Protein 2YXE (pdb70)

Foldseek 3Di:
DVLVLQVVLLVVLVVVPLAPDPQLSVLSNPDQQLLLAPPVCSVVSNPFAFADGDPPFTAHGPSVLRNVVVLQPDAAQWEEEEEACQSPRSVSSVCSSNDPNYAYEYEHQDVVSLVNNVVSCVVVPVPRYHYYHDQCLQPDPVVAAGQEYEYQAEFQDNRPNNVVSHPQQHKYWYWHDAAFTWIWIWGHHPPDIDIDTDGTDGGHFREDDRGNDD/DVLVLLVVLLVVLCVVVLAPDPLLSVLSNPQQQLLLADPVCSVVSNVQAWADRDPRATDHGPSVLSNLLVVQPDAAQFEEEEEACQSNRSVSSNLSRNDDNYAYEYEHQDVVNQVNSVVSCVVVPSPRYHYDYDQCLLPDPVPFQGQEYEYQAEFQDNRPNVVVRHDQQHKYWYWHRPPWTWIWIWGHHDPDIDIDTDGTDDHHFRDDPRGND

Sequence (427 aa):
DLEEQKKAVIEKLIREGYIKSKRVIDALLKVPREEFLPEHLKEYAYVDTPLEIGYGQTISAIHMVGMMCELLDLKPGMKVLEIGTGCGYHAAVTAEIVGEDGLVVSIERIPELAEKAERTLRKLGYDNVIVIVGDGTLGYEPLAPYDRIYTTAAGPKIPEPLIRQLKDGGKLLMPVGRYLQRLVLAEKRGDEIIIKDCGPVAFVPLVGKEGFQGDLEEQKKAVIEKLIREGYIKSKRVIDALLKVPREEFLPEHLKEYAYVDTPLEIGYGQTISAIHMVGMMCELLDLKPGMKVLEIGTGCGYHAAVTAEIVGEDGLVVSIERIPELAEKAERTLRKLGYDNVIVIVGDGTLGYEPLAPYDRIYTTAAGPKIPEPLIRQLKDGGKLLMPVGRYLQRLVLAEKRGDEIIIKDCGPVAFVPLVGKEGFQ

Solvent-accessible surface area: 18192 Å² total; per-residue (Å²): 128,54,98,102,48,9,129,48,8,4,78,74,0,59,158,70,59,35,1,171,44,151,105,6,29,62,4,1,67,136,0,30,2,40,59,11,5,46,142,129,16,58,118,50,0,8,13,0,1,17,5,52,25,40,71,55,35,30,23,24,2,1,20,27,4,0,40,2,3,32,41,4,47,21,108,82,43,21,46,0,0,0,2,18,5,10,14,0,9,18,0,0,0,1,4,39,2,1,17,165,138,5,48,0,0,0,5,6,134,43,75,118,21,3,89,146,0,40,164,26,0,87,156,56,45,19,93,28,0,57,22,33,82,23,45,6,0,69,7,56,121,95,55,38,61,0,25,17,0,1,0,32,9,0,0,55,90,18,0,100,9,0,22,153,9,4,79,106,37,2,40,0,0,0,0,33,17,68,68,100,4,108,0,15,19,1,42,32,141,54,153,107,60,81,90,117,78,29,18,59,18,21,18,22,29,13,30,14,147,49,3,36,134,108,111,57,118,126,64,8,132,50,11,5,82,59,0,78,175,101,56,64,2,175,44,153,108,6,31,60,3,1,78,136,0,30,0,36,55,0,1,36,137,130,22,52,113,93,0,13,65,37,47,78,22,118,17,28,131,49,37,40,8,17,7,0,44,27,1,0,41,2,3,36,52,3,50,22,108,82,41,23,15,0,0,0,2,17,6,10,10,0,2,16,0,0,0,0,3,32,2,1,18,115,112,2,14,0,0,0,2,9,113,24,5,63,13,0,28,94,0,14,60,11,6,82,156,56,55,28,79,10,23,32,3,1,6,12,43,6,0,71,2,4,118,21,0,10,55,0,24,14,0,1,0,26,9,0,0,25,95,30,0,90,9,0,35,148,8,5,79,105,36,1,39,0,0,0,0,28,10,121,195,168,21,102,0,17,28,0,38,34,133,57,152,101,72,69,95,129,75,31,17,99,25,98,24,32,77,12,45,20,156,40,12,18,164

Secondary structure (DSSP, 8-state):
-HHHHHHHHHHHHHHHTS---HHHHHHHHHS-GGGGS-GGGGGGTTS-S-EEEETTEEEPPHHHHHHHHHHTT--TT-EEEEE--TTSHHHHHHHHHH-TTSEEEEEES-HHHHHHHHHHHHHHT-TTEEEEES-GGG--GGG--EEEEEESSBBSS--HHHHHTEEEEEEEEEEESSSSEEEEEEEEETTEEEEEEEEEE-PPB-BSTTSB--/-HHHHHHHHHHHHHHTTS---HHHHHHHHHS-GGGGS-GGGGGGTTSSS-EEEETTEEEPPHHHHHHHHHHTT--TT-EEEEE--TTSHHHHHHHHHH-TTSEEEEEES-HHHHHHHHHHHHHTT-TTEEEEES-GGG--GGG--EEEEEESSBBSS--HHHHHTEEEEEEEEEEE-SSSEEEEEEEEETTEEEEEEEEEE---B-BSTTSB-

Organism: Methanocaldococcus jannaschii (strain ATCC 43067 / DSM 2661 / JAL-1 / JCM 10045 / NBRC 100440) (NCBI:txid243232)

CATH classification: 3.40.50.150

B-factor: mean 49.24, std 8.14, range [31.36, 80.93]

Nearest PDB structures (foldseek):
  2yxe-assembly1_B  TM=9.953E-01  e=3.032E-43  Methanocaldococcus jannaschii DSM 2661
  1jg3-assembly1_A  TM=9.643E-01  e=1.153E-28  Pyrococcus furiosus
  3lbf-assembly3_C  TM=9.604E-01  e=1.547E-24  Escherichia coli K-12
  1dl5-assembly1_A  TM=9.269E-01  e=2.393E-21  Thermotoga maritima
  4l7v-assembly1_A  TM=9.543E-01  e=1.914E-19  Vibrio cholerae O395

Radius of gyration: 22.5 Å; Cα contacts (8 Å, |Δi|>4): 954; chains: 2; bounding box: 44×52×69 Å

Structure (mmCIF, N/CA/C/O backbone):
data_2YXE
#
_entry.id   2YXE
#
_cell.length_a   60.267
_cell.length_b   84.448
_cell.length_c   123.091
_cell.angle_alpha   90.00
_cell.angle_beta   90.00
_cell.angle_gamma   90.00
#
_symmetry.space_group_name_H-M   'P 21 21 21'
#
loop_
_entity.id
_entity.type
_entity.pdbx_description
1 polymer 'Protein-L-isoaspartate O-methyltransferase'
2 non-polymer 'ACETATE ION'
3 water water
#
loop_
_atom_site.group_PDB
_atom_site.id
_atom_site.type_symbol
_atom_site.label_atom_id
_atom_site.label_alt_id
_atom_site.label_comp_id
_atom_site.label_asym_id
_atom_site.label_entity_id
_atom_site.label_seq_id
_atom_site.pdbx_PDB_ins_code
_atom_site.Cartn_x
_atom_site.Cartn_y
_atom_site.Cartn_z
_atom_site.occupancy
_atom_site.B_iso_or_equiv
_atom_site.auth_seq_id
_atom_site.auth_comp_id
_atom_site.auth_asym_id
_atom_site.auth_atom_id
_atom_site.pdbx_PDB_model_num
ATOM 1 N N . ASP A 1 2 ? 55.511 58.046 0.442 1.00 64.04 2 ASP A N 1
ATOM 2 C CA . ASP A 1 2 ? 54.563 57.287 -0.433 1.00 65.15 2 ASP A CA 1
ATOM 3 C C . ASP A 1 2 ? 53.741 56.176 0.267 1.00 64.80 2 ASP A C 1
ATOM 4 O O . ASP A 1 2 ? 52.513 56.091 0.062 1.00 64.82 2 ASP A O 1
ATOM 9 N N . LEU A 1 3 ? 54.389 55.350 1.099 1.00 65.03 3 LEU A N 1
ATOM 10 C CA . LEU A 1 3 ? 53.641 54.431 2.004 1.00 64.60 3 LEU A CA 1
ATOM 11 C C . LEU A 1 3 ? 52.559 55.189 2.761 1.00 64.99 3 LEU A C 1
ATOM 12 O O . LEU A 1 3 ? 51.382 54.780 2.767 1.00 65.13 3 LEU A O 1
ATOM 17 N N . GLU A 1 4 ? 52.934 56.310 3.372 1.00 64.32 4 GLU A N 1
ATOM 18 C CA . GLU A 1 4 ? 51.920 57.137 4.018 1.00 64.60 4 GLU A CA 1
ATOM 19 C C . GLU A 1 4 ? 50.784 57.579 3.095 1.00 63.60 4 GLU A C 1
ATOM 20 O O . GLU A 1 4 ? 49.623 57.596 3.536 1.00 62.89 4 GLU A O 1
ATOM 26 N N . GLU A 1 5 ? 51.120 57.941 1.847 1.00 63.58 5 GLU A N 1
ATOM 27 C CA . GLU A 1 5 ? 50.132 58.315 0.812 1.00 62.82 5 GLU A CA 1
ATOM 28 C C . GLU A 1 5 ? 49.222 57.134 0.514 1.00 61.56 5 GLU A C 1
ATOM 29 O O . GLU A 1 5 ? 48.021 57.300 0.340 1.00 60.83 5 GLU A O 1
ATOM 35 N N . GLN A 1 6 ? 49.828 55.956 0.400 1.00 59.61 6 GLN A N 1
ATOM 36 C CA . GLN A 1 6 ? 49.080 54.751 0.089 1.00 58.49 6 GLN A CA 1
ATOM 37 C C . GLN A 1 6 ? 48.140 54.423 1.218 1.00 56.91 6 GLN A C 1
ATOM 38 O O . GLN A 1 6 ? 46.975 54.105 0.977 1.00 56.86 6 GLN A O 1
ATOM 44 N N . LYS A 1 7 ? 48.638 54.534 2.454 1.00 55.58 7 LYS A N 1
ATOM 45 C CA . LYS A 1 7 ? 47.811 54.310 3.641 1.00 55.12 7 LYS A CA 1
ATOM 46 C C . LYS A 1 7 ? 46.534 55.163 3.622 1.00 56.68 7 LYS A C 1
ATOM 47 O O . LYS A 1 7 ? 45.428 54.629 3.797 1.00 56.29 7 LYS A O 1
ATOM 53 N N . LYS A 1 8 ? 46.700 56.482 3.406 1.00 57.04 8 LYS A N 1
ATOM 54 C CA . LYS A 1 8 ? 45.587 57.435 3.407 1.00 58.32 8 LYS A CA 1
ATOM 55 C C . LYS A 1 8 ? 44.664 57.117 2.274 1.00 56.56 8 LYS A C 1
ATOM 56 O O . LYS A 1 8 ? 43.456 57.195 2.418 1.00 56.63 8 LYS A O 1
ATOM 62 N N . ALA A 1 9 ? 45.260 56.780 1.139 1.00 56.46 9 ALA A N 1
ATOM 63 C CA . ALA A 1 9 ? 44.519 56.470 -0.083 1.00 56.07 9 ALA A CA 1
ATOM 64 C C . ALA A 1 9 ? 43.682 55.209 0.117 1.00 55.57 9 ALA A C 1
ATOM 65 O O . ALA A 1 9 ? 42.495 55.222 -0.164 1.00 55.47 9 ALA A O 1
ATOM 67 N N . VAL A 1 10 ? 44.274 54.131 0.638 1.00 54.69 10 VAL A N 1
ATOM 68 C CA . VAL A 1 10 ? 43.455 52.903 0.842 1.00 53.48 10 VAL A CA 1
ATOM 69 C C . VAL A 1 10 ? 42.343 53.077 1.909 1.00 52.85 10 VAL A C 1
ATOM 70 O O . VAL A 1 10 ? 41.221 52.654 1.672 1.00 51.69 10 VAL A O 1
ATOM 74 N N . ILE A 1 11 ? 42.621 53.746 3.037 1.00 52.66 11 ILE A N 1
ATOM 75 C CA . ILE A 1 11 ? 41.571 54.007 4.023 1.00 53.13 11 ILE A CA 1
ATOM 76 C C . ILE A 1 11 ? 40.430 54.827 3.401 1.00 54.84 11 ILE A C 1
ATOM 77 O O . ILE A 1 11 ? 39.234 54.573 3.656 1.00 54.14 11 ILE A O 1
ATOM 82 N N . GLU A 1 12 ? 40.785 55.827 2.603 1.00 57.38 12 GLU A N 1
ATOM 83 C CA . GLU A 1 12 ? 39.752 56.610 1.904 1.00 58.75 12 GLU A CA 1
ATOM 84 C C . GLU A 1 12 ? 38.952 55.711 0.912 1.00 58.79 12 GLU A C 1
ATOM 85 O O . GLU A 1 12 ? 37.699 55.741 0.887 1.00 58.38 12 GLU A O 1
ATOM 91 N N . LYS A 1 13 ? 39.667 54.867 0.160 1.00 59.04 13 LYS A N 1
ATOM 92 C CA . LYS A 1 13 ? 39.011 53.834 -0.685 1.00 58.97 13 LYS A CA 1
ATOM 93 C C . LYS A 1 13 ? 38.020 53.020 0.142 1.00 58.43 13 LYS A C 1
ATOM 94 O O . LYS A 1 13 ? 36.879 52.849 -0.269 1.00 58.14 13 LYS A O 1
ATOM 100 N N . LEU A 1 14 ? 38.421 52.560 1.330 1.00 57.92 14 LEU A N 1
ATOM 101 C CA . LEU A 1 14 ? 37.525 51.692 2.132 1.00 57.43 14 LEU A CA 1
ATOM 102 C C . LEU A 1 14 ? 36.301 52.410 2.632 1.00 58.03 14 LEU A C 1
ATOM 103 O O . LEU A 1 14 ? 35.246 51.784 2.803 1.00 56.88 14 LEU A O 1
ATOM 108 N N . ILE A 1 15 ? 36.443 53.710 2.908 1.00 59.32 15 ILE A N 1
ATOM 109 C CA . ILE A 1 15 ? 35.291 54.500 3.374 1.00 61.00 15 ILE A CA 1
ATOM 110 C C . ILE A 1 15 ? 34.278 54.565 2.250 1.00 62.10 15 ILE A C 1
ATOM 111 O O . ILE A 1 15 ? 33.091 54.309 2.476 1.00 62.40 15 ILE A O 1
ATOM 116 N N . ARG A 1 16 ? 34.776 54.836 1.041 1.00 63.92 16 ARG A N 1
ATOM 117 C CA . ARG A 1 16 ? 33.938 54.994 -0.148 1.00 66.13 16 ARG A CA 1
ATOM 118 C C . ARG A 1 16 ? 33.357 53.678 -0.661 1.00 65.84 16 ARG A C 1
ATOM 119 O O . ARG A 1 16 ? 32.232 53.670 -1.159 1.00 66.40 16 ARG A O 1
ATOM 127 N N . GLU A 1 17 ? 34.115 52.577 -0.564 1.00 65.07 17 GLU A N 1
ATOM 128 C CA . GLU A 1 17 ? 33.562 51.265 -0.873 1.00 63.57 17 GLU A CA 1
ATOM 129 C C . GLU A 1 17 ? 32.519 50.828 0.201 1.00 61.98 17 GLU A C 1
ATOM 130 O O . GLU A 1 17 ? 31.762 49.879 -0.006 1.00 62.26 17 GLU A O 1
ATOM 136 N N . GLY A 1 18 ? 32.454 51.527 1.337 1.00 59.82 18 GLY A N 1
ATOM 137 C CA . GLY A 1 18 ? 31.552 51.130 2.434 1.00 57.06 18 GLY A CA 1
ATOM 138 C C . GLY A 1 18 ? 31.997 50.049 3.441 1.00 55.90 18 GLY A C 1
ATOM 139 O O . GLY A 1 18 ? 31.186 49.570 4.245 1.00 55.54 18 GLY A O 1
ATOM 140 N N . TYR A 1 19 ? 33.263 49.646 3.417 1.00 52.84 19 TYR A N 1
ATOM 141 C CA . TYR A 1 19 ? 33.757 48.653 4.378 1.00 52.46 19 TYR A CA 1
ATOM 142 C C . TYR A 1 19 ? 33.905 49.138 5.784 1.00 52.35 19 TYR A C 1
ATOM 143 O O . TYR A 1 19 ? 33.753 48.357 6.726 1.00 51.97 19 TYR A O 1
ATOM 152 N N . ILE A 1 20 ? 34.302 50.413 5.912 1.00 52.34 20 ILE A N 1
ATOM 153 C CA . ILE A 1 20 ? 34.501 51.074 7.195 1.00 52.03 20 ILE A CA 1
ATOM 154 C C . ILE A 1 20 ? 33.698 52.389 7.202 1.00 52.73 20 ILE A C 1
ATOM 155 O O . ILE A 1 20 ? 33.442 52.945 6.164 1.00 52.64 20 ILE A O 1
ATOM 160 N N . LYS A 1 21 ? 33.289 52.849 8.373 1.00 54.23 21 LYS A N 1
ATOM 161 C CA . LYS A 1 21 ? 32.529 54.108 8.509 1.00 55.59 21 LYS A CA 1
ATOM 162 C C . LYS A 1 21 ? 32.719 54.741 9.884 1.00 55.62 21 LYS A C 1
ATOM 163 O O . LYS A 1 21 ? 32.538 55.955 10.034 1.00 56.69 21 LYS A O 1
ATOM 169 N N . SER A 1 22 ? 33.055 53.930 10.887 1.00 54.63 22 SER A N 1
ATOM 170 C CA . SER A 1 22 ? 33.223 54.422 12.240 1.00 54.55 22 SER A CA 1
ATOM 171 C C . SER A 1 22 ? 34.508 55.188 12.456 1.00 54.40 22 SER A C 1
ATOM 172 O O . SER A 1 22 ? 35.588 54.776 12.033 1.00 54.26 22 SER A O 1
ATOM 175 N N . LYS A 1 23 ? 34.390 56.319 13.125 1.00 53.77 23 LYS A N 1
ATOM 176 C CA . LYS A 1 23 ? 35.545 57.162 13.382 1.00 53.04 23 LYS A CA 1
ATOM 177 C C . LYS A 1 23 ? 36.622 56.339 14.075 1.00 51.14 23 LYS A C 1
ATOM 178 O O . LYS A 1 23 ? 37.769 56.426 13.699 1.00 50.34 23 LYS A O 1
ATOM 184 N N . ARG A 1 24 ? 36.247 55.536 15.072 1.00 50.95 24 ARG A N 1
ATOM 185 C CA . ARG A 1 24 ? 37.265 54.775 15.822 1.00 51.57 24 ARG A CA 1
ATOM 186 C C . ARG A 1 24 ? 37.955 53.726 14.971 1.00 49.87 24 ARG A C 1
ATOM 187 O O . ARG A 1 24 ? 39.169 53.545 15.095 1.00 50.67 24 ARG A O 1
ATOM 195 N N . VAL A 1 25 ? 37.188 53.053 14.103 1.00 48.63 25 VAL A N 1
ATOM 196 C CA . VAL A 1 25 ? 37.777 52.119 13.130 1.00 47.01 25 VAL A CA 1
ATOM 197 C C . VAL A 1 25 ? 38.679 52.825 12.104 1.00 47.02 25 VAL A C 1
ATOM 198 O O . VAL A 1 25 ? 39.810 52.420 11.881 1.00 46.81 25 VAL A O 1
ATOM 202 N N . ILE A 1 26 ? 38.180 53.887 11.472 1.00 47.17 26 ILE A N 1
ATOM 203 C CA . ILE A 1 26 ? 38.999 54.666 10.575 1.00 47.43 26 ILE A CA 1
ATOM 204 C C . ILE A 1 26 ? 40.297 55.139 11.241 1.00 48.13 26 ILE A C 1
ATOM 205 O O . ILE A 1 26 ? 41.349 55.085 10.632 1.00 50.22 26 ILE A O 1
ATOM 210 N N . ASP A 1 27 ? 40.217 55.613 12.484 1.00 48.69 27 ASP A N 1
ATOM 211 C CA . ASP A 1 27 ? 41.407 56.160 13.172 1.00 49.00 27 ASP A CA 1
ATOM 212 C C . ASP A 1 27 ? 42.365 55.057 13.521 1.00 48.15 27 ASP A C 1
ATOM 213 O O . ASP A 1 27 ? 43.564 55.232 13.419 1.00 46.93 27 ASP A O 1
ATOM 218 N N . ALA A 1 28 ? 41.818 53.923 13.943 1.00 46.21 28 ALA A N 1
ATOM 219 C CA . ALA A 1 28 ? 42.678 52.767 14.212 1.00 47.05 28 ALA A CA 1
ATOM 220 C C . ALA A 1 28 ? 43.433 52.321 12.969 1.00 46.34 28 ALA A C 1
ATOM 221 O O . ALA A 1 28 ? 44.631 52.067 13.034 1.00 46.74 28 ALA A O 1
ATOM 223 N N . LEU A 1 29 ? 42.764 52.265 11.817 1.00 46.95 29 LEU A N 1
ATOM 224 C CA . LEU A 1 29 ? 43.463 51.864 10.579 1.00 46.15 29 LEU A CA 1
ATOM 225 C C . LEU A 1 29 ? 44.537 52.843 10.092 1.00 47.18 29 LEU A C 1
ATOM 226 O O . LEU A 1 29 ? 45.598 52.438 9.591 1.00 45.17 29 LEU A O 1
ATOM 231 N N . LEU A 1 30 ? 44.239 54.130 10.245 1.00 48.85 30 LEU A N 1
ATOM 232 C CA . LEU A 1 30 ? 45.242 55.187 10.032 1.00 51.01 30 LEU A CA 1
ATOM 233 C C . LEU A 1 30 ? 46.406 55.107 11.006 1.00 51.17 30 LEU A C 1
ATOM 234 O O . LEU A 1 30 ? 47.526 55.423 10.629 1.00 51.66 30 LEU A O 1
ATOM 239 N N . LYS A 1 31 ? 46.182 54.680 12.241 1.00 51.63 31 LYS A N 1
ATOM 240 C CA . LYS A 1 31 ? 47.296 54.676 13.198 1.00 52.28 31 LYS A CA 1
ATOM 241 C C . LYS A 1 31 ? 48.238 53.478 13.128 1.00 52.42 31 LYS A C 1
ATOM 242 O O . LYS A 1 31 ? 49.436 53.668 13.009 1.00 52.90 31 LYS A O 1
ATOM 248 N N . VAL A 1 32 ? 47.719 52.249 13.186 1.00 50.49 32 VAL A N 1
ATOM 249 C CA . VAL A 1 32 ? 48.596 51.064 13.286 1.00 49.37 32 VAL A CA 1
ATOM 250 C C . VAL A 1 32 ? 49.525 51.045 12.088 1.00 48.73 32 VAL A C 1
ATOM 251 O O . VAL A 1 32 ? 49.060 51.181 10.948 1.00 48.05 32 VAL A O 1
ATOM 255 N N . PRO A 1 33 ? 50.850 50.955 12.345 1.00 48.81 33 PRO A N 1
ATOM 256 C CA . PRO A 1 33 ? 51.822 50.828 11.289 1.00 48.66 33 PRO A CA 1
ATOM 257 C C . PRO A 1 33 ? 51.894 49.372 10.771 1.00 47.99 33 PRO A C 1
ATOM 258 O O . PRO A 1 33 ? 52.756 48.573 11.231 1.00 48.41 33 PRO A O 1
ATOM 262 N N . ARG A 1 34 ? 51.026 49.062 9.801 1.00 47.15 34 ARG A N 1
ATOM 263 C CA . ARG A 1 34 ? 50.854 47.696 9.278 1.00 45.96 34 ARG A CA 1
ATOM 264 C C . ARG A 1 34 ? 52.173 47.110 8.814 1.00 46.25 34 ARG A C 1
ATOM 265 O O . ARG A 1 34 ? 52.405 45.909 8.973 1.00 47.42 34 ARG A O 1
ATOM 273 N N . GLU A 1 35 ? 53.054 47.940 8.252 1.00 46.84 35 GLU A N 1
ATOM 274 C CA . GLU A 1 35 ? 54.372 47.464 7.722 1.00 47.58 35 GLU A CA 1
ATOM 275 C C . GLU A 1 35 ? 55.238 46.813 8.778 1.00 47.42 35 GLU A C 1
ATOM 276 O O . GLU A 1 35 ? 56.008 45.916 8.461 1.00 48.25 35 GLU A O 1
ATOM 282 N N . GLU A 1 36 ? 55.121 47.257 10.032 1.00 47.24 36 GLU A N 1
ATOM 283 C CA . GLU A 1 36 ? 55.885 46.677 11.140 1.00 48.22 36 GLU A CA 1
ATOM 284 C C . GLU A 1 36 ? 55.555 45.238 11.338 1.00 48.39 36 GLU A C 1
ATOM 285 O O . GLU A 1 36 ? 56.355 44.496 11.893 1.00 48.26 36 GLU A O 1
ATOM 291 N N . PHE A 1 37 ? 54.352 44.830 10.937 1.00 47.84 37 PHE A N 1
ATOM 292 C CA . PHE A 1 37 ? 53.924 43.475 11.219 1.00 48.02 37 PHE A CA 1
ATOM 293 C C . PHE A 1 37 ? 54.273 42.503 10.081 1.00 49.35 37 PHE A C 1
ATOM 294 O O . PHE A 1 37 ? 54.055 41.307 10.205 1.00 48.89 37 PHE A O 1
ATOM 302 N N . LEU A 1 38 ? 54.792 43.024 8.970 1.00 50.62 38 LEU A N 1
ATOM 303 C CA . LEU A 1 38 ? 55.012 42.250 7.736 1.00 51.98 38 LEU A CA 1
ATOM 304 C C . LEU A 1 38 ? 56.481 41.901 7.539 1.00 53.89 38 LEU A C 1
ATOM 305 O O . LEU A 1 38 ? 57.335 42.730 7.893 1.00 54.72 38 LEU A O 1
ATOM 310 N N . PRO A 1 39 ? 56.799 40.696 6.967 1.00 55.21 39 PRO A N 1
ATOM 311 C CA . PRO A 1 39 ? 58.217 40.377 6.632 1.00 55.30 39 PRO A CA 1
ATOM 312 C C . PRO A 1 39 ? 58.798 41.372 5.676 1.00 56.16 39 PRO A C 1
ATOM 313 O O . PRO A 1 39 ? 58.056 42.009 4.927 1.00 54.87 39 PRO A O 1
ATOM 317 N N . GLU A 1 40 ? 60.128 41.465 5.670 1.00 56.68 40 GLU A N 1
ATOM 318 C CA . GLU A 1 40 ? 60.817 42.563 4.999 1.00 58.56 40 GLU A CA 1
ATOM 319 C C . GLU A 1 40 ? 60.406 42.710 3.529 1.00 58.77 40 GLU A C 1
ATOM 320 O O . GLU A 1 40 ? 60.144 43.825 3.055 1.00 58.50 40 GLU A O 1
ATOM 326 N N . HIS A 1 41 ? 60.325 41.595 2.805 1.00 59.15 41 HIS A N 1
ATOM 327 C CA . HIS A 1 41 ? 60.075 41.710 1.383 1.00 60.28 41 HIS A CA 1
ATOM 328 C C . HIS A 1 41 ? 58.646 42.173 1.062 1.00 59.15 41 HIS A C 1
ATOM 329 O O . HIS A 1 41 ? 58.388 42.581 -0.074 1.00 59.58 41 HIS A O 1
ATOM 336 N N . LEU A 1 42 ? 57.740 42.123 2.051 1.00 57.24 42 LEU A N 1
ATOM 337 C CA . LEU A 1 42 ? 56.339 42.504 1.846 1.00 55.12 42 LEU A CA 1
ATOM 338 C C . LEU A 1 42 ? 56.012 43.889 2.373 1.00 54.57 42 LEU A C 1
ATOM 339 O O . LEU A 1 42 ? 54.915 44.415 2.115 1.00 53.02 42 LEU A O 1
ATOM 344 N N . LYS A 1 43 ? 56.960 44.487 3.119 1.00 53.62 43 LYS A N 1
ATOM 345 C CA . LYS A 1 43 ? 56.711 45.788 3.744 1.00 51.70 43 LYS A CA 1
ATOM 346 C C . LYS A 1 43 ? 56.272 46.795 2.752 1.00 52.13 43 LYS A C 1
ATOM 347 O O . LYS A 1 43 ? 55.369 47.590 3.067 1.00 51.94 43 LYS A O 1
ATOM 353 N N . GLU A 1 44 ? 56.845 46.763 1.538 1.00 51.75 44 GLU A N 1
ATOM 354 C CA . GLU A 1 44 ? 56.478 47.781 0.528 1.00 52.56 44 GLU A CA 1
ATOM 355 C C . GLU A 1 44 ? 55.011 47.662 0.092 1.00 50.59 44 GLU A C 1
ATOM 356 O O . GLU A 1 44 ? 54.424 48.592 -0.459 1.00 48.09 44 GLU A O 1
ATOM 362 N N . TYR A 1 45 ? 54.421 46.506 0.405 1.00 49.62 45 TYR A N 1
ATOM 363 C CA . TYR A 1 45 ? 53.050 46.199 -0.010 1.00 47.79 45 TYR A CA 1
ATOM 364 C C . TYR A 1 45 ? 52.028 46.360 1.097 1.00 46.90 45 TYR A C 1
ATOM 365 O O . TYR A 1 45 ? 50.895 45.846 1.005 1.00 44.94 45 TYR A O 1
ATOM 374 N N . ALA A 1 46 ? 52.408 47.117 2.119 1.00 45.58 46 ALA A N 1
ATOM 375 C CA . ALA A 1 46 ? 51.672 47.128 3.358 1.00 45.29 46 ALA A CA 1
ATOM 376 C C . ALA A 1 46 ? 50.300 47.702 3.201 1.00 44.09 46 ALA A C 1
ATOM 377 O O . ALA A 1 46 ? 49.466 47.479 4.062 1.00 44.50 46 ALA A O 1
ATOM 379 N N . TYR A 1 47 ? 50.074 48.459 2.139 1.00 44.32 47 TYR A N 1
ATOM 380 C CA . TYR A 1 47 ? 48.790 49.193 1.994 1.00 45.48 47 TYR A CA 1
ATOM 381 C C . TYR A 1 47 ? 48.102 48.844 0.692 1.00 45.13 47 TYR A C 1
ATOM 382 O O . TYR A 1 47 ? 47.176 49.514 0.253 1.00 46.63 47 TYR A O 1
ATOM 391 N N . VAL A 1 48 ? 48.547 47.738 0.115 1.00 44.76 48 VAL A N 1
ATOM 392 C CA . VAL A 1 48 ? 47.888 47.112 -1.012 1.00 43.64 48 VAL A CA 1
ATOM 393 C C . VAL A 1 48 ? 46.710 46.303 -0.384 1.00 44.46 48 VAL A C 1
ATOM 394 O O . VAL A 1 48 ? 46.895 45.558 0.601 1.00 44.07 48 VAL A O 1
ATOM 398 N N . ASP A 1 49 ? 45.504 46.492 -0.895 1.00 43.64 49 ASP A N 1
ATOM 399 C CA . ASP A 1 49 ? 44.357 45.860 -0.268 1.00 44.53 49 ASP A CA 1
ATOM 400 C C . ASP A 1 49 ? 44.085 44.472 -0.854 1.00 43.57 49 ASP A C 1
ATOM 401 O O . ASP A 1 49 ? 43.510 44.363 -1.931 1.00 45.34 49 ASP A O 1
ATOM 406 N N . THR A 1 50 ? 44.540 43.422 -0.164 1.00 42.42 50 THR A N 1
ATOM 407 C CA . THR A 1 50 ? 44.427 42.045 -0.698 1.00 41.66 50 THR A CA 1
ATOM 408 C C . THR A 1 50 ? 44.784 40.985 0.357 1.00 41.23 50 THR A C 1
ATOM 409 O O . THR A 1 50 ? 45.627 41.241 1.213 1.00 40.88 50 THR A O 1
ATOM 413 N N . PRO A 1 51 ? 44.169 39.782 0.292 1.00 41.29 51 PRO A N 1
ATOM 414 C CA . PRO A 1 51 ? 44.729 38.704 1.128 1.00 41.50 51 PRO A CA 1
ATOM 415 C C . PRO A 1 51 ? 46.172 38.492 0.724 1.00 42.43 51 PRO A C 1
ATOM 416 O O . PRO A 1 51 ? 46.492 38.665 -0.435 1.00 41.93 51 PRO A O 1
ATOM 420 N N . LEU A 1 52 ? 47.018 38.055 1.642 1.00 43.81 52 LEU A N 1
ATOM 421 C CA . LEU A 1 52 ? 48.441 37.931 1.346 1.00 44.68 52 LEU A CA 1
ATOM 422 C C . LEU A 1 52 ? 49.019 36.819 2.158 1.00 44.76 52 LEU A C 1
ATOM 423 O O . LEU A 1 52 ? 48.816 36.734 3.374 1.00 44.97 52 LEU A O 1
ATOM 428 N N . GLU A 1 53 ? 49.737 35.941 1.490 1.00 45.49 53 GLU A N 1
ATOM 429 C CA . GLU A 1 53 ? 50.434 34.872 2.160 1.00 48.69 53 GLU A CA 1
ATOM 430 C C . GLU A 1 53 ? 51.681 35.468 2.752 1.00 50.78 53 GLU A C 1
ATOM 431 O O . GLU A 1 53 ? 52.430 36.147 2.043 1.00 52.37 53 GLU A O 1
ATOM 437 N N . ILE A 1 54 ? 51.929 35.207 4.027 1.00 53.91 54 ILE A N 1
ATOM 438 C CA . ILE A 1 54 ? 53.068 35.847 4.701 1.00 56.60 54 ILE A CA 1
ATOM 439 C C . ILE A 1 54 ? 54.176 34.884 5.163 1.00 59.56 54 ILE A C 1
ATOM 440 O O . ILE A 1 54 ? 55.366 35.283 5.244 1.00 61.71 54 ILE A O 1
ATOM 445 N N . GLY A 1 55 ? 53.797 33.634 5.444 1.00 60.80 55 GLY A N 1
ATOM 446 C CA . GLY A 1 55 ? 54.722 32.621 5.923 1.00 62.23 55 GLY A CA 1
ATOM 447 C C . GLY A 1 55 ? 53.928 31.617 6.732 1.00 64.04 55 GLY A C 1
ATOM 448 O O . GLY A 1 55 ? 52.751 31.857 7.054 1.00 65.55 55 GLY A O 1
ATOM 449 N N . TYR A 1 56 ? 54.550 30.485 7.057 1.00 64.10 56 TYR A N 1
ATOM 450 C CA . TYR A 1 56 ? 54.037 29.583 8.088 1.00 63.87 56 TYR A CA 1
ATOM 451 C C . TYR A 1 56 ? 52.568 29.243 7.895 1.00 63.90 56 TYR A C 1
ATOM 452 O O . TYR A 1 56 ? 51.818 29.055 8.876 1.00 63.97 56 TYR A O 1
ATOM 454 N N . GLY A 1 57 ? 52.154 29.195 6.629 1.00 63.53 57 GLY A N 1
ATOM 455 C CA . GLY A 1 57 ? 50.807 28.766 6.280 1.00 63.16 57 GLY A CA 1
ATOM 456 C C . GLY A 1 57 ? 49.753 29.783 6.667 1.00 62.55 57 GLY A C 1
ATOM 457 O O . GLY A 1 57 ? 48.552 29.456 6.778 1.00 63.84 57 GLY A O 1
ATOM 458 N N . GLN A 1 58 ? 50.186 31.020 6.879 1.00 61.06 58 GLN A N 1
ATOM 459 C CA . GLN A 1 58 ? 49.247 32.075 7.236 1.00 59.51 58 GLN A CA 1
ATOM 460 C C . GLN A 1 58 ? 48.990 32.929 6.021 1.00 56.99 58 GLN A C 1
ATOM 461 O O . GLN A 1 58 ? 49.910 33.265 5.270 1.00 55.39 58 GLN A O 1
ATOM 467 N N . THR A 1 59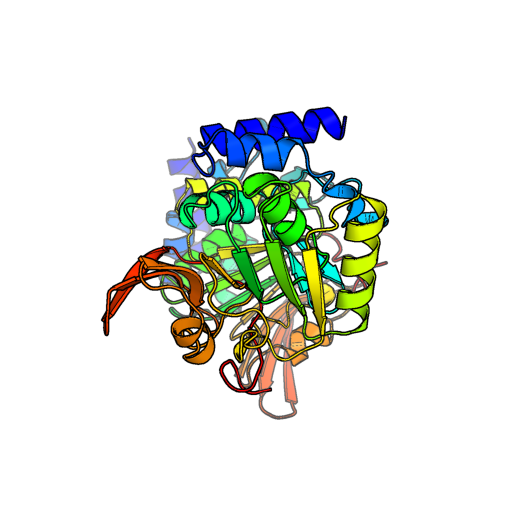 ? 47.708 33.243 5.854 1.00 54.61 59 THR A N 1
ATOM 468 C CA . THR A 1 59 ? 47.244 34.198 4.899 1.00 52.44 59 THR A CA 1
ATOM 469 C C . THR A 1 59 ? 46.582 35.316 5.693 1.00 52.43 59 THR A C 1
ATOM 470 O O . THR A 1 59 ? 45.548 35.112 6.348 1.00 53.15 59 THR A O 1
ATOM 474 N N . ILE A 1 60 ? 47.144 36.506 5.660 1.00 50.87 60 ILE A N 1
ATOM 475 C CA . ILE A 1 60 ? 46.414 37.572 6.326 1.00 49.73 60 ILE A CA 1
ATOM 476 C C . ILE A 1 60 ? 45.321 38.148 5.455 1.00 47.80 60 ILE A C 1
ATOM 477 O O . ILE A 1 60 ? 45.485 38.224 4.246 1.00 47.81 60 ILE A O 1
ATOM 482 N N . SER A 1 61 ? 44.211 38.525 6.084 1.00 45.27 61 SER A N 1
ATOM 483 C CA . SER A 1 61 ? 43.068 39.140 5.423 1.00 45.39 61 SER A CA 1
ATOM 484 C C . SER A 1 61 ? 43.435 40.465 4.778 1.00 44.19 61 SER A C 1
ATOM 485 O O . SER A 1 61 ? 44.343 41.126 5.252 1.00 43.24 61 SER A O 1
ATOM 488 N N . ALA A 1 62 ? 42.718 40.836 3.725 1.00 43.06 62 ALA A N 1
ATOM 489 C CA . ALA A 1 62 ? 42.816 42.169 3.140 1.00 42.86 62 ALA A CA 1
ATOM 490 C C . ALA A 1 62 ? 42.524 43.163 4.248 1.00 42.84 62 ALA A C 1
ATOM 491 O O . ALA A 1 62 ? 41.784 42.844 5.185 1.00 42.75 62 ALA A O 1
ATOM 493 N N . ILE A 1 63 ? 43.065 44.370 4.126 1.00 42.17 63 ILE A N 1
ATOM 494 C CA . ILE A 1 63 ? 42.763 45.466 5.071 1.00 42.87 63 ILE A CA 1
ATOM 495 C C . ILE A 1 63 ? 41.244 45.717 5.094 1.00 42.61 63 ILE A C 1
ATOM 496 O O . ILE A 1 63 ? 40.671 45.974 6.159 1.00 42.77 63 ILE A O 1
ATOM 501 N N . HIS A 1 64 ? 40.594 45.616 3.930 1.00 42.55 64 HIS A N 1
ATOM 502 C CA . HIS A 1 64 ? 39.156 45.830 3.902 1.00 41.95 64 HIS A CA 1
ATOM 503 C C . HIS A 1 64 ? 38.426 44.812 4.808 1.00 42.11 64 HIS A C 1
ATOM 504 O O . HIS A 1 64 ? 37.398 45.145 5.398 1.00 42.94 64 HIS A O 1
ATOM 511 N N . MET A 1 65 ? 38.959 43.593 4.950 1.00 41.18 65 MET A N 1
ATOM 512 C CA . MET A 1 65 ? 38.270 42.567 5.755 1.00 41.15 65 MET A CA 1
ATOM 513 C C . MET A 1 65 ? 38.496 42.868 7.245 1.00 40.13 65 MET A C 1
ATOM 514 O O . MET A 1 65 ? 37.611 42.718 8.070 1.00 40.54 65 MET A O 1
ATOM 519 N N . VAL A 1 66 ? 39.700 43.287 7.605 1.00 39.49 66 VAL A N 1
ATOM 520 C CA . VAL A 1 66 ? 39.946 43.689 8.977 1.00 40.08 66 VAL A CA 1
ATOM 521 C C . VAL A 1 66 ? 39.026 44.857 9.380 1.00 39.91 66 VAL A C 1
ATOM 522 O O . VAL A 1 66 ? 38.462 44.809 10.438 1.00 41.63 66 VAL A O 1
ATOM 526 N N . GLY A 1 67 ? 38.922 45.893 8.550 1.00 40.31 67 GLY A N 1
ATOM 527 C CA . GLY A 1 67 ? 38.030 47.022 8.801 1.00 41.25 67 GLY A CA 1
ATOM 528 C C . GLY A 1 67 ? 36.599 46.555 8.949 1.00 42.10 67 GLY A C 1
ATOM 529 O O . GLY A 1 67 ? 35.919 46.866 9.918 1.00 43.12 67 GLY A O 1
ATOM 530 N N . MET A 1 68 ? 36.116 45.806 7.977 1.00 41.99 68 MET A N 1
ATOM 531 C CA . MET A 1 68 ? 34.735 45.386 8.023 1.00 44.49 68 MET A CA 1
ATOM 532 C C . MET A 1 68 ? 34.484 44.550 9.288 1.00 42.39 68 MET A C 1
ATOM 533 O O . MET A 1 68 ? 33.476 44.759 9.942 1.00 42.99 68 MET A O 1
ATOM 538 N N . MET A 1 69 ? 35.383 43.621 9.639 1.00 40.58 69 MET A N 1
ATOM 539 C CA . MET A 1 69 ? 35.240 42.865 10.887 1.00 39.93 69 MET A CA 1
ATOM 540 C C . MET A 1 69 ? 35.216 43.803 12.123 1.00 42.13 69 MET A C 1
ATOM 541 O O . MET A 1 69 ? 34.384 43.631 13.028 1.00 42.49 69 MET A O 1
ATOM 546 N N . CYS A 1 70 ? 36.135 44.783 12.194 1.00 42.05 70 CYS A N 1
ATOM 547 C CA . CYS A 1 70 ? 36.108 45.734 13.310 1.00 42.88 70 CYS A CA 1
ATOM 548 C C . CYS A 1 70 ? 34.698 46.415 13.454 1.00 42.93 70 CYS A C 1
ATOM 549 O O . CYS A 1 70 ? 34.197 46.572 14.572 1.00 43.28 70 CYS A O 1
ATOM 552 N N . GLU A 1 71 ? 34.084 46.780 12.317 1.00 44.16 71 GLU A N 1
ATOM 553 C CA . GLU A 1 71 ? 32.758 47.438 12.255 1.00 43.77 71 GLU A CA 1
ATOM 554 C C . GLU A 1 71 ? 31.649 46.499 12.734 1.00 44.85 71 GLU A C 1
ATOM 555 O O . GLU A 1 71 ? 30.858 46.853 13.621 1.00 44.70 71 GLU A O 1
ATOM 561 N N . LEU A 1 72 ? 31.608 45.298 12.147 1.00 43.83 72 LEU A N 1
ATOM 562 C CA . LEU A 1 72 ? 30.615 44.293 12.503 1.00 43.04 72 LEU A CA 1
ATOM 563 C C . LEU A 1 72 ? 30.700 43.966 13.955 1.00 43.42 72 LEU A C 1
ATOM 564 O O . LEU A 1 72 ? 29.680 43.739 14.587 1.00 44.07 72 LEU A O 1
ATOM 569 N N . LEU A 1 73 ? 31.911 43.926 14.508 1.00 42.14 73 LEU A N 1
ATOM 570 C CA . LEU A 1 73 ? 32.048 43.549 15.915 1.00 43.03 73 LEU A CA 1
ATOM 571 C C . LEU A 1 73 ? 31.500 44.604 16.916 1.00 42.65 73 LEU A C 1
ATOM 572 O O . LEU A 1 73 ? 31.310 44.321 18.079 1.00 42.71 73 LEU A O 1
ATOM 577 N N . ASP A 1 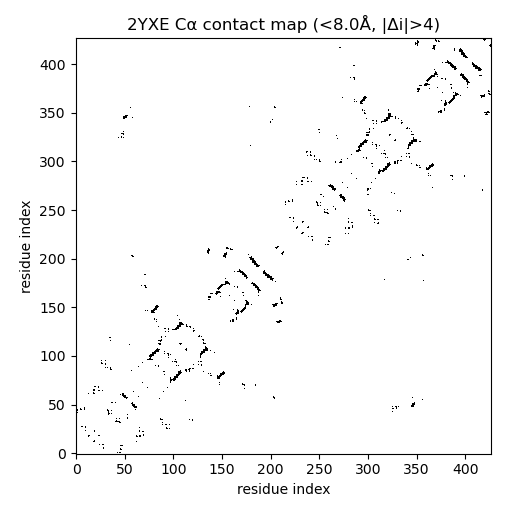74 ? 31.215 45.820 16.473 1.00 44.73 74 ASP A N 1
ATOM 578 C CA . ASP A 1 74 ? 30.555 46.752 17.399 1.00 44.90 74 ASP A CA 1
ATOM 579 C C . ASP A 1 74 ? 31.399 46.958 18.675 1.00 45.03 74 ASP A C 1
ATOM 580 O O . ASP A 1 74 ? 30.913 46.731 19.785 1.00 45.95 74 ASP A O 1
ATOM 585 N N . LEU A 1 75 ? 32.685 47.324 18.533 1.00 46.04 75 LEU A N 1
ATOM 586 C CA . LEU A 1 75 ? 33.539 47.492 19.703 1.00 45.71 75 LEU A CA 1
ATOM 587 C C . LEU A 1 75 ? 33.347 48.869 20.377 1.00 46.91 75 LEU A C 1
ATOM 588 O O . LEU A 1 75 ? 32.975 49.831 19.710 1.00 46.53 75 LEU A O 1
ATOM 593 N N . LYS A 1 76 ? 33.657 48.937 21.672 1.00 47.25 76 LYS A N 1
ATOM 594 C CA . LYS A 1 76 ? 33.663 50.181 22.441 1.00 48.06 76 LYS A CA 1
ATOM 595 C C . LYS A 1 76 ? 34.918 50.332 23.310 1.00 48.10 76 LYS A C 1
ATOM 596 O O . LYS A 1 76 ? 35.520 49.340 23.715 1.00 47.20 76 LYS A O 1
ATOM 602 N N . PRO A 1 77 ? 35.349 51.594 23.578 1.00 48.13 77 PRO A N 1
ATOM 603 C CA . PRO A 1 77 ? 36.440 51.793 24.512 1.00 47.61 77 PRO A CA 1
ATOM 604 C C . PRO A 1 77 ? 36.242 50.994 25.773 1.00 47.46 77 PRO A C 1
ATOM 605 O O . PRO A 1 77 ? 35.136 50.938 26.308 1.00 48.63 77 PRO A O 1
ATOM 609 N N . GLY A 1 78 ? 37.294 50.340 26.240 1.00 46.60 78 GLY A N 1
ATOM 610 C CA . GLY A 1 78 ? 37.240 49.708 27.535 1.00 45.75 78 GLY A CA 1
ATOM 611 C C . GLY A 1 78 ? 36.902 48.234 27.532 1.00 46.13 78 GLY A C 1
ATOM 612 O O . GLY A 1 78 ? 37.031 47.590 28.557 1.00 45.01 78 GLY A O 1
ATOM 613 N N . MET A 1 79 ? 36.482 47.700 26.376 1.00 46.41 79 MET A N 1
ATOM 614 C CA . MET A 1 79 ? 36.106 46.298 26.252 1.00 46.23 79 MET A CA 1
ATOM 615 C C . MET A 1 79 ? 37.248 45.314 26.416 1.00 45.96 79 MET A C 1
ATOM 616 O O . MET A 1 79 ? 38.375 45.601 26.049 1.00 45.22 79 MET A O 1
ATOM 621 N N . LYS A 1 80 ? 36.912 44.135 26.952 1.00 46.15 80 LYS A N 1
ATOM 622 C CA . LYS A 1 80 ? 37.801 42.986 26.938 1.00 46.48 80 LYS A CA 1
ATOM 623 C C . LYS A 1 80 ? 37.455 42.096 25.733 1.00 46.40 80 LYS A C 1
ATOM 624 O O . LYS A 1 80 ? 36.301 41.638 25.585 1.00 47.22 80 LYS A O 1
ATOM 630 N N . VAL A 1 81 ? 38.447 41.860 24.876 1.00 45.39 81 VAL A N 1
ATOM 631 C CA . VAL A 1 81 ? 38.202 41.186 23.617 1.00 43.72 81 VAL A CA 1
ATOM 632 C C . VAL A 1 81 ? 39.041 39.931 23.490 1.00 43.73 81 VAL A C 1
ATOM 633 O O . VAL A 1 81 ? 40.231 39.956 23.819 1.00 42.80 81 VAL A O 1
ATOM 637 N N . LEU A 1 82 ? 38.416 38.817 23.059 1.00 42.82 82 LEU A N 1
ATOM 638 C CA . LEU A 1 82 ? 39.215 37.583 22.746 1.00 41.69 82 LEU A CA 1
ATOM 639 C C . LEU A 1 82 ? 39.380 37.405 21.216 1.00 41.40 82 LEU A C 1
ATOM 640 O O . LEU A 1 82 ? 38.376 37.362 20.517 1.00 40.54 82 LEU A O 1
ATOM 645 N N . GLU A 1 83 ? 40.638 37.317 20.731 1.00 40.67 83 GLU A N 1
ATOM 646 C CA . GLU A 1 83 ? 40.996 37.082 19.319 1.00 40.37 83 GLU A CA 1
ATOM 647 C C . GLU A 1 83 ? 41.596 35.682 19.204 1.00 41.69 83 GLU A C 1
ATOM 648 O O . GLU A 1 83 ? 42.506 35.321 19.919 1.00 40.87 83 GLU A O 1
ATOM 654 N N . ILE A 1 84 ? 41.023 34.866 18.338 1.00 41.93 84 ILE A N 1
ATOM 655 C CA . ILE A 1 84 ? 41.587 33.555 18.131 1.00 42.47 84 ILE A CA 1
ATOM 656 C C . ILE A 1 84 ? 42.315 33.557 16.819 1.00 41.18 84 ILE A C 1
ATOM 657 O O . ILE A 1 84 ? 41.704 33.743 15.776 1.00 42.81 84 ILE A O 1
ATOM 662 N N . GLY A 1 85 ? 43.645 33.451 16.875 1.00 42.64 85 GLY A N 1
ATOM 663 C CA . GLY A 1 85 ? 44.463 33.418 15.683 1.00 41.36 85 GLY A CA 1
ATOM 664 C C . GLY A 1 85 ? 45.230 34.722 15.501 1.00 43.53 85 GLY A C 1
ATOM 665 O O . GLY A 1 85 ? 44.914 35.551 14.633 1.00 43.72 85 GLY A O 1
ATOM 666 N N . THR A 1 86 ? 46.257 34.882 16.316 1.00 43.90 86 THR A N 1
ATOM 667 C CA . THR A 1 86 ? 47.055 36.123 16.350 1.00 44.67 86 THR A CA 1
ATOM 668 C C . THR A 1 86 ? 47.654 36.418 15.022 1.00 44.78 86 THR A C 1
ATOM 669 O O . THR A 1 86 ? 47.681 37.581 14.602 1.00 44.62 86 THR A O 1
ATOM 673 N N . GLY A 1 87 ? 48.184 35.386 14.363 1.00 45.58 87 GLY A N 1
ATOM 674 C CA . GLY A 1 87 ? 48.886 35.615 13.093 1.00 46.69 87 GLY A CA 1
ATOM 675 C C . GLY A 1 87 ? 50.111 36.493 13.363 1.00 45.70 87 GLY A C 1
ATOM 676 O O . GLY A 1 87 ? 50.761 36.303 14.365 1.00 47.08 87 GLY A O 1
ATOM 677 N N . CYS A 1 88 ? 50.363 37.475 12.524 1.00 45.14 88 CYS A N 1
ATOM 678 C CA . CYS A 1 88 ? 51.459 38.380 12.751 1.00 46.46 88 CYS A CA 1
ATOM 679 C C . CYS A 1 88 ? 51.152 39.485 13.793 1.00 46.91 88 CYS A C 1
ATOM 680 O O . CYS A 1 88 ? 51.994 40.338 14.038 1.00 47.33 88 CYS A O 1
ATOM 683 N N . GLY A 1 89 ? 49.928 39.530 14.299 1.00 45.06 89 GLY A N 1
ATOM 684 C CA . GLY A 1 89 ? 49.579 40.475 15.362 1.00 45.62 89 GLY A CA 1
ATOM 685 C C . GLY A 1 89 ? 48.987 41.786 14.913 1.00 44.55 89 GLY A C 1
ATOM 686 O O . GLY A 1 89 ? 48.589 42.599 15.754 1.00 46.24 89 GLY A O 1
ATOM 687 N N . TYR A 1 90 ? 48.850 41.998 13.601 1.00 43.61 90 TYR A N 1
ATOM 688 C CA . TYR A 1 90 ? 48.271 43.234 13.097 1.00 42.72 90 TYR A CA 1
ATOM 689 C C . TYR A 1 90 ? 46.796 43.516 13.487 1.00 43.44 90 TYR A C 1
ATOM 690 O O . TYR A 1 90 ? 46.442 44.601 13.929 1.00 43.33 90 TYR A O 1
ATOM 699 N N . HIS A 1 91 ? 45.937 42.530 13.317 1.00 42.34 91 HIS A N 1
ATOM 700 C CA . HIS A 1 91 ? 44.517 42.672 13.662 1.00 42.60 91 HIS A CA 1
ATOM 701 C C . HIS A 1 91 ? 44.359 42.936 15.179 1.00 41.44 91 HIS A C 1
ATOM 702 O O . HIS A 1 91 ? 43.502 43.716 15.578 1.00 40.57 91 HIS A O 1
ATOM 709 N N . ALA A 1 92 ? 45.127 42.239 16.013 1.00 40.50 92 ALA A N 1
ATOM 710 C CA . ALA A 1 92 ? 45.149 42.494 17.461 1.00 41.25 92 ALA A CA 1
ATOM 711 C C . ALA A 1 92 ? 45.528 43.953 17.811 1.00 41.48 92 ALA A C 1
ATOM 712 O O . ALA A 1 92 ? 44.937 44.537 18.729 1.00 43.06 92 ALA A O 1
ATOM 714 N N . ALA A 1 93 ? 46.497 44.528 17.096 1.00 41.24 93 ALA A N 1
ATOM 715 C CA . ALA A 1 93 ? 46.849 45.934 17.270 1.00 41.67 93 ALA A CA 1
ATOM 716 C C . ALA A 1 93 ? 45.699 46.835 16.877 1.00 42.07 93 ALA A C 1
ATOM 717 O O . ALA A 1 93 ? 45.470 47.851 17.534 1.00 42.65 93 ALA A O 1
ATOM 719 N N . VAL A 1 94 ? 44.987 46.494 15.804 1.00 42.98 94 VAL A N 1
ATOM 720 C CA . VAL A 1 94 ? 43.863 47.322 15.347 1.00 42.93 94 VAL A CA 1
ATOM 721 C C . VAL A 1 94 ? 42.789 47.242 16.392 1.00 44.01 94 VAL A C 1
ATOM 722 O O . VAL A 1 94 ? 42.308 48.269 16.846 1.00 47.11 94 VAL A O 1
ATOM 726 N N . THR A 1 95 ? 42.395 46.039 16.795 1.00 43.16 95 THR A N 1
ATOM 727 C CA . THR A 1 95 ? 41.512 45.893 17.936 1.00 42.34 95 THR A CA 1
ATOM 728 C C . THR A 1 95 ? 41.970 46.712 19.152 1.00 43.78 95 THR A C 1
ATOM 729 O O . THR A 1 95 ? 41.185 47.507 19.654 1.00 44.76 95 THR A O 1
ATOM 733 N N . ALA A 1 96 ? 43.240 46.597 19.547 1.00 42.55 96 ALA A N 1
ATOM 734 C CA . ALA A 1 96 ? 43.765 47.349 20.696 1.00 43.61 96 ALA A CA 1
ATOM 735 C C . ALA A 1 96 ? 43.552 48.858 20.559 1.00 42.60 96 ALA A C 1
ATOM 736 O O . ALA A 1 96 ? 43.245 49.484 21.528 1.00 43.79 96 ALA A O 1
ATOM 738 N N . GLU A 1 97 ? 43.667 49.413 19.367 1.00 43.21 97 GLU A N 1
ATOM 739 C CA . GLU A 1 97 ? 43.487 50.856 19.154 1.00 44.87 97 GLU A CA 1
ATOM 740 C C . GLU A 1 97 ? 42.041 51.227 19.403 1.00 45.86 97 GLU A C 1
ATOM 741 O O . GLU A 1 97 ? 41.734 52.294 19.971 1.00 45.09 97 GLU A O 1
ATOM 747 N N . ILE A 1 98 ? 41.135 50.349 18.982 1.00 44.88 98 ILE A N 1
ATOM 748 C CA . ILE A 1 98 ? 39.699 50.682 19.027 1.00 43.85 98 ILE A C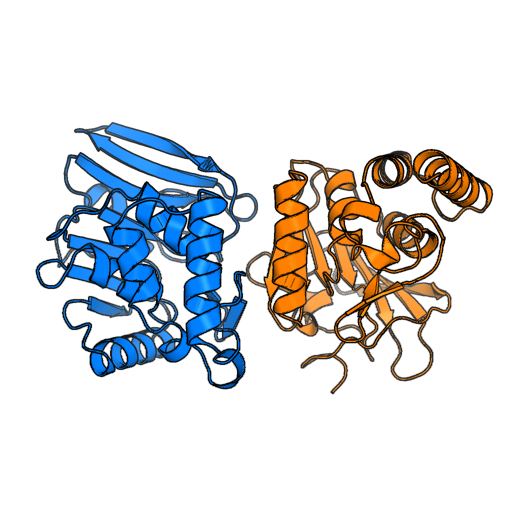A 1
ATOM 749 C C . ILE A 1 98 ? 39.179 50.637 20.471 1.00 45.56 98 ILE A C 1
ATOM 750 O O . ILE A 1 98 ? 38.373 51.511 20.902 1.00 46.59 98 ILE A O 1
ATOM 755 N N . VAL A 1 99 ? 39.603 49.613 21.216 1.00 44.19 99 VAL A N 1
ATOM 756 C CA . VAL A 1 99 ? 39.206 49.502 22.594 1.00 44.22 99 VAL A CA 1
ATOM 757 C C . VAL A 1 99 ? 40.024 50.456 23.487 1.00 46.15 99 VAL A C 1
ATOM 758 O O . VAL A 1 99 ? 39.613 50.782 24.594 1.00 47.43 99 VAL A O 1
ATOM 762 N N . GLY A 1 100 ? 41.168 50.904 22.992 1.00 47.50 100 GLY A N 1
ATOM 763 C CA . GLY A 1 100 ? 41.993 51.891 23.680 1.00 48.65 100 GLY A CA 1
ATOM 764 C C . GLY A 1 100 ? 42.727 51.351 24.896 1.00 49.52 100 GLY A C 1
ATOM 765 O O . GLY A 1 100 ? 42.577 50.170 25.283 1.00 48.67 100 GLY A O 1
ATOM 766 N N . GLU A 1 101 ? 43.514 52.235 25.522 1.00 49.29 101 GLU A N 1
ATOM 767 C CA . GLU A 1 101 ? 44.446 51.843 26.559 1.00 49.56 101 GLU A CA 1
ATOM 768 C C . GLU A 1 101 ? 43.807 51.200 27.766 1.00 49.25 101 GLU A C 1
ATOM 769 O O . GLU A 1 101 ? 44.488 50.492 28.499 1.00 49.06 101 GLU A O 1
ATOM 775 N N . ASP A 1 102 ? 42.516 51.415 27.986 1.00 49.07 102 ASP A N 1
ATOM 776 C CA . ASP A 1 102 ? 41.879 50.736 29.112 1.00 49.91 102 ASP A CA 1
ATOM 777 C C . ASP A 1 102 ? 41.097 49.484 28.717 1.00 48.93 102 ASP A C 1
ATOM 778 O O . ASP A 1 102 ? 40.434 48.887 29.558 1.00 49.01 102 ASP A O 1
ATOM 783 N N . GLY A 1 103 ? 41.155 49.109 27.439 1.00 48.15 103 GLY A N 1
ATOM 784 C CA . GLY A 1 103 ? 40.591 47.842 27.002 1.00 46.54 103 GLY A CA 1
ATOM 785 C C . GLY A 1 103 ? 41.646 46.740 27.135 1.00 46.90 103 GLY A C 1
ATOM 786 O O . GLY A 1 103 ? 42.817 47.000 27.450 1.00 46.13 103 GLY A O 1
ATOM 787 N N . LEU A 1 104 ? 41.251 45.497 26.876 1.00 45.91 104 LEU A N 1
ATOM 788 C CA . LEU A 1 104 ? 42.237 44.425 26.817 1.00 44.89 104 LEU A CA 1
ATOM 789 C C . LEU A 1 104 ? 41.978 43.571 25.619 1.00 44.82 104 LEU A C 1
ATOM 790 O O . LEU A 1 104 ? 40.799 43.296 25.303 1.00 44.45 104 LEU A O 1
ATOM 795 N N . VAL A 1 105 ? 43.069 43.085 25.003 1.00 43.52 105 VAL A N 1
ATOM 796 C CA . VAL A 1 105 ? 42.947 42.044 23.956 1.00 42.70 105 VAL A CA 1
ATOM 797 C C . VAL A 1 105 ? 43.741 40.850 24.384 1.00 43.19 105 VAL A C 1
ATOM 798 O O . VAL A 1 105 ? 44.941 40.951 24.605 1.00 44.57 105 VAL A O 1
ATOM 802 N N . VAL A 1 106 ? 43.067 39.726 24.524 1.00 43.31 106 VAL A N 1
ATOM 803 C CA . VAL A 1 106 ? 43.731 38.435 24.701 1.00 44.04 106 VAL A CA 1
ATOM 804 C C . VAL A 1 106 ? 43.718 37.699 23.344 1.00 44.35 106 VAL A C 1
ATOM 805 O O . VAL A 1 106 ? 42.657 37.522 22.717 1.00 43.16 106 VAL A O 1
ATOM 809 N N . SER A 1 107 ? 44.880 37.259 22.891 1.00 43.35 107 SER A N 1
ATOM 810 C CA . SER A 1 107 ? 44.984 36.719 21.560 1.00 44.31 107 SER A CA 1
ATOM 811 C C . SER A 1 107 ? 45.641 35.353 21.621 1.00 45.04 107 SER A C 1
ATOM 812 O O . SER A 1 107 ? 46.710 35.235 22.222 1.00 44.58 107 SER A O 1
ATOM 815 N N . ILE A 1 108 ? 45.027 34.343 20.981 1.00 43.91 108 ILE A N 1
ATOM 816 C CA . ILE A 1 108 ? 45.533 32.964 21.062 1.00 43.41 108 ILE A CA 1
ATOM 817 C C . ILE A 1 108 ? 46.130 32.572 19.734 1.00 44.98 108 ILE A C 1
ATOM 818 O O . ILE A 1 108 ? 45.500 32.775 18.681 1.00 44.61 108 ILE A O 1
ATOM 823 N N . GLU A 1 109 ? 47.342 32.010 19.764 1.00 44.87 109 GLU A N 1
ATOM 824 C CA . GLU A 1 109 ? 47.978 31.566 18.553 1.00 45.75 109 GLU A CA 1
ATOM 825 C C . GLU A 1 109 ? 48.442 30.106 18.773 1.00 47.05 109 GLU A C 1
ATOM 826 O O . GLU A 1 109 ? 48.947 29.759 19.842 1.00 47.35 109 GLU A O 1
ATOM 832 N N . ARG A 1 110 ? 48.211 29.254 17.780 1.00 47.92 110 ARG A N 1
ATOM 833 C CA . ARG A 1 110 ? 48.592 27.821 17.857 1.00 49.94 110 ARG A CA 1
ATOM 834 C C . ARG A 1 110 ? 50.092 27.641 17.647 1.00 49.93 110 ARG A C 1
ATOM 835 O O . ARG A 1 110 ? 50.683 26.749 18.203 1.00 51.07 110 ARG A O 1
ATOM 843 N N . ILE A 1 111 ? 50.678 28.466 16.791 1.00 50.82 111 ILE A N 1
ATOM 844 C CA . ILE A 1 111 ? 52.071 28.291 16.378 1.00 52.58 111 ILE A CA 1
ATOM 845 C C . ILE A 1 111 ? 53.010 29.152 17.247 1.00 54.08 111 ILE A C 1
ATOM 846 O O . ILE A 1 111 ? 52.908 30.356 17.210 1.00 53.67 111 ILE A O 1
ATOM 851 N N . PRO A 1 112 ? 53.917 28.511 18.037 1.00 55.93 112 PRO A N 1
ATOM 852 C CA . PRO A 1 112 ? 54.718 29.232 19.035 1.00 56.78 112 PRO A CA 1
ATOM 853 C C . PRO A 1 112 ? 55.636 30.249 18.440 1.00 57.36 112 PRO A C 1
ATOM 854 O O . PRO A 1 112 ? 55.757 31.323 18.999 1.00 58.82 112 PRO A O 1
ATOM 858 N N . GLU A 1 113 ? 56.254 29.964 17.312 1.00 57.28 113 GLU A N 1
ATOM 859 C CA . GLU A 1 113 ? 57.189 30.909 16.720 1.00 58.60 113 GLU A CA 1
ATOM 860 C C . GLU A 1 113 ? 56.464 32.184 16.274 1.00 58.08 113 GLU A C 1
ATOM 861 O O . GLU A 1 113 ? 56.969 33.308 16.420 1.00 58.37 113 GLU A O 1
ATOM 867 N N . LEU A 1 114 ? 55.267 31.998 15.751 1.00 57.03 114 LEU A N 1
ATOM 868 C CA . LEU A 1 114 ? 54.464 33.091 15.237 1.00 56.00 114 LEU A CA 1
ATOM 869 C C . LEU A 1 114 ? 53.951 33.944 16.382 1.00 54.16 114 LEU A C 1
ATOM 870 O O . LEU A 1 114 ? 54.009 35.140 16.299 1.00 53.27 114 LEU A O 1
ATOM 875 N N . ALA A 1 115 ? 53.465 33.287 17.437 1.00 53.18 115 ALA A N 1
ATOM 876 C CA . ALA A 1 115 ? 53.025 33.914 18.695 1.00 53.31 115 ALA A CA 1
ATOM 877 C C . ALA A 1 115 ? 54.115 34.812 19.322 1.00 54.15 115 ALA A C 1
ATOM 878 O O . ALA A 1 115 ? 53.862 35.985 19.701 1.00 52.58 115 ALA A O 1
ATOM 880 N N . GLU A 1 116 ? 55.326 34.259 19.409 1.00 54.40 116 GLU A N 1
ATOM 881 C CA . GLU A 1 116 ? 56.490 35.013 19.913 1.00 55.00 116 GLU A CA 1
ATOM 882 C C . GLU A 1 116 ? 56.823 36.226 19.056 1.00 54.44 116 GLU A C 1
ATOM 883 O O . GLU A 1 116 ? 57.030 37.308 19.616 1.00 55.10 116 GLU A O 1
ATOM 889 N N . LYS A 1 117 ? 56.856 36.109 17.725 1.00 53.06 117 LYS A N 1
ATOM 890 C CA . LYS A 1 117 ? 57.081 37.315 16.912 1.00 53.73 117 LYS A CA 1
ATOM 891 C C . LYS A 1 117 ? 55.986 38.355 17.044 1.00 52.07 117 LYS A C 1
ATOM 892 O O . LYS A 1 117 ? 56.276 39.557 17.019 1.00 52.81 117 LYS A O 1
ATOM 898 N N . ALA A 1 118 ? 54.727 37.903 17.112 1.00 49.69 118 ALA A N 1
ATOM 899 C CA . ALA A 1 118 ? 53.616 38.820 17.280 1.00 48.72 118 ALA A CA 1
ATOM 900 C C . ALA A 1 118 ? 53.793 39.572 18.622 1.00 47.95 118 ALA A C 1
ATOM 901 O O . ALA A 1 118 ? 53.660 40.775 18.663 1.00 47.06 118 ALA A O 1
ATOM 903 N N . GLU A 1 119 ? 54.094 38.844 19.692 1.00 48.64 119 GLU A N 1
ATOM 904 C CA . GLU A 1 119 ? 54.235 39.462 21.028 1.00 49.74 119 GLU A CA 1
ATOM 905 C C . GLU A 1 119 ? 55.302 40.561 21.005 1.00 49.92 119 GLU A C 1
ATOM 906 O O . GLU A 1 119 ? 55.096 41.654 21.560 1.00 49.71 119 GLU A O 1
ATOM 912 N N . ARG A 1 120 ? 56.415 40.284 20.331 1.00 49.39 120 ARG A N 1
ATOM 913 C CA . ARG A 1 120 ? 57.521 41.199 20.307 1.00 50.77 120 ARG A CA 1
ATOM 914 C C . ARG A 1 120 ? 57.281 42.418 19.471 1.00 50.00 120 ARG A C 1
ATOM 915 O O . ARG A 1 120 ? 57.695 43.520 19.863 1.00 51.27 120 ARG A O 1
ATOM 923 N N . THR A 1 121 ? 56.641 42.264 18.318 1.00 48.85 121 THR A N 1
ATOM 924 C CA . THR A 1 121 ? 56.212 43.430 17.566 1.00 48.70 121 THR A CA 1
ATOM 925 C C . THR A 1 121 ? 55.253 44.312 18.349 1.00 48.36 121 THR A C 1
ATOM 926 O O . THR A 1 121 ? 55.396 45.538 18.351 1.00 48.77 121 THR A O 1
ATOM 930 N N . LEU A 1 122 ? 54.225 43.715 18.946 1.00 48.14 122 LEU A N 1
ATOM 931 C CA . LEU A 1 122 ? 53.269 44.482 19.771 1.00 47.79 122 LEU A CA 1
ATOM 932 C C . LEU A 1 122 ? 53.976 45.220 20.920 1.00 48.89 122 LEU A C 1
ATOM 933 O O . LEU A 1 122 ? 53.728 46.405 21.146 1.00 48.85 122 LEU A O 1
ATOM 938 N N . ARG A 1 123 ? 54.836 44.503 21.644 1.00 50.14 123 ARG A N 1
ATOM 939 C CA . ARG A 1 123 ? 55.562 45.098 22.759 1.00 51.83 123 ARG A CA 1
ATOM 940 C C . ARG A 1 123 ? 56.501 46.181 22.251 1.00 52.75 123 ARG A C 1
ATOM 941 O O . ARG A 1 123 ? 56.480 47.282 22.795 1.00 53.65 123 ARG A O 1
ATOM 949 N N . LYS A 1 124 ? 57.249 45.933 21.174 1.00 52.39 124 LYS A N 1
ATOM 950 C CA . LYS A 1 124 ? 58.106 46.989 20.604 1.00 53.95 124 LYS A CA 1
ATOM 951 C C . LYS A 1 124 ? 57.341 48.284 20.290 1.00 53.35 124 LYS A C 1
ATOM 952 O O . LYS A 1 124 ? 57.891 49.398 20.420 1.00 53.04 124 LYS A O 1
ATOM 958 N N . LEU A 1 125 ? 56.080 48.138 19.890 1.00 50.80 125 LEU A N 1
ATOM 959 C CA . LEU A 1 125 ? 55.286 49.267 19.480 1.00 50.28 125 LEU A CA 1
ATOM 960 C C . LEU A 1 125 ? 54.461 49.890 20.630 1.00 49.81 125 LEU A C 1
ATOM 961 O O . LEU A 1 125 ? 53.823 50.933 20.418 1.00 49.95 125 LEU A O 1
ATOM 966 N N . GLY A 1 126 ? 54.426 49.245 21.804 1.00 48.18 126 GLY A N 1
ATOM 967 C CA . GLY A 1 126 ? 53.645 49.757 22.956 1.00 46.57 126 GLY A CA 1
ATOM 968 C C . GLY A 1 126 ? 52.231 49.189 23.091 1.00 47.41 126 GLY A C 1
ATOM 969 O O . GLY A 1 126 ? 51.393 49.712 23.866 1.00 46.13 126 GLY A O 1
ATOM 970 N N . TYR A 1 127 ? 51.926 48.143 22.336 1.00 45.07 127 TYR A N 1
ATOM 971 C CA . TYR A 1 127 ? 50.636 47.500 22.530 1.00 44.45 127 TYR A CA 1
ATOM 972 C C . TYR A 1 127 ? 50.783 46.568 23.716 1.00 45.19 127 TYR A C 1
ATOM 973 O O . TYR A 1 127 ? 50.983 45.351 23.582 1.00 45.42 127 TYR A O 1
ATOM 982 N N . ASP A 1 128 ? 50.685 47.156 24.906 1.00 45.36 128 ASP A N 1
ATOM 983 C CA . ASP A 1 128 ? 50.919 46.419 26.126 1.00 45.15 128 ASP A CA 1
ATOM 984 C C . ASP A 1 128 ? 49.636 45.949 26.820 1.00 44.42 128 ASP A C 1
ATOM 985 O O . ASP A 1 128 ? 49.697 45.336 27.868 1.00 45.13 128 ASP A O 1
ATOM 990 N N . ASN A 1 129 ? 48.483 46.208 26.221 1.00 44.62 129 ASN A N 1
ATOM 991 C CA . ASN A 1 129 ? 47.222 45.618 26.720 1.00 44.81 129 ASN A CA 1
ATOM 992 C C . ASN A 1 129 ? 46.777 44.532 25.728 1.00 44.88 129 ASN A C 1
ATOM 993 O O . ASN A 1 129 ? 45.558 44.239 25.621 1.00 43.98 129 ASN A O 1
ATOM 998 N N . VAL A 1 130 ? 47.756 43.982 24.992 1.00 43.61 130 VAL A N 1
ATOM 999 C CA . VAL A 1 130 ? 47.566 42.746 24.213 1.00 42.98 130 VAL A CA 1
ATOM 1000 C C . VAL A 1 130 ? 48.376 41.591 24.787 1.00 44.88 130 VAL A C 1
ATOM 1001 O O . VAL A 1 130 ? 49.616 41.676 24.855 1.00 44.77 130 VAL A O 1
ATOM 1005 N N . ILE A 1 131 ? 47.682 40.520 25.187 1.00 45.22 131 ILE A N 1
ATOM 1006 C CA . ILE A 1 131 ? 48.319 39.282 25.666 1.00 47.26 131 ILE A CA 1
ATOM 1007 C C . ILE A 1 131 ? 48.273 38.225 24.567 1.00 47.90 131 ILE A C 1
ATOM 1008 O O . ILE A 1 131 ? 47.182 37.856 24.112 1.00 47.92 131 ILE A O 1
ATOM 1013 N N . VAL A 1 132 ? 49.446 37.774 24.138 1.00 48.31 132 VAL A N 1
ATOM 1014 C CA . VAL A 1 132 ? 49.573 36.672 23.192 1.00 48.89 132 VAL A CA 1
ATOM 1015 C C . VAL A 1 132 ? 49.871 35.428 24.006 1.00 49.86 132 VAL A C 1
ATOM 1016 O O . VAL A 1 132 ? 50.791 35.414 24.820 1.00 48.86 132 VAL A O 1
ATOM 1020 N N . ILE A 1 133 ? 49.063 34.398 23.787 1.00 49.62 133 ILE A N 1
ATOM 1021 C CA . ILE A 1 133 ? 49.122 33.132 24.506 1.00 50.33 133 ILE A CA 1
ATOM 1022 C C . ILE A 1 133 ? 49.246 31.980 23.469 1.00 50.32 133 ILE A C 1
ATOM 1023 O O . ILE A 1 133 ? 48.506 31.961 22.475 1.00 50.47 133 ILE A O 1
ATOM 1028 N N . VAL A 1 134 ? 50.169 31.048 23.684 1.00 50.04 134 VAL A N 1
ATOM 1029 C CA . VAL A 1 134 ? 50.268 29.899 22.781 1.00 49.75 134 VAL A CA 1
ATOM 1030 C C . VAL A 1 134 ? 49.246 28.904 23.214 1.00 48.96 134 VAL A C 1
ATOM 1031 O O . VAL A 1 134 ? 49.207 28.557 24.392 1.00 48.76 134 VAL A O 1
ATOM 1035 N N . GLY A 1 135 ? 48.409 28.451 22.276 1.00 49.07 135 GLY A N 1
ATOM 1036 C CA . GLY A 1 135 ? 47.410 27.383 22.599 1.00 47.58 135 GLY A CA 1
ATOM 1037 C C . GLY A 1 135 ? 46.339 27.047 21.605 1.00 46.68 135 GLY A C 1
ATOM 1038 O O . GLY A 1 135 ? 46.328 27.549 20.502 1.00 45.84 135 GLY A O 1
ATOM 1039 N N . ASP A 1 136 ? 45.422 26.187 22.006 1.00 46.04 136 ASP A N 1
ATOM 1040 C CA . ASP A 1 136 ? 44.315 25.786 21.143 1.00 47.25 136 ASP A CA 1
ATOM 1041 C C . ASP A 1 136 ? 43.150 26.779 21.287 1.00 46.92 136 ASP A C 1
ATOM 1042 O O . ASP A 1 136 ? 42.358 26.717 22.252 1.00 45.95 136 ASP A O 1
ATOM 1047 N N . GLY A 1 137 ? 42.996 27.644 20.293 1.00 45.74 137 GLY A N 1
ATOM 1048 C CA . GLY A 1 137 ? 42.082 28.755 20.460 1.00 45.50 137 GLY A CA 1
ATOM 1049 C C . GLY A 1 137 ? 40.624 28.352 20.430 1.00 46.28 137 GLY A C 1
ATOM 1050 O O . GLY A 1 137 ? 39.787 29.145 20.839 1.00 46.27 137 GLY A O 1
ATOM 1051 N N . THR A 1 138 ? 40.319 27.128 19.976 1.00 45.28 138 THR A N 1
ATOM 1052 C CA . THR A 1 138 ? 38.913 26.668 19.918 1.00 45.68 138 THR A CA 1
ATOM 1053 C C . THR A 1 138 ? 38.362 26.440 21.314 1.00 46.59 138 THR A C 1
ATOM 1054 O O . THR A 1 138 ? 37.140 26.382 21.501 1.00 47.59 138 THR A O 1
ATOM 1058 N N . LEU A 1 139 ? 39.265 26.377 22.304 1.00 47.75 139 LEU A N 1
ATOM 1059 C CA . LEU A 1 139 ? 38.893 26.313 23.719 1.00 47.83 139 LEU A CA 1
ATOM 1060 C C . LEU A 1 139 ? 38.787 27.706 24.402 1.00 48.48 139 LEU A C 1
ATOM 1061 O O . LEU A 1 139 ? 38.523 27.782 25.587 1.00 48.91 139 LEU A O 1
ATOM 1066 N N . GLY A 1 140 ? 38.982 28.792 23.653 1.00 48.18 140 GLY A N 1
ATOM 1067 C CA . GLY A 1 140 ? 38.892 30.132 24.211 1.00 48.22 140 GLY A CA 1
ATOM 1068 C C . GLY A 1 140 ? 39.989 30.430 25.214 1.00 49.24 140 GLY A C 1
ATOM 1069 O O . GLY A 1 140 ? 41.128 29.932 25.073 1.00 46.90 140 GLY A O 1
ATOM 1070 N N . TYR A 1 141 ? 39.671 31.230 26.237 1.00 49.03 141 TYR A N 1
ATOM 1071 C CA . TYR A 1 141 ? 40.653 31.413 27.297 1.00 50.53 141 TYR A CA 1
ATOM 1072 C C . TYR A 1 141 ? 39.993 31.756 28.596 1.00 51.23 141 TYR A C 1
ATOM 1073 O O . TYR A 1 141 ? 39.832 32.952 28.959 1.00 49.23 141 TYR A O 1
ATOM 1082 N N . GLU A 1 142 ? 39.637 30.680 29.294 1.00 52.08 142 GLU A N 1
ATOM 1083 C CA . GLU A 1 142 ? 38.914 30.725 30.564 1.00 55.28 142 GLU A CA 1
ATOM 1084 C C . GLU A 1 142 ? 39.535 31.620 31.629 1.00 53.50 142 GLU A C 1
ATOM 1085 O O . GLU A 1 142 ? 38.809 32.394 32.265 1.00 54.30 142 GLU A O 1
ATOM 1091 N N . PRO A 1 143 ? 40.865 31.538 31.824 1.00 52.58 143 PRO A N 1
ATOM 1092 C CA . PRO A 1 143 ? 41.491 32.360 32.861 1.00 52.95 143 PRO A CA 1
ATOM 1093 C C . PRO A 1 143 ? 41.149 33.839 32.800 1.00 53.77 143 PRO A C 1
ATOM 1094 O O . PRO A 1 143 ? 41.050 34.473 33.839 1.00 54.30 143 PRO A O 1
ATOM 1098 N N . LEU A 1 144 ? 40.919 34.400 31.610 1.00 53.92 144 LEU A N 1
ATOM 1099 C CA . LEU A 1 144 ? 40.597 35.832 31.521 1.00 53.43 144 LEU A CA 1
ATOM 1100 C C . LEU A 1 144 ? 39.139 36.160 31.203 1.00 53.56 144 LEU A C 1
ATOM 1101 O O . LEU A 1 144 ? 38.786 37.297 30.907 1.00 53.92 144 LEU A O 1
ATOM 1106 N N . ALA A 1 145 ? 38.274 35.170 31.293 1.00 54.51 145 ALA A N 1
ATOM 1107 C CA . ALA A 1 145 ? 37.013 35.427 32.086 1.00 56.40 145 ALA A CA 1
ATOM 1108 C C . ALA A 1 145 ? 35.955 35.353 31.114 1.00 55.99 145 ALA A C 1
ATOM 1109 O O . ALA A 1 145 ? 36.053 34.424 30.267 1.00 56.39 145 ALA A O 1
ATOM 1111 N N . PRO A 1 146 ? 34.924 36.254 31.246 1.00 54.25 146 PRO A N 1
ATOM 1112 C CA . PRO A 1 146 ? 34.038 36.502 30.114 1.00 52.71 146 PRO A CA 1
ATOM 1113 C C . PRO A 1 146 ? 34.521 37.718 29.311 1.00 50.36 146 PRO A C 1
ATOM 1114 O O . PRO A 1 146 ? 35.124 38.660 29.872 1.00 50.33 146 PRO A O 1
ATOM 1118 N N . TYR A 1 147 ? 34.280 37.680 28.000 1.00 46.93 147 TYR A N 1
ATOM 1119 C CA . TYR A 1 147 ? 34.747 38.726 27.097 1.00 45.53 147 TYR A CA 1
ATOM 1120 C C . TYR A 1 147 ? 33.518 39.480 26.658 1.00 44.10 147 TYR A C 1
ATOM 1121 O O . TYR A 1 147 ? 32.443 38.903 26.606 1.00 45.04 147 TYR A O 1
ATOM 1130 N N . ASP A 1 148 ? 33.679 40.757 26.370 1.00 44.45 148 ASP A N 1
ATOM 1131 C CA . ASP A 1 148 ? 32.648 41.593 25.754 1.00 44.50 148 ASP A CA 1
ATOM 1132 C C . ASP A 1 148 ? 32.467 41.193 24.296 1.00 44.54 148 ASP A C 1
ATOM 1133 O O . ASP A 1 148 ? 31.328 41.138 23.799 1.00 44.56 148 ASP A O 1
ATOM 1138 N N . ARG A 1 149 ? 33.601 40.901 23.633 1.00 43.03 149 ARG A N 1
ATOM 1139 C CA . ARG A 1 149 ? 33.605 40.605 22.202 1.00 42.74 149 ARG A CA 1
ATOM 1140 C C . ARG A 1 149 ? 34.593 39.485 21.935 1.00 42.31 149 ARG A C 1
ATOM 1141 O O . ARG A 1 149 ? 35.640 39.413 22.593 1.00 41.68 149 ARG A O 1
ATOM 1149 N N . ILE A 1 150 ? 34.267 38.619 20.966 1.00 41.20 150 ILE A N 1
ATOM 1150 C CA . ILE A 1 150 ? 35.159 37.513 20.574 1.00 41.65 150 ILE A CA 1
ATOM 1151 C C . ILE A 1 150 ? 35.170 37.402 19.035 1.00 41.05 150 ILE A C 1
ATOM 1152 O O . ILE A 1 150 ? 34.168 37.680 18.418 1.00 42.42 150 ILE A O 1
ATOM 1157 N N . TYR A 1 151 ? 36.311 37.079 18.429 1.00 39.87 151 TYR A N 1
ATOM 1158 C CA . TYR A 1 151 ? 36.395 36.870 16.995 1.00 38.76 151 TYR A CA 1
ATOM 1159 C C . TYR A 1 151 ? 37.533 35.941 16.677 1.00 39.60 151 TYR A C 1
ATOM 1160 O O . TYR A 1 151 ? 38.447 35.751 17.486 1.00 39.00 151 TYR A O 1
ATOM 1169 N N . THR A 1 152 ? 37.462 35.315 15.496 1.00 40.88 152 THR A N 1
ATOM 1170 C CA . THR A 1 152 ? 38.553 34.455 15.042 1.00 39.46 152 THR A CA 1
ATOM 1171 C C . THR A 1 152 ? 38.996 34.960 13.706 1.00 38.74 152 THR A C 1
ATOM 1172 O O . THR A 1 152 ? 38.251 35.655 13.003 1.00 36.19 152 THR A O 1
ATOM 1176 N N . THR A 1 153 ? 40.238 34.606 13.350 1.00 39.35 153 THR A N 1
ATOM 1177 C CA . THR A 1 153 ? 40.760 34.971 12.068 1.00 39.11 153 THR A CA 1
ATOM 1178 C C . THR A 1 153 ? 40.955 33.659 11.268 1.00 38.75 153 THR A C 1
ATOM 1179 O O . THR A 1 153 ? 41.743 33.622 10.382 1.00 37.26 153 THR A O 1
ATOM 1183 N N . ALA A 1 154 ? 40.229 32.596 11.609 1.00 39.07 154 ALA A N 1
ATOM 1184 C CA . ALA A 1 154 ? 40.313 31.346 10.863 1.00 39.38 154 ALA A CA 1
ATOM 1185 C C . ALA A 1 154 ? 38.933 30.667 10.993 1.00 40.66 154 ALA A C 1
ATOM 1186 O O . ALA A 1 154 ? 38.261 30.855 12.006 1.00 40.59 154 ALA A O 1
ATOM 1188 N N . ALA A 1 155 ? 38.521 29.934 9.956 1.00 40.26 155 ALA A N 1
ATOM 1189 C CA . ALA A 1 155 ? 37.192 29.347 9.838 1.00 41.30 155 ALA A CA 1
ATOM 1190 C C . ALA A 1 155 ? 37.068 28.042 10.595 1.00 42.22 155 ALA A C 1
ATOM 1191 O O . ALA A 1 155 ? 37.931 27.151 10.497 1.00 42.98 155 ALA A O 1
ATOM 1193 N N . GLY A 1 156 ? 35.990 27.895 11.341 1.00 42.23 156 GLY A N 1
ATOM 1194 C CA . GLY A 1 156 ? 35.782 26.597 11.988 1.00 42.37 156 GLY A CA 1
ATOM 1195 C C . GLY A 1 156 ? 34.503 25.942 11.458 1.00 42.13 156 GLY A C 1
ATOM 1196 O O . GLY A 1 156 ? 33.725 26.586 10.758 1.00 41.58 156 GLY A O 1
ATOM 1197 N N . PRO A 1 157 ? 34.245 24.663 11.834 1.00 42.53 157 PRO A N 1
ATOM 1198 C CA . PRO A 1 157 ? 32.984 24.007 11.434 1.00 42.64 157 PRO A CA 1
ATOM 1199 C C . PRO A 1 157 ? 31.733 24.555 12.131 1.00 44.60 157 PRO A C 1
ATOM 1200 O O . PRO A 1 157 ? 30.606 24.368 11.617 1.00 45.20 157 PRO A O 1
ATOM 1204 N N . LYS A 1 158 ? 31.911 25.186 13.288 1.00 44.93 158 LYS A N 1
ATOM 1205 C CA . LYS A 1 158 ? 30.783 25.697 14.090 1.00 46.58 158 LYS A CA 1
ATOM 1206 C C . LYS A 1 158 ? 31.379 26.782 14.907 1.00 46.22 158 LYS A C 1
ATOM 1207 O O . LYS A 1 158 ? 32.607 26.868 14.971 1.00 45.82 158 LYS A O 1
ATOM 1213 N N . ILE A 1 159 ? 30.529 27.577 15.575 1.00 46.06 159 ILE A N 1
ATOM 1214 C CA . ILE A 1 159 ? 31.000 28.415 16.650 1.00 46.67 159 ILE A CA 1
ATOM 1215 C C . ILE A 1 159 ? 31.336 27.503 17.853 1.00 47.93 159 ILE A C 1
ATOM 1216 O O . ILE A 1 159 ? 30.437 26.841 18.396 1.00 47.88 159 ILE A O 1
ATOM 1221 N N . PRO A 1 160 ? 32.624 27.443 18.266 1.00 48.43 160 PRO A N 1
ATOM 1222 C CA . PRO A 1 160 ? 32.899 26.542 19.397 1.00 48.20 160 PRO A CA 1
ATOM 1223 C C . PRO A 1 160 ? 32.149 26.905 20.676 1.00 47.87 160 PRO A C 1
ATOM 1224 O O . PRO A 1 160 ? 32.062 28.080 21.075 1.00 47.18 160 PRO A O 1
ATOM 1228 N N . GLU A 1 161 ? 31.569 25.891 21.316 1.00 48.68 161 GLU A N 1
ATOM 1229 C CA . GLU A 1 161 ? 30.873 26.124 22.585 1.00 48.72 161 GLU A CA 1
ATOM 1230 C C . GLU A 1 161 ? 31.727 26.848 23.651 1.00 47.66 161 GLU A C 1
ATOM 1231 O O . GLU A 1 161 ? 31.182 27.697 24.379 1.00 47.97 161 GLU A O 1
ATOM 1237 N N . PRO A 1 162 ? 33.031 26.508 23.798 1.00 46.29 162 PRO A N 1
ATOM 1238 C CA . PRO A 1 162 ? 33.822 27.307 24.750 1.00 45.88 162 PRO A CA 1
ATOM 1239 C C . PRO A 1 162 ? 33.794 28.800 24.457 1.00 46.31 162 PRO A C 1
ATOM 1240 O O . PRO A 1 162 ? 33.832 29.572 25.428 1.00 46.46 162 PRO A O 1
ATOM 1244 N N . LEU A 1 163 ? 33.686 29.217 23.180 1.00 44.28 163 LEU A N 1
ATOM 1245 C CA . LEU A 1 163 ? 33.677 30.656 22.897 1.00 45.01 163 LEU A CA 1
ATOM 1246 C C . LEU A 1 163 ? 32.344 31.268 23.330 1.00 45.41 163 LEU A C 1
ATOM 1247 O O . LEU A 1 163 ? 32.322 32.339 23.950 1.00 44.47 163 LEU A O 1
ATOM 1252 N N . ILE A 1 164 ? 31.241 30.564 23.047 1.00 45.98 164 ILE A N 1
ATOM 1253 C CA . ILE A 1 164 ? 29.924 30.983 23.533 1.00 47.82 164 ILE A CA 1
ATOM 1254 C C . ILE A 1 164 ? 29.879 31.037 25.087 1.00 48.24 164 ILE A C 1
ATOM 1255 O O . ILE A 1 164 ? 29.434 32.038 25.668 1.00 49.62 164 ILE A O 1
ATOM 1260 N N . ARG A 1 165 ? 30.362 30.007 25.762 1.00 47.76 165 ARG A N 1
ATOM 1261 C CA . ARG A 1 165 ? 30.403 30.067 27.219 1.00 48.66 165 ARG A CA 1
ATOM 1262 C C . ARG A 1 165 ? 31.166 31.287 27.807 1.00 48.80 165 ARG A C 1
ATOM 1263 O O . ARG A 1 165 ? 30.743 31.879 28.835 1.00 48.04 165 ARG A O 1
ATOM 1271 N N . GLN A 1 166 ? 32.301 31.641 27.179 1.00 47.40 166 GLN A N 1
ATOM 1272 C CA . GLN A 1 166 ? 33.164 32.711 27.641 1.00 45.61 166 GLN A CA 1
ATOM 1273 C C . GLN A 1 166 ? 32.712 34.110 27.216 1.00 47.18 166 GLN A C 1
ATOM 1274 O O . GLN A 1 166 ? 33.389 35.089 27.499 1.00 46.76 166 GLN A O 1
ATOM 1280 N N . LEU A 1 167 ? 31.565 34.206 26.548 1.00 46.96 167 LEU A N 1
ATOM 1281 C CA . LEU A 1 167 ? 31.050 35.489 26.068 1.00 48.89 167 LEU A CA 1
ATOM 1282 C C . LEU A 1 167 ? 30.127 36.070 27.143 1.00 49.17 167 LEU A C 1
ATOM 1283 O O . LEU A 1 167 ? 29.335 35.332 27.712 1.00 49.78 167 LEU A O 1
ATOM 1288 N N . LYS A 1 168 ? 30.247 37.366 27.437 1.00 49.12 168 LYS A N 1
ATOM 1289 C CA . LYS A 1 168 ? 29.331 38.017 28.371 1.00 49.67 168 LYS A CA 1
ATOM 1290 C C . LYS A 1 168 ? 27.940 37.946 27.806 1.00 49.45 168 LYS A C 1
ATOM 1291 O O . LYS A 1 168 ? 27.772 37.948 26.577 1.00 47.98 168 LYS A O 1
ATOM 1297 N N . ASP A 1 169 ? 26.931 37.931 28.686 1.00 50.26 169 ASP A N 1
ATOM 1298 C CA . ASP A 1 169 ? 25.558 38.090 28.237 1.00 50.47 169 ASP A CA 1
ATOM 1299 C C . ASP A 1 169 ? 25.438 39.413 27.513 1.00 50.94 169 ASP A C 1
ATOM 1300 O O . ASP A 1 169 ? 25.968 40.438 27.952 1.00 50.18 169 ASP A O 1
ATOM 1305 N N . GLY A 1 170 ? 24.798 39.400 26.354 1.00 49.39 170 GLY A N 1
ATOM 1306 C CA . GLY A 1 170 ? 24.844 40.593 25.529 1.00 48.98 170 GLY A CA 1
ATOM 1307 C C . GLY A 1 170 ? 26.090 40.711 24.649 1.00 47.76 170 GLY A C 1
ATOM 1308 O O . GLY A 1 170 ? 26.143 41.590 23.761 1.00 47.61 170 GLY A O 1
ATOM 1309 N N . GLY A 1 171 ? 27.080 39.847 24.883 1.00 46.11 171 GLY A N 1
ATOM 1310 C CA . GLY A 1 171 ? 28.311 39.889 24.090 1.00 45.36 171 GLY A CA 1
ATOM 1311 C C . GLY A 1 171 ? 28.088 39.478 22.623 1.00 44.86 171 GLY A C 1
ATOM 1312 O O . GLY A 1 171 ? 27.101 38.784 22.306 1.00 43.45 171 GLY A O 1
ATOM 1313 N N . LYS A 1 172 ? 29.004 39.891 21.733 1.00 44.33 172 LYS A N 1
ATOM 1314 C CA . LYS A 1 172 ? 28.973 39.509 20.300 1.00 42.51 172 LYS A CA 1
ATOM 1315 C C . LYS A 1 172 ? 30.227 38.737 19.888 1.00 43.99 172 LYS A C 1
ATOM 1316 O O . LYS A 1 172 ? 31.338 39.081 20.303 1.00 43.01 172 LYS A O 1
ATOM 1322 N N . LEU A 1 173 ? 30.045 37.699 19.050 1.00 43.30 173 LEU A N 1
ATOM 1323 C CA . LEU A 1 173 ? 31.143 36.923 18.492 1.00 43.11 173 LEU A CA 1
ATOM 1324 C C . LEU A 1 173 ? 31.044 36.991 16.945 1.00 42.79 173 LEU A C 1
ATOM 1325 O O . LEU A 1 173 ? 29.943 36.919 16.394 1.00 43.66 173 LEU A O 1
ATOM 1330 N N . LEU A 1 174 ? 32.159 37.255 16.276 1.00 41.81 174 LEU A N 1
ATOM 1331 C CA . LEU A 1 174 ? 32.246 37.308 14.820 1.00 39.63 174 LEU A CA 1
ATOM 1332 C C . LEU A 1 174 ? 33.279 36.265 14.344 1.00 40.69 174 LEU A C 1
ATOM 1333 O O . LEU A 1 174 ? 34.434 36.362 14.739 1.00 39.43 174 LEU A O 1
ATOM 1338 N N . MET A 1 175 ? 32.912 35.307 13.480 1.00 38.76 175 MET A N 1
ATOM 1339 C CA . MET A 1 175 ? 33.920 34.349 12.976 1.00 38.25 175 MET A CA 1
ATOM 1340 C C . MET A 1 175 ? 33.480 33.664 11.674 1.00 38.31 175 MET A C 1
ATOM 1341 O O . MET A 1 175 ? 32.256 33.624 11.369 1.00 37.35 175 MET A O 1
ATOM 1346 N N . PRO A 1 176 ? 34.441 33.205 10.859 1.00 37.83 176 PRO A N 1
ATOM 1347 C CA . PRO A 1 176 ? 33.962 32.523 9.654 1.00 38.78 176 PRO A CA 1
ATOM 1348 C C . PRO A 1 176 ? 33.573 31.096 10.018 1.00 39.87 176 PRO A C 1
ATOM 1349 O O . PRO A 1 176 ? 34.271 30.469 10.810 1.00 40.15 176 PRO A O 1
ATOM 1353 N N . VAL A 1 177 ? 32.472 30.599 9.442 1.00 40.30 177 VAL A N 1
ATOM 1354 C CA . VAL A 1 177 ? 32.024 29.204 9.715 1.00 39.98 177 VAL A CA 1
ATOM 1355 C C . VAL A 1 177 ? 31.894 28.460 8.359 1.00 39.58 177 VAL A C 1
ATOM 1356 O O . VAL A 1 177 ? 31.324 28.985 7.427 1.00 39.62 177 VAL A O 1
ATOM 1360 N N . GLY A 1 178 ? 32.434 27.249 8.277 1.00 39.97 178 GLY A N 1
ATOM 1361 C CA . GLY A 1 178 ? 32.397 26.417 7.060 1.00 42.13 178 GLY A CA 1
ATOM 1362 C C . GLY A 1 178 ? 33.842 25.979 6.805 1.00 43.56 178 GLY A C 1
ATOM 1363 O O . GLY A 1 178 ? 34.761 26.606 7.304 1.00 44.79 178 GLY A O 1
ATOM 1364 N N . ARG A 1 179 ? 34.046 24.954 6.002 1.00 44.73 179 ARG A N 1
ATOM 1365 C CA . ARG A 1 179 ? 35.405 24.493 5.630 1.00 46.69 179 ARG A CA 1
ATOM 1366 C C . ARG A 1 179 ? 35.975 25.205 4.381 1.00 46.51 179 ARG A C 1
ATOM 1367 O O . ARG A 1 179 ? 37.042 25.817 4.447 1.00 47.36 179 ARG A O 1
ATOM 1375 N N . TYR A 1 180 ? 35.266 25.076 3.247 1.00 46.27 180 TYR A N 1
ATOM 1376 C CA . TYR A 1 180 ? 35.699 25.627 1.969 1.00 46.55 180 TYR A CA 1
ATOM 1377 C C . TYR A 1 180 ? 34.758 26.737 1.597 1.00 46.46 180 TYR A C 1
ATOM 1378 O O . TYR A 1 180 ? 35.225 27.822 1.284 1.00 45.10 180 TYR A O 1
ATOM 1387 N N . LEU A 1 181 ? 33.439 26.439 1.611 1.00 45.32 181 LEU A N 1
ATOM 1388 C CA . LEU A 1 181 ? 32.417 27.469 1.438 1.00 45.86 181 LEU A CA 1
ATOM 1389 C C . LEU A 1 181 ? 32.114 27.942 2.845 1.00 45.35 181 LEU A C 1
ATOM 1390 O O . LEU A 1 181 ? 31.563 27.171 3.657 1.00 45.00 181 LEU A O 1
ATOM 1395 N N . GLN A 1 182 ? 32.515 29.177 3.134 1.00 44.07 182 GLN A N 1
ATOM 1396 C CA . GLN A 1 182 ? 32.470 29.719 4.499 1.00 42.81 182 GLN A CA 1
ATOM 1397 C C . GLN A 1 182 ? 31.559 30.933 4.515 1.00 41.83 182 GLN A C 1
ATOM 1398 O O . GLN A 1 182 ? 31.493 31.651 3.534 1.00 39.79 182 GLN A O 1
ATOM 1404 N N . ARG A 1 183 ? 30.844 31.117 5.634 1.00 41.32 183 ARG A N 1
ATOM 1405 C CA . ARG A 1 183 ? 30.099 32.356 5.882 1.00 41.33 183 ARG A CA 1
ATOM 1406 C C . ARG A 1 183 ? 30.695 33.091 7.081 1.00 39.80 183 ARG A C 1
ATOM 1407 O O . ARG A 1 183 ? 31.074 32.467 8.053 1.00 40.50 183 ARG A O 1
ATOM 1415 N N . LEU A 1 184 ? 30.741 34.414 7.006 1.00 40.01 184 LEU A N 1
ATOM 1416 C CA . LEU A 1 184 ? 31.105 35.199 8.180 1.00 39.85 184 LEU A CA 1
ATOM 1417 C C . LEU A 1 184 ? 29.813 35.366 8.991 1.00 40.29 184 LEU A C 1
ATOM 1418 O O . LEU A 1 184 ? 28.823 35.909 8.483 1.00 40.73 184 LEU A O 1
ATOM 1423 N N . VAL A 1 185 ? 29.825 34.932 10.245 1.00 39.99 185 VAL A N 1
ATOM 1424 C CA . VAL A 1 185 ? 28.638 35.037 11.075 1.00 41.93 185 VAL A CA 1
ATOM 1425 C C . VAL A 1 185 ? 28.916 35.897 12.300 1.00 40.90 185 VAL A C 1
ATOM 1426 O O . VAL A 1 185 ? 29.981 35.838 12.909 1.00 40.51 185 VAL A O 1
ATOM 1430 N N . LEU A 1 186 ? 27.921 36.707 12.617 1.00 40.82 186 LEU A N 1
ATOM 1431 C CA . LEU A 1 186 ? 27.908 37.546 13.814 1.00 41.12 186 LEU A CA 1
ATOM 1432 C C . LEU A 1 186 ? 26.848 36.946 14.738 1.00 42.58 186 LEU A C 1
ATOM 1433 O O . LEU A 1 186 ? 25.661 36.908 14.345 1.00 43.52 186 LEU A O 1
ATOM 1438 N N . ALA A 1 187 ? 27.267 36.486 15.923 1.00 42.42 187 ALA A N 1
ATOM 1439 C CA . ALA A 1 187 ? 26.374 35.942 16.942 1.00 43.65 187 ALA A CA 1
ATOM 1440 C C . ALA A 1 187 ? 26.309 36.909 18.132 1.00 45.17 187 ALA A C 1
ATOM 1441 O O . ALA A 1 187 ? 27.350 37.390 18.588 1.00 45.35 187 ALA A O 1
ATOM 1443 N N . GLU A 1 188 ? 25.095 37.204 18.620 1.00 45.47 188 GLU A N 1
ATOM 1444 C CA . GLU A 1 188 ? 24.868 37.928 19.903 1.00 46.25 188 GLU A CA 1
ATOM 1445 C C . GLU A 1 188 ? 24.254 36.976 20.913 1.00 46.17 188 GLU A C 1
ATOM 1446 O O . GLU A 1 188 ? 23.283 36.286 20.616 1.00 44.66 188 GLU A O 1
ATOM 1452 N N . LYS A 1 189 ? 24.832 36.875 22.089 1.00 47.22 189 LYS A N 1
ATOM 1453 C CA . LYS A 1 189 ? 24.232 36.077 23.157 1.00 49.30 189 LYS A CA 1
ATOM 1454 C C . LYS A 1 189 ? 23.109 36.867 23.902 1.00 51.92 189 LYS A C 1
ATOM 1455 O O . LYS A 1 189 ? 23.280 38.056 24.212 1.00 52.47 189 LYS A O 1
ATOM 1461 N N . ARG A 1 190 ? 21.971 36.209 24.172 1.00 53.70 190 ARG A N 1
ATOM 1462 C CA . ARG A 1 190 ? 20.896 36.746 25.055 1.00 55.63 190 ARG A CA 1
ATOM 1463 C C . ARG A 1 190 ? 20.367 35.577 25.888 1.00 55.11 190 ARG A C 1
ATOM 1464 O O . ARG A 1 190 ? 19.591 34.762 25.383 1.00 54.65 190 ARG A O 1
ATOM 1472 N N . GLY A 1 191 ? 20.799 35.467 27.138 1.00 54.65 191 GLY A N 1
ATOM 1473 C CA . GLY A 1 191 ? 20.265 34.437 27.987 1.00 54.25 191 GLY A CA 1
ATOM 1474 C C . GLY A 1 191 ? 20.722 33.059 27.548 1.00 55.01 191 GLY A C 1
ATOM 1475 O O . GLY A 1 191 ? 21.948 32.798 27.448 1.00 55.18 191 GLY A O 1
ATOM 1476 N N . ASP A 1 192 ? 19.760 32.162 27.311 1.00 53.92 192 ASP A N 1
ATOM 1477 C CA . ASP A 1 192 ? 20.099 30.801 26.892 1.00 55.12 192 ASP A CA 1
ATOM 1478 C C . ASP A 1 192 ? 20.047 30.647 25.377 1.00 53.60 192 ASP A C 1
ATOM 1479 O O . ASP A 1 192 ? 20.046 29.526 24.865 1.00 53.01 192 ASP A O 1
ATOM 1484 N N . GLU A 1 193 ? 20.001 31.798 24.704 1.00 52.35 193 GLU A N 1
ATOM 1485 C CA . GLU A 1 193 ? 19.986 31.926 23.253 1.00 51.86 193 GLU A CA 1
ATOM 1486 C C . GLU A 1 193 ? 21.229 32.602 22.660 1.00 50.71 193 GLU A C 1
ATOM 1487 O O . GLU A 1 193 ? 21.927 33.392 23.339 1.00 50.02 193 GLU A O 1
ATOM 1493 N N . ILE A 1 194 ? 21.512 32.263 21.396 1.00 48.78 194 ILE A N 1
ATOM 1494 C CA . ILE A 1 194 ? 22.360 33.073 20.551 1.00 47.86 194 ILE A CA 1
ATOM 1495 C C . ILE A 1 194 ? 21.573 33.416 19.312 1.00 46.20 194 ILE A C 1
ATOM 1496 O O . ILE A 1 194 ? 20.830 32.556 18.786 1.00 43.29 194 ILE A O 1
ATOM 1501 N N . ILE A 1 195 ? 21.737 34.662 18.857 1.00 44.83 195 ILE A N 1
ATOM 1502 C CA . ILE A 1 195 ? 21.171 35.121 17.592 1.00 45.43 195 ILE A CA 1
ATOM 1503 C C . ILE A 1 195 ? 22.299 35.261 16.586 1.00 45.74 195 ILE A C 1
ATOM 1504 O O . ILE A 1 195 ? 23.248 36.013 16.826 1.00 46.03 195 ILE A O 1
ATOM 1509 N N . ILE A 1 196 ? 22.194 34.551 15.470 1.00 44.86 196 ILE A N 1
ATOM 1510 C CA . ILE A 1 196 ? 23.300 34.463 14.486 1.00 45.83 196 ILE A CA 1
ATOM 1511 C C . ILE A 1 196 ? 22.879 35.091 13.178 1.00 46.22 196 ILE A C 1
ATOM 1512 O O . ILE A 1 196 ? 21.794 34.766 12.641 1.00 45.60 196 ILE A O 1
ATOM 1517 N N . LYS A 1 197 ? 23.689 36.035 12.700 1.00 45.29 197 LYS A N 1
ATOM 1518 C CA . LYS A 1 197 ? 23.426 36.739 11.453 1.00 46.58 197 LYS A CA 1
ATOM 1519 C C . LYS A 1 197 ? 24.496 36.372 10.416 1.00 45.31 197 LYS A C 1
ATOM 1520 O O . LYS A 1 197 ? 25.670 36.404 10.712 1.00 44.78 197 LYS A O 1
ATOM 1526 N N . ASP A 1 198 ? 24.070 36.069 9.195 1.00 45.47 198 ASP A N 1
ATOM 1527 C CA . ASP A 1 198 ? 24.974 35.901 8.074 1.00 45.94 198 ASP A CA 1
ATOM 1528 C C . ASP A 1 198 ? 25.552 37.235 7.582 1.00 46.72 198 ASP A C 1
ATOM 1529 O O . ASP A 1 198 ? 24.799 38.176 7.254 1.00 46.60 198 ASP A O 1
ATOM 1534 N N . CYS A 1 199 ? 26.879 37.309 7.534 1.00 45.66 199 CYS A N 1
ATOM 1535 C CA . CYS A 1 199 ? 27.565 38.500 7.028 1.00 45.87 199 CYS A CA 1
ATOM 1536 C C . CYS A 1 199 ? 28.287 38.313 5.659 1.00 45.74 199 CYS A C 1
ATOM 1537 O O . CYS A 1 199 ? 29.140 39.127 5.309 1.00 45.32 199 CYS A O 1
ATOM 1540 N N . GLY A 1 200 ? 27.945 37.269 4.903 1.00 44.74 200 GLY A N 1
ATOM 1541 C CA . GLY A 1 200 ? 28.436 37.138 3.549 1.00 42.43 200 GLY A CA 1
ATOM 1542 C C . GLY A 1 200 ? 29.526 36.089 3.490 1.00 42.77 200 GLY A C 1
ATOM 1543 O O . GLY A 1 200 ? 29.969 35.604 4.540 1.00 40.11 200 GLY A O 1
ATOM 1544 N N . PRO A 1 201 ? 29.930 35.705 2.252 1.00 43.05 201 PRO A N 1
ATOM 1545 C CA . PRO A 1 201 ? 30.914 34.621 2.009 1.00 43.45 201 PRO A CA 1
ATOM 1546 C C . PRO A 1 201 ? 32.343 35.079 2.227 1.00 44.20 201 PRO A C 1
ATOM 1547 O O . PRO A 1 201 ? 32.629 36.244 2.009 1.00 44.85 201 PRO A O 1
ATOM 1551 N N . VAL A 1 202 ? 33.231 34.187 2.661 1.00 42.91 202 VAL A N 1
ATOM 1552 C CA . VAL A 1 202 ? 34.587 34.584 2.993 1.00 42.99 202 VAL A CA 1
ATOM 1553 C C . VAL A 1 202 ? 35.430 33.346 2.765 1.00 43.35 202 VAL A C 1
ATOM 1554 O O . VAL A 1 202 ? 34.898 32.248 2.567 1.00 44.18 202 VAL A O 1
ATOM 1558 N N . ALA A 1 203 ? 36.742 33.462 2.844 1.00 45.32 203 ALA A N 1
ATOM 1559 C CA . ALA A 1 203 ? 37.504 32.236 2.725 1.00 45.01 203 ALA A CA 1
ATOM 1560 C C . ALA A 1 203 ? 38.803 32.304 3.490 1.00 45.77 203 ALA A C 1
ATOM 1561 O O . ALA A 1 203 ? 39.878 32.541 2.882 1.00 46.64 203 ALA A O 1
ATOM 1563 N N . PHE A 1 204 ? 38.699 32.072 4.801 1.00 42.77 204 PHE A N 1
ATOM 1564 C CA . PHE A 1 204 ? 39.828 32.094 5.709 1.00 42.25 204 PHE A CA 1
ATOM 1565 C C . PHE A 1 204 ? 40.543 30.747 5.735 1.00 41.80 204 PHE A C 1
ATOM 1566 O O . PHE A 1 204 ? 39.982 29.714 5.312 1.00 41.93 204 PHE A O 1
ATOM 1574 N N . VAL A 1 205 ? 41.764 30.742 6.255 1.00 41.72 205 VAL A N 1
ATOM 1575 C CA . VAL A 1 205 ? 42.427 29.476 6.551 1.00 43.20 205 VAL A CA 1
ATOM 1576 C C . VAL A 1 205 ? 41.660 28.712 7.664 1.00 44.22 205 VAL A C 1
ATOM 1577 O O . VAL A 1 205 ? 40.967 29.340 8.471 1.00 43.96 205 VAL A O 1
ATOM 1581 N N . PRO A 1 206 ? 41.781 27.366 7.710 1.00 44.07 206 PRO A N 1
ATOM 1582 C CA . PRO A 1 206 ? 41.012 26.667 8.725 1.00 44.61 206 PRO A CA 1
ATOM 1583 C C . PRO A 1 206 ? 41.457 26.881 10.155 1.00 44.44 206 PRO A C 1
ATOM 1584 O O . PRO A 1 206 ? 42.674 26.958 10.422 1.00 44.18 206 PRO A O 1
ATOM 1588 N N . LEU A 1 207 ? 40.462 26.927 11.052 1.00 43.92 207 LEU A N 1
ATOM 1589 C CA . LEU A 1 207 ? 40.673 26.911 12.498 1.00 45.28 207 LEU A CA 1
ATOM 1590 C C . LEU A 1 207 ? 40.746 25.461 12.969 1.00 46.97 207 LEU A C 1
ATOM 1591 O O . LEU A 1 207 ? 39.721 24.734 12.969 1.00 47.01 207 LEU A O 1
ATOM 1596 N N . VAL A 1 208 ? 41.930 25.072 13.419 1.00 47.47 208 VAL A N 1
ATOM 1597 C CA . VAL A 1 208 ? 42.209 23.700 13.824 1.00 48.14 208 VAL A CA 1
ATOM 1598 C C . VAL A 1 208 ? 42.332 23.596 15.361 1.00 48.64 208 VAL A C 1
ATOM 1599 O O . VAL A 1 208 ? 43.002 24.406 15.993 1.00 48.26 208 VAL A O 1
ATOM 1603 N N . GLY A 1 209 ? 41.702 22.592 15.957 1.00 48.55 209 GLY A N 1
ATOM 1604 C CA . GLY A 1 209 ? 41.794 22.353 17.389 1.00 48.55 209 GLY A CA 1
ATOM 1605 C C . GLY A 1 209 ? 40.642 21.508 17.888 1.00 50.46 209 GLY A C 1
ATOM 1606 O O . GLY A 1 209 ? 39.728 21.122 17.119 1.00 49.75 209 GLY A O 1
ATOM 1607 N N . LYS A 1 210 ? 40.633 21.251 19.185 1.00 49.99 210 LYS A N 1
ATOM 1608 C CA . LYS A 1 210 ? 39.693 20.291 19.739 1.00 51.18 210 LYS A CA 1
ATOM 1609 C C . LYS A 1 210 ? 38.236 20.650 19.413 1.00 51.37 210 LYS A C 1
ATOM 1610 O O . LYS A 1 210 ? 37.445 19.760 19.092 1.00 51.50 210 LYS A O 1
ATOM 1616 N N . GLU A 1 211 ? 37.863 21.934 19.485 1.00 50.48 211 GLU A N 1
ATOM 1617 C CA . GLU A 1 211 ? 36.487 22.343 19.108 1.00 49.77 211 GLU A CA 1
ATOM 1618 C C . GLU A 1 211 ? 36.420 23.049 17.735 1.00 49.75 211 GLU A C 1
ATOM 1619 O O . GLU A 1 211 ? 35.565 23.927 17.478 1.00 48.66 211 GLU A O 1
ATOM 1625 N N . GLY A 1 212 ? 37.315 22.641 16.857 1.00 49.18 212 GLY A N 1
ATOM 1626 C CA . GLY A 1 212 ? 37.357 23.166 15.510 1.00 50.54 212 GLY A CA 1
ATOM 1627 C C . GLY A 1 212 ? 37.627 22.019 14.559 1.00 51.86 212 GLY A C 1
ATOM 1628 O O . GLY A 1 212 ? 37.240 20.876 14.856 1.00 50.72 212 GLY A O 1
ATOM 1629 N N . PHE A 1 213 ? 38.292 22.308 13.432 1.00 52.65 213 PHE A N 1
ATOM 1630 C CA . PHE A 1 213 ? 38.621 21.259 12.440 1.00 54.70 213 PHE A CA 1
ATOM 1631 C C . PHE A 1 213 ? 39.674 20.337 13.028 1.00 56.90 213 PHE A C 1
ATOM 1632 O O . PHE A 1 213 ? 40.629 20.791 13.634 1.00 55.83 213 PHE A O 1
ATOM 1640 N N . GLN A 1 214 ? 39.443 19.032 12.881 1.00 60.49 214 GLN A N 1
ATOM 1641 C CA . GLN A 1 214 ? 40.265 18.035 13.591 1.00 64.25 214 GLN A CA 1
ATOM 1642 C C . GLN A 1 214 ? 41.589 17.943 12.861 1.00 65.44 214 GLN A C 1
ATOM 1643 O O . GLN A 1 214 ? 41.607 17.877 11.643 1.00 65.32 214 GLN A O 1
ATOM 1649 N N . GLY A 1 215 ? 42.681 17.985 13.622 1.00 68.48 215 GLY A N 1
ATOM 1650 C CA . GLY A 1 215 ? 44.040 18.118 13.059 1.00 70.84 215 GLY A CA 1
ATOM 1651 C C . GLY A 1 215 ? 43.985 18.662 11.634 1.00 72.05 215 GLY A C 1
ATOM 1652 O O . GLY A 1 215 ? 44.986 18.607 10.903 1.00 73.71 215 GLY A O 1
ATOM 1654 N N . ASP B 1 2 ? 31.604 47.603 -33.206 1.00 63.11 2 ASP B N 1
ATOM 1655 C CA . ASP B 1 2 ? 31.331 47.693 -31.701 1.00 65.38 2 ASP B CA 1
ATOM 1656 C C . ASP B 1 2 ? 31.472 46.353 -30.910 1.00 64.32 2 ASP B C 1
ATOM 1657 O O . ASP B 1 2 ? 31.327 45.261 -31.478 1.00 64.08 2 ASP B O 1
ATOM 1662 N N . LEU B 1 3 ? 31.713 46.474 -29.597 1.00 63.71 3 LEU B N 1
ATOM 1663 C CA . LEU B 1 3 ? 32.034 45.352 -28.700 1.00 62.73 3 LEU B CA 1
ATOM 1664 C C . LEU B 1 3 ? 31.078 44.157 -28.772 1.00 61.89 3 LEU B C 1
ATOM 1665 O O . LEU B 1 3 ? 31.511 43.012 -28.983 1.00 60.44 3 LEU B O 1
ATOM 1670 N N . GLU B 1 4 ? 29.780 44.411 -28.628 1.00 61.68 4 GLU B N 1
ATOM 1671 C CA . GLU B 1 4 ? 28.820 43.305 -28.580 1.00 61.70 4 GLU B CA 1
ATOM 1672 C C . GLU B 1 4 ? 28.819 42.479 -29.881 1.00 60.93 4 GLU B C 1
ATOM 1673 O O . GLU B 1 4 ? 28.742 41.239 -29.843 1.00 61.12 4 GLU B O 1
ATOM 1679 N N . GLU B 1 5 ? 28.958 43.156 -31.031 1.00 60.02 5 GLU B N 1
ATOM 1680 C CA . GLU B 1 5 ? 29.072 42.469 -32.322 1.00 58.46 5 GLU B CA 1
ATOM 1681 C C . GLU B 1 5 ? 30.403 41.724 -32.455 1.00 55.65 5 GLU B C 1
ATOM 1682 O O . GLU B 1 5 ? 30.444 40.599 -32.933 1.00 53.91 5 GLU B O 1
ATOM 1688 N N . GLN B 1 6 ? 31.496 42.359 -32.040 1.00 53.81 6 GLN B N 1
ATOM 1689 C CA . GLN B 1 6 ? 32.802 41.690 -32.138 1.00 53.29 6 GLN B CA 1
ATOM 1690 C C . GLN B 1 6 ? 32.743 40.435 -31.240 1.00 52.71 6 GLN B C 1
ATOM 1691 O O . GLN B 1 6 ? 33.143 39.349 -31.652 1.00 52.54 6 GLN B O 1
ATOM 1697 N N . LYS B 1 7 ? 32.181 40.597 -30.029 1.00 52.92 7 LYS B N 1
ATOM 1698 C CA . LYS B 1 7 ? 32.028 39.491 -29.041 1.00 52.51 7 LYS B CA 1
ATOM 1699 C C . LYS B 1 7 ? 31.325 38.308 -29.648 1.00 52.82 7 LYS B C 1
ATOM 1700 O O . LYS B 1 7 ? 31.857 37.193 -29.635 1.00 52.47 7 LYS B O 1
ATOM 1706 N N . LYS B 1 8 ? 30.140 38.560 -30.204 1.00 54.18 8 LYS B N 1
ATOM 1707 C CA . LYS B 1 8 ? 29.363 37.506 -30.874 1.00 55.12 8 LYS B CA 1
ATOM 1708 C C . LYS B 1 8 ? 30.147 36.848 -32.019 1.00 53.74 8 LYS B C 1
ATOM 1709 O O . LYS B 1 8 ? 30.232 35.607 -32.121 1.00 52.72 8 LYS B O 1
ATOM 1715 N N . ALA B 1 9 ? 30.720 37.690 -32.881 1.00 52.94 9 ALA B N 1
ATOM 1716 C CA . ALA B 1 9 ? 31.529 37.199 -33.987 1.00 52.64 9 ALA B CA 1
ATOM 1717 C C . ALA B 1 9 ? 32.619 36.251 -33.472 1.00 51.24 9 ALA B C 1
ATOM 1718 O O . ALA B 1 9 ? 32.774 35.155 -33.993 1.00 51.32 9 ALA B O 1
ATOM 1720 N N . VAL B 1 10 ? 33.363 36.672 -32.453 1.00 50.00 10 VAL B N 1
ATOM 1721 C CA . VAL B 1 10 ? 34.498 35.825 -31.981 1.00 49.31 10 VAL B CA 1
ATOM 1722 C C . VAL B 1 10 ? 33.981 34.517 -31.350 1.00 48.79 10 VAL B C 1
ATOM 1723 O O . VAL B 1 10 ? 34.579 33.444 -31.576 1.00 48.17 10 VAL B O 1
ATOM 1727 N N . ILE B 1 11 ? 32.844 34.587 -30.646 1.00 48.77 11 ILE B N 1
ATOM 1728 C CA . ILE B 1 11 ? 32.293 33.366 -30.034 1.00 48.94 11 ILE B CA 1
ATOM 1729 C C . ILE B 1 11 ? 31.821 32.403 -31.111 1.00 49.64 11 ILE B C 1
ATOM 1730 O O . ILE B 1 11 ? 32.159 31.229 -31.053 1.00 49.18 11 ILE B O 1
ATOM 1735 N N . GLU B 1 12 ? 31.104 32.871 -32.128 1.00 51.43 12 GLU B N 1
ATOM 1736 C CA . GLU B 1 12 ? 30.717 31.908 -33.212 1.00 54.66 12 GLU B CA 1
ATOM 1737 C C . GLU B 1 12 ? 31.956 31.335 -33.931 1.00 52.80 12 GLU B C 1
ATOM 1738 O O . GLU B 1 12 ? 32.027 30.128 -34.203 1.00 53.17 12 GLU B O 1
ATOM 1744 N N . LYS B 1 13 ? 32.983 32.173 -34.140 1.00 51.63 13 LYS B N 1
ATOM 1745 C CA . LYS B 1 13 ? 34.254 31.669 -34.658 1.00 50.24 13 LYS B CA 1
ATOM 1746 C C . LYS B 1 13 ? 34.793 30.527 -33.789 1.00 48.83 13 LYS B C 1
ATOM 1747 O O . LYS B 1 13 ? 35.137 29.472 -34.302 1.00 48.10 13 LYS B O 1
ATOM 1753 N N . LEU B 1 14 ? 34.864 30.731 -32.475 1.00 47.57 14 LEU B N 1
ATOM 1754 C CA . LEU B 1 14 ? 35.443 29.692 -31.606 1.00 46.94 14 LEU B CA 1
ATOM 1755 C C . LEU B 1 14 ? 34.714 28.351 -31.740 1.00 47.63 14 LEU B C 1
ATOM 1756 O O . LEU B 1 14 ? 35.328 27.315 -31.726 1.00 47.34 14 LEU B O 1
ATOM 1761 N N . ILE B 1 15 ? 33.396 28.400 -31.828 1.00 49.44 15 ILE B N 1
ATOM 1762 C CA . ILE B 1 15 ? 32.526 27.213 -32.043 1.00 51.53 15 ILE B CA 1
ATOM 1763 C C . ILE B 1 15 ? 32.819 26.543 -33.407 1.00 52.95 15 ILE B C 1
ATOM 1764 O O . ILE B 1 15 ? 33.221 25.368 -33.481 1.00 52.99 15 ILE B O 1
ATOM 1769 N N . ARG B 1 16 ? 32.704 27.318 -34.484 1.00 55.18 16 ARG 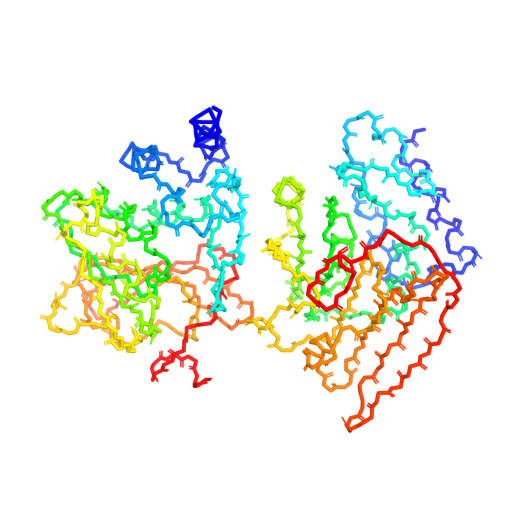B N 1
ATOM 1770 C CA . ARG B 1 16 ? 32.973 26.803 -35.823 1.00 57.54 16 ARG B CA 1
ATOM 1771 C C . ARG B 1 16 ? 34.325 26.085 -35.905 1.00 58.20 16 ARG B C 1
ATOM 1772 O O . ARG B 1 16 ? 34.418 24.995 -36.493 1.00 58.61 16 ARG B O 1
ATOM 1780 N N . GLU B 1 17 ? 35.363 26.660 -35.294 1.00 56.80 17 GLU B N 1
ATOM 1781 C CA . GLU B 1 17 ? 36.731 26.124 -35.408 1.00 58.03 17 GLU B CA 1
ATOM 1782 C C . GLU B 1 17 ? 37.082 25.043 -34.384 1.00 56.95 17 GLU B C 1
ATOM 1783 O O . GLU B 1 17 ? 38.183 24.454 -34.414 1.00 57.54 17 GLU B O 1
ATOM 1789 N N . GLY B 1 18 ? 36.155 24.776 -33.461 1.00 56.21 18 GLY B N 1
ATOM 1790 C CA . GLY B 1 18 ? 36.343 23.695 -32.515 1.00 54.89 18 GLY B CA 1
ATOM 1791 C C . GLY B 1 18 ? 37.096 24.121 -31.281 1.00 54.27 18 GLY B C 1
ATOM 1792 O O . GLY B 1 18 ? 37.524 23.266 -30.523 1.00 52.96 18 GLY B O 1
ATOM 1793 N N . TYR B 1 19 ? 37.270 25.435 -31.067 1.00 53.40 19 TYR B N 1
ATOM 1794 C CA . TYR B 1 19 ? 38.004 25.883 -29.877 1.00 52.65 19 TYR B CA 1
ATOM 1795 C C . TYR B 1 19 ? 37.185 25.580 -28.612 1.00 51.36 19 TYR B C 1
ATOM 1796 O O . TYR B 1 19 ? 37.726 25.133 -27.583 1.00 51.93 19 TYR B O 1
ATOM 1805 N N . ILE B 1 20 ? 35.869 25.795 -28.709 1.00 49.63 20 ILE B N 1
ATOM 1806 C CA . ILE B 1 20 ? 34.930 25.535 -27.623 1.00 48.23 20 ILE B CA 1
ATOM 1807 C C . ILE B 1 20 ? 33.729 24.733 -28.148 1.00 48.59 20 ILE B C 1
ATOM 1808 O O . ILE B 1 20 ? 33.383 24.865 -29.304 1.00 47.62 20 ILE B O 1
ATOM 1813 N N . LYS B 1 21 ? 33.116 23.894 -27.316 1.00 49.17 21 LYS B N 1
ATOM 1814 C CA . LYS B 1 21 ? 31.944 23.125 -27.765 1.00 49.74 21 LYS B CA 1
ATOM 1815 C C . LYS B 1 21 ? 30.852 22.915 -26.732 1.00 49.40 21 LYS B C 1
ATOM 1816 O O . LYS B 1 21 ? 29.722 22.756 -27.110 1.00 49.99 21 LYS B O 1
ATOM 1822 N N . SER B 1 22 ? 31.191 22.956 -25.443 1.00 49.23 22 SER B N 1
ATOM 1823 C CA . SER B 1 22 ? 30.263 22.804 -24.311 1.00 49.36 22 SER B CA 1
ATOM 1824 C C . SER B 1 22 ? 29.399 23.994 -24.084 1.00 48.65 22 SER B C 1
ATOM 1825 O O . SER B 1 22 ? 29.889 25.118 -24.084 1.00 49.03 22 SER B O 1
ATOM 1828 N N . LYS B 1 23 ? 28.119 23.753 -23.836 1.00 47.75 23 LYS B N 1
ATOM 1829 C CA . LYS B 1 23 ? 27.199 24.837 -23.489 1.00 47.92 23 LYS B CA 1
ATOM 1830 C C . LYS B 1 23 ? 27.647 25.786 -22.345 1.00 47.12 23 LYS B C 1
ATOM 1831 O O . LYS B 1 23 ? 27.495 27.021 -22.451 1.00 46.89 23 LYS B O 1
ATOM 1837 N N . ARG B 1 24 ? 28.108 25.232 -21.217 1.00 46.55 24 ARG B N 1
ATOM 1838 C CA . ARG B 1 24 ? 28.555 26.079 -20.101 1.00 46.32 24 ARG B CA 1
ATOM 1839 C C . ARG B 1 24 ? 29.744 26.997 -20.475 1.00 44.31 24 ARG B C 1
ATOM 1840 O O . ARG B 1 24 ? 29.803 28.121 -20.020 1.00 42.74 24 ARG B O 1
ATOM 1848 N N . VAL B 1 25 ? 30.679 26.481 -21.271 1.00 44.45 25 VAL B N 1
ATOM 1849 C CA . VAL B 1 25 ? 31.855 27.259 -21.733 1.00 43.66 25 VAL B CA 1
ATOM 1850 C C . VAL B 1 25 ? 31.408 28.369 -22.667 1.00 44.69 25 VAL B C 1
ATOM 1851 O O . VAL B 1 25 ? 31.650 29.553 -22.373 1.00 44.01 25 VAL B O 1
ATOM 1855 N N . ILE B 1 26 ? 30.696 27.992 -23.746 1.00 44.91 26 ILE B N 1
ATOM 1856 C CA . ILE B 1 26 ? 30.005 28.983 -24.607 1.00 45.51 26 ILE B CA 1
ATOM 1857 C C . ILE B 1 26 ? 29.246 30.054 -23.825 1.00 46.03 26 ILE B C 1
ATOM 1858 O O . ILE B 1 26 ? 29.474 31.264 -24.039 1.00 46.49 26 ILE B O 1
ATOM 1863 N N . ASP B 1 27 ? 28.363 29.657 -22.894 1.00 46.05 27 ASP B N 1
ATOM 1864 C CA . ASP B 1 27 ? 27.571 30.667 -22.157 1.00 45.35 27 ASP B CA 1
ATOM 1865 C C . ASP B 1 27 ? 28.439 31.539 -21.237 1.00 45.08 27 ASP B C 1
ATOM 1866 O O . ASP B 1 27 ? 28.161 32.727 -21.037 1.00 44.14 27 ASP B O 1
ATOM 1871 N N . ALA B 1 28 ? 29.466 30.929 -20.626 1.00 43.41 28 ALA B N 1
ATOM 1872 C CA . ALA B 1 28 ? 30.363 31.656 -19.725 1.00 42.03 28 ALA B CA 1
ATOM 1873 C C . ALA B 1 28 ? 31.068 32.750 -20.552 1.00 41.75 28 ALA B C 1
ATOM 1874 O O . ALA B 1 28 ? 31.169 33.924 -20.122 1.00 41.35 28 ALA B O 1
ATOM 1876 N N . LEU B 1 29 ? 31.542 32.369 -21.734 1.00 40.74 29 LEU B N 1
ATOM 1877 C CA . LEU B 1 29 ? 32.249 33.339 -22.583 1.00 41.79 29 LEU B CA 1
ATOM 1878 C C . LEU B 1 29 ? 31.345 34.460 -23.130 1.00 43.53 29 LEU B C 1
ATOM 1879 O O . LEU B 1 29 ? 31.798 35.626 -23.263 1.00 42.52 29 LEU B O 1
ATOM 1884 N N . LEU B 1 30 ? 30.064 34.134 -23.384 1.00 43.88 30 LEU B N 1
ATOM 1885 C CA . LEU B 1 30 ? 29.058 35.151 -23.762 1.00 46.53 30 LEU B CA 1
ATOM 1886 C C . LEU B 1 30 ? 28.682 36.090 -22.633 1.00 46.76 30 LEU B C 1
ATOM 1887 O O . LEU B 1 30 ? 28.254 37.235 -22.858 1.00 47.58 30 LEU B O 1
ATOM 1892 N N . LYS B 1 31 ? 28.755 35.606 -21.405 1.00 47.37 31 LYS B N 1
ATOM 1893 C CA . LYS B 1 31 ? 28.338 36.426 -20.293 1.00 48.11 31 LYS B CA 1
ATOM 1894 C C . LYS B 1 31 ? 29.455 37.298 -19.751 1.00 47.75 31 LYS B C 1
ATOM 1895 O O . LYS B 1 31 ? 29.243 38.466 -19.427 1.00 48.35 31 LYS B O 1
ATOM 1901 N N . VAL B 1 32 ? 30.648 36.747 -19.574 1.00 45.94 32 VAL B N 1
ATOM 1902 C CA . VAL B 1 32 ? 31.658 37.551 -18.865 1.00 43.92 32 VAL B CA 1
ATOM 1903 C C . VAL B 1 32 ? 31.971 38.783 -19.718 1.00 43.50 32 VAL B C 1
ATOM 1904 O O . VAL B 1 32 ? 32.277 38.623 -20.899 1.00 42.70 32 VAL B O 1
ATOM 1908 N N . PRO B 1 33 ? 31.881 40.016 -19.139 1.00 43.70 33 PRO B N 1
ATOM 1909 C CA . PRO B 1 33 ? 32.248 41.196 -19.923 1.00 44.10 33 PRO B CA 1
ATOM 1910 C C . PRO B 1 33 ? 33.760 41.426 -19.877 1.00 43.61 33 PRO B C 1
ATOM 1911 O O . PRO B 1 33 ? 34.242 42.041 -18.964 1.00 43.97 33 PRO B O 1
ATOM 1915 N N . ARG B 1 34 ? 34.478 40.891 -20.860 1.00 44.69 34 ARG B N 1
ATOM 1916 C CA . ARG B 1 34 ? 35.952 40.910 -20.912 1.00 44.67 34 ARG B CA 1
ATOM 1917 C C . ARG B 1 34 ? 36.518 42.351 -20.785 1.00 45.95 34 ARG B C 1
ATOM 1918 O O . ARG B 1 34 ? 37.580 42.581 -20.134 1.00 45.55 34 ARG B O 1
ATOM 1926 N N . GLU B 1 35 ? 35.817 43.319 -21.404 1.00 46.36 35 GLU B N 1
ATOM 1927 C CA . GLU B 1 35 ? 36.233 44.721 -21.353 1.00 46.41 35 GLU B CA 1
ATOM 1928 C C . GLU B 1 35 ? 36.378 45.221 -19.929 1.00 47.62 35 GLU B C 1
ATOM 1929 O O . GLU B 1 35 ? 37.276 46.030 -19.639 1.00 48.62 35 GLU B O 1
ATOM 1935 N N . GLU B 1 36 ? 35.533 44.721 -19.017 1.00 47.33 36 GLU B N 1
ATOM 1936 C CA . GLU B 1 36 ? 35.584 45.201 -17.632 1.00 46.94 36 GLU B CA 1
ATOM 1937 C C . GLU B 1 36 ? 36.920 44.915 -16.953 1.00 46.59 36 GLU B C 1
ATOM 1938 O O . GLU B 1 36 ? 37.301 45.601 -15.990 1.00 45.42 36 GLU B O 1
ATOM 1944 N N . PHE B 1 37 ? 37.617 43.901 -17.464 1.00 44.98 37 PHE B N 1
ATOM 1945 C CA . PHE B 1 37 ? 38.881 43.450 -16.865 1.00 45.78 37 PHE B CA 1
ATOM 1946 C C . PHE B 1 37 ? 40.109 44.127 -17.485 1.00 47.75 37 PHE B C 1
ATOM 1947 O O . PHE B 1 37 ? 41.242 43.926 -17.021 1.00 48.69 37 PHE B O 1
ATOM 1955 N 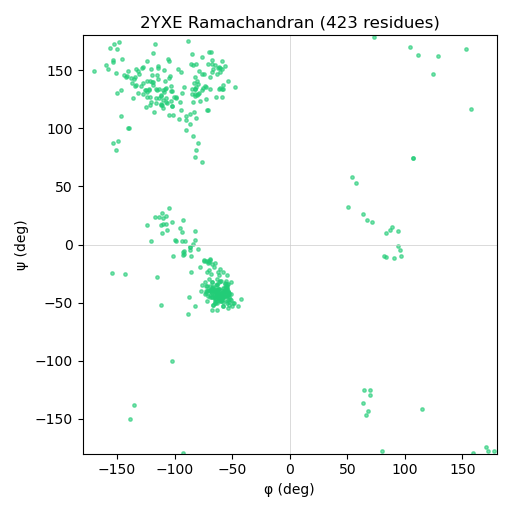N . LEU B 1 38 ? 39.900 44.909 -18.542 1.00 48.29 38 LEU B N 1
ATOM 1956 C CA . LEU B 1 38 ? 41.026 45.565 -19.216 1.00 50.61 38 LEU B CA 1
ATOM 1957 C C . LEU B 1 38 ? 41.219 47.018 -18.739 1.00 52.77 38 LEU B C 1
ATOM 1958 O O . LEU B 1 38 ? 40.226 47.691 -18.375 1.00 52.70 38 LEU B O 1
ATOM 1963 N N . PRO B 1 39 ? 42.492 47.528 -18.774 1.00 55.02 39 PRO B N 1
ATOM 1964 C CA . PRO B 1 39 ? 42.742 48.985 -18.570 1.00 55.84 39 PRO B CA 1
ATOM 1965 C C . PRO B 1 39 ? 42.014 49.785 -19.655 1.00 56.37 39 PRO B C 1
ATOM 1966 O O . PRO B 1 39 ? 41.884 49.275 -20.797 1.00 55.22 39 PRO B O 1
ATOM 1970 N N . GLU B 1 40 ? 41.569 51.015 -19.330 1.00 57.39 40 GLU B N 1
ATOM 1971 C CA . GLU B 1 40 ? 40.745 51.819 -20.275 1.00 58.91 40 GLU B CA 1
ATOM 1972 C C . GLU B 1 40 ? 41.230 51.765 -21.706 1.00 58.27 40 GLU B C 1
ATOM 1973 O O . GLU B 1 40 ? 40.450 51.565 -22.640 1.00 56.91 40 GLU B O 1
ATOM 1979 N N . HIS B 1 41 ? 42.531 51.948 -21.873 1.00 58.87 41 HIS B N 1
ATOM 1980 C CA . HIS B 1 41 ? 43.077 52.201 -23.204 1.00 60.14 41 HIS B CA 1
ATOM 1981 C C . HIS B 1 41 ? 43.037 50.949 -24.066 1.00 59.59 41 HIS B C 1
ATOM 1982 O O . HIS B 1 41 ? 42.993 51.033 -25.295 1.00 60.06 41 HIS B O 1
ATOM 1989 N N . LEU B 1 42 ? 43.004 49.784 -23.424 1.00 58.93 42 LEU B N 1
ATOM 1990 C CA . LEU B 1 42 ? 42.825 48.511 -24.167 1.00 57.34 42 LEU B CA 1
ATOM 1991 C C . LEU B 1 42 ? 41.373 48.007 -24.310 1.00 56.70 42 LEU B C 1
ATOM 1992 O O . LEU B 1 42 ? 41.127 47.017 -25.011 1.00 55.74 42 LEU B O 1
ATOM 1997 N N . LYS B 1 43 ? 40.416 48.632 -23.619 1.00 55.64 43 LYS B N 1
ATOM 1998 C CA . LYS B 1 43 ? 39.055 48.101 -23.628 1.00 54.08 43 LYS B CA 1
ATOM 1999 C C . LYS B 1 43 ? 38.491 47.933 -25.026 1.00 53.65 43 LYS B C 1
ATOM 2000 O O . LYS B 1 43 ? 37.761 46.965 -25.265 1.00 52.86 43 LYS B O 1
ATOM 2006 N N . GLU B 1 44 ? 38.766 48.878 -25.938 1.00 53.36 44 GLU B N 1
ATOM 2007 C CA . GLU B 1 44 ? 38.247 48.767 -27.334 1.00 54.46 44 GLU B CA 1
ATOM 2008 C C . GLU B 1 44 ? 38.691 47.473 -28.047 1.00 52.74 44 GLU B C 1
ATOM 2009 O O . GLU B 1 44 ? 38.039 47.024 -28.984 1.00 52.28 44 GLU B O 1
ATOM 2015 N N . TYR B 1 45 ? 39.802 46.875 -27.599 1.00 52.25 45 TYR B N 1
ATOM 2016 C CA . TYR B 1 45 ? 40.256 45.602 -28.144 1.00 51.35 45 TYR B CA 1
ATOM 2017 C C . TYR B 1 45 ? 39.743 44.376 -27.358 1.00 51.21 45 TYR B C 1
ATOM 2018 O O . TYR B 1 45 ? 40.337 43.293 -27.452 1.00 49.71 45 TYR B O 1
ATOM 2027 N N . ALA B 1 46 ? 38.649 44.526 -26.596 1.00 49.85 46 ALA B N 1
ATOM 2028 C CA . ALA B 1 46 ? 38.188 43.446 -25.700 1.00 49.23 46 ALA B CA 1
ATOM 2029 C C . ALA B 1 46 ? 37.941 42.119 -26.420 1.00 48.90 46 ALA B C 1
ATOM 2030 O O . ALA B 1 46 ? 38.349 41.081 -25.900 1.00 48.77 46 ALA B O 1
ATOM 2032 N N . TYR B 1 47 ? 37.380 42.152 -27.645 1.00 47.18 47 TYR B N 1
ATOM 2033 C CA . TYR B 1 47 ? 37.066 40.930 -28.407 1.00 45.26 47 TYR B CA 1
ATOM 2034 C C . TYR B 1 47 ? 37.918 40.698 -29.659 1.00 45.39 47 TYR B C 1
ATOM 2035 O O . TYR B 1 47 ? 37.477 40.092 -30.625 1.00 43.67 47 TYR B O 1
ATOM 2044 N N . VAL B 1 48 ? 39.142 41.233 -29.636 1.00 44.42 48 VAL B N 1
ATOM 2045 C CA . VAL B 1 48 ? 40.150 40.870 -30.588 1.00 44.18 48 VAL B CA 1
ATOM 2046 C C . VAL B 1 48 ? 40.753 39.602 -29.955 1.00 44.49 48 VAL B C 1
ATOM 2047 O O . VAL B 1 48 ? 41.062 39.565 -28.758 1.00 43.23 48 VAL B O 1
ATOM 2051 N N . ASP B 1 49 ? 40.849 38.551 -30.742 1.00 44.12 49 ASP B N 1
ATOM 2052 C CA . ASP B 1 49 ? 41.258 37.276 -30.208 1.00 44.71 49 ASP B CA 1
ATOM 2053 C C . ASP B 1 49 ? 42.774 37.255 -30.129 1.00 44.64 49 ASP B C 1
ATOM 2054 O O . ASP B 1 49 ? 43.442 36.644 -30.969 1.00 46.78 49 ASP B O 1
ATOM 2059 N N . THR B 1 50 ? 43.341 37.945 -29.153 1.00 45.75 50 THR B N 1
ATOM 2060 C CA . THR B 1 50 ? 44.796 38.032 -29.073 1.00 46.17 50 THR B CA 1
ATOM 2061 C C . THR B 1 50 ? 45.200 38.275 -27.614 1.00 46.21 50 THR B C 1
ATOM 2062 O O . THR B 1 50 ? 44.418 38.807 -26.875 1.00 45.52 50 THR B O 1
ATOM 2066 N N . PRO B 1 51 ? 46.455 37.928 -27.199 1.00 46.94 51 PRO B N 1
ATOM 2067 C CA . PRO B 1 51 ? 46.797 38.307 -25.820 1.00 47.47 51 PRO B CA 1
ATOM 2068 C C . PRO B 1 51 ? 46.980 39.825 -25.703 1.00 49.30 51 PRO B C 1
ATOM 2069 O O . PRO B 1 51 ? 47.272 40.501 -26.711 1.00 49.56 51 PRO B O 1
ATOM 2073 N N . LEU B 1 52 ? 46.785 40.380 -24.508 1.00 49.86 52 LEU B N 1
ATOM 2074 C CA . LEU B 1 52 ? 47.073 41.802 -24.256 1.00 51.36 52 LEU B CA 1
ATOM 2075 C C . LEU B 1 52 ? 47.919 41.966 -22.998 1.00 52.73 52 LEU B C 1
ATOM 2076 O O . LEU B 1 52 ? 47.785 41.171 -22.017 1.00 52.57 52 LEU B O 1
ATOM 2081 N N . GLU B 1 53 ? 48.790 42.985 -23.003 1.00 52.83 53 GLU B N 1
ATOM 2082 C CA . GLU B 1 53 ? 49.563 43.260 -21.814 1.00 54.23 53 GLU B CA 1
ATOM 2083 C C . GLU B 1 53 ? 48.680 44.070 -20.913 1.00 53.76 53 GLU B C 1
ATOM 2084 O O . GLU B 1 53 ? 47.938 44.991 -21.358 1.00 53.56 53 GLU B O 1
ATOM 2090 N N . ILE B 1 54 ? 48.676 43.659 -19.647 1.00 53.37 54 ILE B N 1
ATOM 2091 C CA . ILE B 1 54 ? 47.780 44.230 -18.656 1.00 52.85 54 ILE B CA 1
ATOM 2092 C C . ILE B 1 54 ? 48.609 44.834 -17.521 1.00 53.44 54 ILE B C 1
ATOM 2093 O O . ILE B 1 54 ? 48.048 45.264 -16.528 1.00 54.86 54 ILE B O 1
ATOM 2098 N N . GLY B 1 55 ? 49.938 44.811 -17.635 1.00 53.71 55 GLY B N 1
ATOM 2099 C CA . GLY B 1 55 ? 50.781 45.388 -16.615 1.00 53.73 55 GLY B CA 1
ATOM 2100 C C . GLY B 1 55 ? 51.794 44.429 -16.059 1.00 54.95 55 GLY B C 1
ATOM 2101 O O . GLY B 1 55 ? 51.527 43.217 -15.941 1.00 54.60 55 GLY B O 1
ATOM 2102 N N . TYR B 1 56 ? 52.959 44.970 -15.701 1.00 55.13 56 TYR B N 1
ATOM 2103 C CA . TYR B 1 56 ? 53.990 44.234 -14.986 1.00 55.34 56 TYR B CA 1
ATOM 2104 C C . TYR B 1 56 ? 54.500 43.087 -15.842 1.00 55.77 56 TYR B C 1
ATOM 2105 O O . TYR B 1 56 ? 55.009 42.094 -15.338 1.00 56.18 56 TYR B O 1
ATOM 2114 N N . GLY B 1 57 ? 54.377 43.263 -17.144 1.00 56.13 57 GLY B N 1
ATOM 2115 C CA . GLY B 1 57 ? 54.737 42.236 -18.115 1.00 57.97 57 GLY B CA 1
ATOM 2116 C C . GLY B 1 57 ? 53.876 40.976 -18.134 1.00 58.38 57 GLY B C 1
ATOM 2117 O O . GLY B 1 57 ? 54.327 39.914 -18.627 1.00 59.76 57 GLY B O 1
ATOM 2118 N N . GLN B 1 58 ? 52.654 41.078 -17.605 1.00 56.81 58 GLN B N 1
ATOM 2119 C CA . GLN B 1 58 ? 51.699 39.962 -17.610 1.00 55.45 58 GLN B CA 1
ATOM 2120 C C . GLN B 1 58 ? 50.638 40.258 -18.664 1.00 54.70 58 GLN B C 1
ATOM 2121 O O . GLN B 1 58 ? 50.463 41.395 -19.046 1.00 54.09 58 GLN B O 1
ATOM 2127 N N . THR B 1 59 ? 49.940 39.227 -19.124 1.00 53.38 59 THR B N 1
ATOM 2128 C CA . THR B 1 59 ? 48.976 39.342 -20.208 1.00 53.66 59 THR B CA 1
ATOM 2129 C C . THR B 1 59 ? 47.607 38.738 -19.834 1.00 52.84 59 THR B C 1
ATOM 2130 O O . THR B 1 59 ? 47.518 37.815 -19.019 1.00 52.95 59 THR B O 1
ATOM 2134 N N . ILE B 1 60 ? 46.542 39.242 -20.427 1.00 50.78 60 ILE B N 1
ATOM 2135 C CA . ILE B 1 60 ? 45.339 38.460 -20.476 1.00 48.92 60 ILE B CA 1
ATOM 2136 C C . ILE B 1 60 ? 45.554 37.527 -21.703 1.00 49.46 60 ILE B C 1
ATOM 2137 O O . ILE B 1 60 ? 46.124 37.978 -22.731 1.00 48.74 60 ILE B O 1
ATOM 2142 N N . SER B 1 61 ? 45.178 36.236 -21.608 1.00 46.99 61 SER B N 1
ATOM 2143 C CA . SER B 1 61 ? 45.343 35.327 -22.745 1.00 46.04 61 SER B CA 1
ATOM 2144 C C . SER B 1 61 ? 44.425 35.660 -23.906 1.00 43.23 61 SER B C 1
ATOM 2145 O O . SER B 1 61 ? 43.428 36.374 -23.712 1.00 42.99 61 SER B O 1
ATOM 2148 N N . ALA B 1 62 ? 44.689 35.098 -25.090 1.00 41.39 62 ALA B N 1
ATOM 2149 C CA . ALA B 1 62 ? 43.747 35.234 -26.208 1.00 41.34 62 ALA B CA 1
ATOM 2150 C C . ALA B 1 62 ? 42.428 34.538 -25.807 1.00 41.66 62 ALA B C 1
ATOM 2151 O O . ALA B 1 62 ? 42.445 33.547 -25.070 1.00 40.12 62 ALA B O 1
ATOM 2153 N N . ILE B 1 63 ? 41.298 35.060 -26.275 1.00 41.08 63 ILE B N 1
ATOM 2154 C CA . ILE B 1 63 ? 40.036 34.446 -25.970 1.00 42.56 63 ILE B CA 1
ATOM 2155 C C . ILE B 1 63 ? 39.986 32.997 -26.386 1.00 41.93 63 ILE B C 1
ATOM 2156 O O . ILE B 1 63 ? 39.453 32.181 -25.625 1.00 43.49 63 ILE B O 1
ATOM 2161 N N . HIS B 1 64 ? 40.460 32.651 -27.587 1.00 40.61 64 HIS B N 1
ATOM 2162 C CA . HIS B 1 64 ? 40.487 31.230 -27.985 1.00 42.27 64 HIS B CA 1
ATOM 2163 C C . HIS B 1 64 ? 41.219 30.300 -26.986 1.00 42.25 64 HIS B C 1
ATOM 2164 O O . HIS B 1 64 ? 40.835 29.130 -26.843 1.00 42.58 64 HIS B O 1
ATOM 2171 N N . MET B 1 65 ? 42.276 30.814 -26.323 1.00 41.61 65 MET B N 1
ATOM 2172 C CA . MET B 1 65 ? 43.069 30.070 -25.314 1.00 40.13 65 MET B CA 1
ATOM 2173 C C . MET B 1 65 ? 42.245 29.892 -24.026 1.00 39.89 65 MET B C 1
ATOM 2174 O O . MET B 1 65 ? 42.146 28.773 -23.506 1.00 39.60 65 MET B O 1
ATOM 2179 N N . VAL B 1 66 ? 41.639 30.970 -23.522 1.00 38.93 66 VAL B N 1
ATOM 2180 C CA . VAL B 1 66 ? 40.743 30.824 -22.402 1.00 39.33 66 VAL B CA 1
ATOM 2181 C C . VAL B 1 66 ? 39.678 29.787 -22.704 1.00 39.93 66 VAL B C 1
ATOM 2182 O O . VAL B 1 66 ? 39.468 28.866 -21.895 1.00 41.65 66 VAL B O 1
ATOM 2186 N N . GLY B 1 67 ? 39.056 29.871 -23.863 1.00 39.89 67 GLY B N 1
ATOM 2187 C CA . GLY B 1 67 ? 37.940 28.960 -24.194 1.00 40.37 67 GLY B CA 1
ATOM 2188 C C . GLY B 1 67 ? 38.445 27.517 -24.242 1.00 42.77 67 GLY B C 1
ATOM 2189 O O . GLY B 1 67 ? 37.910 26.610 -23.608 1.00 43.10 67 GLY B O 1
ATOM 2190 N N . MET B 1 68 ? 39.516 27.305 -24.970 1.00 43.35 68 MET B N 1
ATOM 2191 C CA . MET B 1 68 ? 40.086 25.968 -25.095 1.00 46.87 68 MET B CA 1
ATOM 2192 C C . MET B 1 68 ? 40.522 25.365 -23.743 1.00 44.00 68 MET B C 1
ATOM 2193 O O . MET B 1 68 ? 40.294 24.179 -23.496 1.00 42.80 68 MET B O 1
ATOM 2198 N N . MET B 1 69 ? 41.179 26.169 -22.900 1.00 41.84 69 MET B N 1
ATOM 2199 C CA . MET B 1 69 ? 41.567 25.757 -21.578 1.00 40.78 69 MET B CA 1
ATOM 2200 C C . MET B 1 69 ? 40.342 25.306 -20.757 1.00 42.08 69 MET B C 1
ATOM 2201 O O . MET B 1 69 ? 40.411 24.273 -20.095 1.00 42.56 69 MET B O 1
ATOM 2206 N N . CYS B 1 70 ? 39.248 26.069 -20.799 1.00 41.82 70 CYS B N 1
ATOM 2207 C CA . CYS B 1 70 ? 38.016 25.720 -20.090 1.00 42.47 70 CYS B CA 1
ATOM 2208 C C . CYS B 1 70 ? 37.471 24.374 -20.557 1.00 42.49 70 CYS B C 1
ATOM 2209 O O . CYS B 1 70 ? 37.051 23.530 -19.716 1.00 42.46 70 CYS B O 1
ATOM 2212 N N . GLU B 1 71 ? 37.507 24.135 -21.867 1.00 41.70 71 GLU B N 1
ATOM 2213 C CA . GLU B 1 71 ? 37.093 22.842 -22.405 1.00 42.40 71 GLU B CA 1
ATOM 2214 C C . GLU B 1 71 ? 38.026 21.732 -21.930 1.00 43.01 71 GLU B C 1
ATOM 2215 O O . GLU B 1 71 ? 37.559 20.704 -21.402 1.00 43.14 71 GLU B O 1
ATOM 2221 N N . LEU B 1 72 ? 39.335 21.923 -22.069 1.00 41.26 72 LEU B N 1
ATOM 2222 C CA . LEU B 1 72 ? 40.230 20.840 -21.724 1.00 41.05 72 LEU B CA 1
ATOM 2223 C C . LEU B 1 72 ? 40.145 20.466 -20.237 1.00 40.70 72 LEU B C 1
ATOM 2224 O O . LEU B 1 72 ? 40.391 19.323 -19.860 1.00 41.96 72 LEU B O 1
ATOM 2229 N N . LEU B 1 73 ? 39.819 21.447 -19.407 1.00 39.84 73 LEU B N 1
ATOM 2230 C CA . LEU B 1 73 ? 39.773 21.270 -17.971 1.00 40.47 73 LEU B CA 1
ATOM 2231 C C . LEU B 1 73 ? 38.521 20.448 -17.481 1.00 40.34 73 LEU B C 1
ATOM 2232 O O . LEU B 1 73 ? 38.471 19.998 -16.329 1.00 42.13 73 LEU B O 1
ATOM 2237 N N . ASP B 1 74 ? 37.549 20.257 -18.344 1.00 41.85 74 ASP B N 1
ATOM 2238 C CA . ASP B 1 74 ? 36.423 19.336 -18.042 1.00 42.15 74 ASP B CA 1
ATOM 2239 C C . ASP B 1 74 ? 35.822 19.757 -16.709 1.00 42.17 74 ASP B C 1
ATOM 2240 O O . ASP B 1 74 ? 35.784 18.969 -15.760 1.00 42.97 74 ASP B O 1
ATOM 2245 N N . LEU B 1 75 ? 35.370 21.013 -16.626 1.00 42.23 75 LEU B N 1
ATOM 2246 C CA . LEU B 1 75 ? 34.769 21.566 -15.423 1.00 42.02 75 LEU B CA 1
ATOM 2247 C C . LEU B 1 75 ? 33.272 21.232 -15.313 1.00 43.81 75 LEU B C 1
ATOM 2248 O O . LEU B 1 75 ? 32.614 21.025 -16.338 1.00 44.91 75 LEU B O 1
ATOM 2253 N N . LYS B 1 76 ? 32.772 21.221 -14.075 1.00 43.38 76 LYS B N 1
ATOM 2254 C CA . LYS B 1 76 ? 31.394 20.872 -13.701 1.00 44.26 76 LYS B CA 1
ATOM 2255 C C . LYS B 1 76 ? 30.920 21.802 -12.604 1.00 43.91 76 LYS B C 1
ATOM 2256 O O . LYS B 1 76 ? 31.721 22.236 -11.798 1.00 43.29 76 LYS B O 1
ATOM 2262 N N . PRO B 1 77 ? 29.596 22.094 -12.554 1.00 43.66 77 PRO B N 1
ATOM 2263 C CA . PRO B 1 77 ? 29.053 22.945 -11.493 1.00 43.62 77 PRO B CA 1
ATOM 2264 C C . PRO B 1 77 ? 29.447 22.419 -10.104 1.00 43.30 77 PRO B C 1
ATOM 2265 O O . PRO B 1 77 ? 29.516 21.192 -9.903 1.00 43.55 77 PRO B O 1
ATOM 2269 N N . GLY B 1 78 ? 29.768 23.307 -9.166 1.00 41.84 78 GLY B N 1
ATOM 2270 C CA . GLY B 1 78 ? 30.014 22.810 -7.836 1.00 41.70 78 GLY B CA 1
ATOM 2271 C C . GLY B 1 78 ? 31.468 22.454 -7.557 1.00 41.35 78 GLY B C 1
ATOM 2272 O O . GLY B 1 78 ? 31.825 22.254 -6.414 1.00 40.70 78 GLY B O 1
ATOM 2273 N N . MET B 1 79 ? 32.310 22.408 -8.581 1.00 40.62 79 MET B N 1
ATOM 2274 C CA . MET B 1 79 ? 33.755 22.136 -8.358 1.00 41.13 79 MET B CA 1
ATOM 2275 C C . MET B 1 79 ? 34.515 23.233 -7.630 1.00 40.66 79 MET B C 1
ATOM 2276 O O . MET B 1 79 ? 34.150 24.424 -7.662 1.00 40.64 79 MET B O 1
ATOM 2281 N N . LYS B 1 80 ? 35.607 22.804 -6.997 1.00 40.85 80 LYS B N 1
ATOM 2282 C CA . LYS B 1 80 ? 36.559 23.695 -6.307 1.00 40.50 80 LYS B CA 1
ATOM 2283 C C . LYS B 1 80 ? 37.788 23.702 -7.194 1.00 39.86 80 LYS B C 1
ATOM 2284 O O . LYS B 1 80 ? 38.361 22.629 -7.454 1.00 39.69 80 LYS B O 1
ATOM 2290 N N . VAL B 1 81 ? 38.198 24.901 -7.635 1.00 39.59 81 VAL B N 1
ATOM 2291 C CA . VAL B 1 81 ? 39.201 25.013 -8.688 1.00 38.27 81 VAL B CA 1
ATOM 2292 C C . VAL B 1 81 ? 40.307 25.933 -8.194 1.00 38.48 81 VAL B C 1
ATOM 2293 O O . VAL B 1 81 ? 40.033 26.976 -7.630 1.00 38.82 81 VAL B O 1
ATOM 2297 N N . LEU B 1 82 ? 41.549 25.567 -8.482 1.00 37.33 82 LEU B N 1
ATOM 2298 C CA . LEU B 1 82 ? 42.689 26.409 -8.138 1.00 35.78 82 LEU B CA 1
ATOM 2299 C C . LEU B 1 82 ? 43.226 27.013 -9.470 1.00 36.48 82 LEU B C 1
ATOM 2300 O O . LEU B 1 82 ? 43.566 26.254 -10.388 1.00 37.22 82 LEU B O 1
ATOM 2305 N N . GLU B 1 83 ? 43.355 28.333 -9.552 1.00 36.32 83 GLU B N 1
ATOM 2306 C CA . GLU B 1 83 ? 43.897 28.988 -10.722 1.00 37.46 83 GLU B CA 1
ATOM 2307 C C . GLU B 1 83 ? 45.219 29.605 -10.264 1.00 37.33 83 GLU B C 1
ATOM 2308 O O . GLU B 1 83 ? 45.217 30.330 -9.286 1.00 37.37 83 GLU B O 1
ATOM 2314 N N . ILE B 1 84 ? 46.316 29.301 -10.957 1.00 38.96 84 ILE B N 1
ATOM 2315 C CA . ILE B 1 84 ? 47.605 29.919 -10.651 1.00 38.57 84 ILE B CA 1
ATOM 2316 C C . ILE B 1 84 ? 47.867 31.027 -11.665 1.00 39.74 84 ILE B C 1
ATOM 2317 O O . ILE B 1 84 ? 48.056 30.765 -12.865 1.00 40.49 84 ILE B O 1
ATOM 2322 N N . GLY B 1 85 ? 47.853 32.286 -11.211 1.00 40.37 85 GLY B N 1
ATOM 2323 C CA . GLY B 1 85 ? 48.052 33.407 -12.150 1.00 37.72 85 GLY B CA 1
ATOM 2324 C C . GLY B 1 85 ? 46.725 34.151 -12.383 1.00 37.23 85 GLY B C 1
ATOM 2325 O O . GLY B 1 85 ? 46.142 34.098 -13.463 1.00 35.66 85 GLY B O 1
ATOM 2326 N N . THR B 1 86 ? 46.297 34.924 -11.407 1.00 36.79 86 THR B N 1
ATOM 2327 C CA . THR B 1 86 ? 45.056 35.711 -11.609 1.00 37.55 86 THR B CA 1
ATOM 2328 C C . THR B 1 86 ? 45.148 36.692 -12.802 1.00 38.69 86 THR B C 1
ATOM 2329 O O . THR B 1 86 ? 44.203 36.815 -13.590 1.00 39.20 86 THR B O 1
ATOM 2333 N N . GLY B 1 87 ? 46.253 37.457 -12.883 1.00 39.12 87 GLY B N 1
ATOM 2334 C CA . GLY B 1 87 ? 46.373 38.479 -13.941 1.00 38.82 87 GLY B CA 1
ATOM 2335 C C . GLY B 1 87 ? 45.290 39.531 -13.715 1.00 38.92 87 GLY B C 1
ATOM 2336 O O . GLY B 1 87 ? 45.200 40.061 -12.628 1.00 40.02 87 GLY B O 1
ATOM 2337 N N . CYS B 1 88 ? 44.477 39.786 -14.728 1.00 39.26 88 CYS B N 1
ATOM 2338 C CA . CYS B 1 88 ? 43.402 40.794 -14.658 1.00 40.76 88 CYS B CA 1
ATOM 2339 C C . CYS B 1 88 ? 42.106 40.232 -14.053 1.00 40.51 88 CYS B C 1
ATOM 2340 O O . CYS B 1 88 ? 41.175 40.977 -13.707 1.00 39.10 88 CYS B O 1
ATOM 2343 N N . GLY B 1 89 ? 42.073 38.912 -13.871 1.00 40.93 89 GLY B N 1
ATOM 2344 C CA . GLY B 1 89 ? 40.918 38.220 -13.301 1.00 40.44 89 GLY B CA 1
ATOM 2345 C C . GLY B 1 89 ? 39.940 37.634 -14.293 1.00 40.82 89 GLY B C 1
ATOM 2346 O O . GLY B 1 89 ? 38.973 36.956 -13.905 1.00 42.01 89 GLY B O 1
ATOM 2347 N N . TYR B 1 90 ? 40.142 37.875 -15.582 1.00 40.29 90 TYR B N 1
ATOM 2348 C CA . TYR B 1 90 ? 39.155 37.424 -16.576 1.00 39.07 90 TYR B CA 1
ATOM 2349 C C . TYR B 1 90 ? 38.963 35.895 -16.588 1.00 39.55 90 TYR B C 1
ATOM 2350 O O . TYR B 1 90 ? 37.846 35.399 -16.605 1.00 38.49 90 TYR B O 1
ATOM 2359 N N . HIS B 1 91 ? 40.036 35.149 -16.619 1.00 37.99 91 HIS B N 1
ATOM 2360 C CA . HIS B 1 91 ? 39.897 33.709 -16.789 1.00 37.57 91 HIS B CA 1
ATOM 2361 C C . HIS B 1 91 ? 39.261 33.198 -15.493 1.00 38.52 91 HIS B C 1
ATOM 2362 O O . HIS B 1 91 ? 38.481 32.236 -15.526 1.00 39.96 91 HIS B O 1
ATOM 2369 N N . ALA B 1 92 ? 39.615 33.800 -14.354 1.00 38.17 92 ALA B N 1
ATOM 2370 C CA . ALA B 1 92 ? 39.050 33.362 -13.069 1.00 38.83 92 ALA B CA 1
ATOM 2371 C C . ALA B 1 92 ? 37.546 33.563 -13.140 1.00 39.03 92 ALA B C 1
ATOM 2372 O O . ALA B 1 92 ? 36.796 32.698 -12.728 1.00 39.55 92 ALA B O 1
ATOM 2374 N N . ALA B 1 93 ? 37.104 34.689 -13.693 1.00 39.43 93 ALA B N 1
ATOM 2375 C CA . ALA B 1 93 ? 35.644 34.936 -13.817 1.00 38.76 93 ALA B CA 1
ATOM 2376 C C . ALA B 1 93 ? 34.954 33.920 -14.723 1.00 39.41 93 ALA B C 1
ATOM 2377 O O . ALA B 1 93 ? 33.835 33.448 -14.423 1.00 40.81 93 ALA B O 1
ATOM 2379 N N . VAL B 1 94 ? 35.569 33.579 -15.852 1.00 39.12 94 VAL B N 1
ATOM 2380 C CA . VAL B 1 94 ? 34.986 32.575 -16.746 1.00 38.33 94 VAL B CA 1
ATOM 2381 C C . VAL B 1 94 ? 34.939 31.233 -16.043 1.00 40.56 94 VAL B C 1
ATOM 2382 O O . VAL B 1 94 ? 33.982 30.468 -16.223 1.00 41.67 94 VAL B O 1
ATOM 2386 N N . THR B 1 95 ? 35.978 30.880 -15.301 1.00 40.45 95 THR B N 1
ATOM 2387 C CA . THR B 1 95 ? 35.913 29.616 -14.517 1.00 40.61 95 THR B CA 1
ATOM 2388 C C . THR B 1 95 ? 34.716 29.663 -13.501 1.00 40.24 95 THR B C 1
ATOM 2389 O O . THR B 1 95 ? 33.966 28.710 -13.367 1.00 41.91 95 THR B O 1
ATOM 2393 N N . ALA B 1 96 ? 34.530 30.789 -12.842 1.00 40.81 96 ALA B N 1
ATOM 2394 C CA . ALA B 1 96 ? 33.520 30.953 -11.795 1.00 40.70 96 ALA B CA 1
ATOM 2395 C C . ALA B 1 96 ? 32.102 30.791 -12.357 1.00 42.62 96 ALA B C 1
ATOM 2396 O O . ALA B 1 96 ? 31.232 30.230 -11.678 1.00 43.57 96 ALA B O 1
ATOM 2398 N N . GLU B 1 97 ? 31.889 31.237 -13.590 1.00 42.14 97 GLU B N 1
ATOM 2399 C CA . GLU B 1 97 ? 30.609 31.071 -14.265 1.00 41.97 97 GLU B CA 1
ATOM 2400 C C . GLU B 1 97 ? 30.381 29.604 -14.471 1.00 43.20 97 GLU B C 1
ATOM 2401 O O . GLU B 1 97 ? 29.308 29.124 -14.240 1.00 43.50 97 GLU B O 1
ATOM 2407 N N . ILE B 1 98 ? 31.374 28.889 -14.951 1.00 42.53 98 ILE B N 1
ATOM 2408 C CA . ILE B 1 98 ? 31.146 27.483 -15.262 1.00 43.56 98 ILE B CA 1
ATOM 2409 C C . ILE B 1 98 ? 30.797 26.629 -14.022 1.00 43.60 98 ILE B C 1
ATOM 2410 O O . ILE B 1 98 ? 29.946 25.743 -14.089 1.00 45.21 98 ILE B O 1
ATOM 2415 N N . VAL B 1 99 ? 31.465 26.888 -12.905 1.00 43.93 99 VAL B N 1
ATOM 2416 C CA . VAL B 1 99 ? 31.311 26.076 -11.679 1.00 43.90 99 VAL B CA 1
ATOM 2417 C C . VAL B 1 99 ? 30.129 26.565 -10.856 1.00 46.15 99 VAL B C 1
ATOM 2418 O O . VAL B 1 99 ? 29.563 25.818 -10.044 1.00 45.86 99 VAL B O 1
ATOM 2422 N N . GLY B 1 100 ? 29.773 27.827 -11.059 1.00 46.05 100 GLY B N 1
ATOM 2423 C CA . GLY B 1 100 ? 28.505 28.316 -10.555 1.00 46.96 100 GLY B CA 1
ATOM 2424 C C . GLY B 1 100 ? 28.636 28.635 -9.098 1.00 47.42 100 GLY B C 1
ATOM 2425 O O . GLY B 1 100 ? 29.706 28.467 -8.508 1.00 44.19 100 GLY B O 1
ATOM 2426 N N . GLU B 1 101 ? 27.519 29.057 -8.511 1.00 47.32 101 GLU B N 1
ATOM 2427 C CA . GLU B 1 101 ? 27.527 29.636 -7.207 1.00 48.84 101 GLU B CA 1
ATOM 2428 C C . GLU B 1 101 ? 27.869 28.671 -6.111 1.00 47.90 101 GLU B C 1
ATOM 2429 O O . GLU B 1 101 ? 28.374 29.102 -5.106 1.00 49.16 101 GLU B O 1
ATOM 2435 N N . ASP B 1 102 ? 27.633 27.369 -6.291 1.00 46.12 102 ASP B N 1
ATOM 2436 C CA . ASP B 1 102 ? 28.038 26.385 -5.287 1.00 45.49 102 ASP B CA 1
ATOM 2437 C C . ASP B 1 102 ? 29.489 25.911 -5.482 1.00 44.41 102 ASP B C 1
ATOM 2438 O O . ASP B 1 102 ? 29.979 25.045 -4.747 1.00 43.29 102 ASP B O 1
ATOM 2443 N N . GLY B 1 103 ? 30.148 26.411 -6.522 1.00 43.24 103 GLY B N 1
ATOM 2444 C CA . GLY B 1 103 ? 31.571 26.077 -6.736 1.00 40.72 103 GLY B CA 1
ATOM 2445 C C . GLY B 1 103 ? 32.426 27.131 -6.077 1.00 41.41 103 GLY B C 1
ATOM 2446 O O . GLY B 1 103 ? 31.918 28.098 -5.452 1.00 40.51 103 GLY B O 1
ATOM 2447 N N . LEU B 1 104 ? 33.749 26.963 -6.194 1.00 40.73 104 LEU B N 1
ATOM 2448 C CA . LEU B 1 104 ? 34.670 27.939 -5.638 1.00 40.60 104 LEU B CA 1
ATOM 2449 C C . LEU B 1 104 ? 35.902 28.036 -6.509 1.00 40.51 104 LEU B C 1
ATOM 2450 O O . LEU B 1 104 ? 36.448 27.023 -6.868 1.00 41.47 104 LEU B O 1
ATOM 2455 N N . VAL B 1 105 ? 36.342 29.254 -6.838 1.00 41.09 105 VAL B N 1
ATOM 2456 C CA . VAL B 1 105 ? 37.619 29.439 -7.537 1.00 40.12 105 VAL B CA 1
ATOM 2457 C C . VAL B 1 105 ? 38.649 30.101 -6.619 1.00 39.48 105 VAL B C 1
ATOM 2458 O O . VAL B 1 105 ? 38.390 31.193 -6.154 1.00 40.18 105 VAL B O 1
ATOM 2462 N N . VAL B 1 106 ? 39.779 29.448 -6.355 1.00 37.91 106 VAL B N 1
ATOM 2463 C CA . VAL B 1 106 ? 40.870 30.053 -5.564 1.00 39.43 106 VAL B CA 1
ATOM 2464 C C . VAL B 1 106 ? 41.939 30.454 -6.588 1.00 39.61 106 VAL B C 1
ATOM 2465 O O . VAL B 1 106 ? 42.266 29.657 -7.487 1.00 39.53 106 VAL B O 1
ATOM 2469 N N . SER B 1 107 ? 42.433 31.679 -6.493 1.00 39.38 107 SER B N 1
ATOM 2470 C CA . SER B 1 107 ? 43.299 32.223 -7.533 1.00 39.58 107 SER B CA 1
ATOM 2471 C C . SER B 1 107 ? 44.481 32.952 -6.858 1.00 39.80 107 SER B C 1
ATOM 2472 O O . SER B 1 107 ? 44.278 33.773 -5.968 1.00 40.94 107 SER B O 1
ATOM 2475 N N . ILE B 1 108 ? 45.683 32.565 -7.251 1.00 39.20 108 ILE B N 1
ATOM 2476 C CA . ILE B 1 108 ? 46.937 33.063 -6.642 1.00 39.13 108 ILE B CA 1
ATOM 2477 C C . ILE B 1 108 ? 47.601 33.981 -7.635 1.00 38.97 108 ILE B C 1
ATOM 2478 O O . ILE B 1 108 ? 47.644 33.682 -8.808 1.00 38.86 108 ILE B O 1
ATOM 2483 N N . GLU B 1 109 ? 48.052 35.140 -7.169 1.00 40.50 109 GLU B N 1
ATOM 2484 C CA . GLU B 1 109 ? 48.663 36.110 -8.016 1.00 40.41 109 GLU B CA 1
ATOM 2485 C C . GLU B 1 109 ? 49.957 36.529 -7.318 1.00 41.99 109 GLU B C 1
ATOM 2486 O O . GLU B 1 109 ? 49.987 36.863 -6.142 1.00 41.40 109 GLU B O 1
ATOM 2492 N N . ARG B 1 110 ? 51.039 36.510 -8.053 1.00 44.51 110 ARG B N 1
ATOM 2493 C CA . ARG B 1 110 ? 52.345 36.913 -7.516 1.00 47.33 110 ARG B CA 1
ATOM 2494 C C . ARG B 1 110 ? 52.496 38.455 -7.316 1.00 46.51 110 ARG B C 1
ATOM 2495 O O . ARG B 1 110 ? 53.165 38.902 -6.348 1.00 47.58 110 ARG B O 1
ATOM 2503 N N . ILE B 1 111 ? 51.845 39.251 -8.181 1.00 46.91 111 ILE B N 1
ATOM 2504 C CA . ILE B 1 111 ? 52.010 40.727 -8.186 1.00 46.41 111 ILE B CA 1
ATOM 2505 C C . ILE B 1 111 ? 50.910 41.426 -7.386 1.00 45.90 111 ILE B C 1
ATOM 2506 O O . ILE B 1 111 ? 49.768 41.452 -7.834 1.00 46.02 111 ILE B O 1
ATOM 2511 N N . PRO B 1 112 ? 51.232 41.980 -6.203 1.00 45.49 112 PRO B N 1
ATOM 2512 C CA . PRO B 1 112 ? 50.128 42.542 -5.388 1.00 45.62 112 PRO B CA 1
ATOM 2513 C C . PRO B 1 112 ? 49.227 43.532 -6.088 1.00 45.46 112 PRO B C 1
ATOM 2514 O O . PRO B 1 112 ? 48.023 43.470 -5.895 1.00 45.46 112 PRO B O 1
ATOM 2518 N N . GLU B 1 113 ? 49.781 44.447 -6.873 1.00 44.79 113 GLU B N 1
ATOM 2519 C CA . GLU B 1 113 ? 48.973 45.474 -7.537 1.00 44.09 113 GLU B CA 1
ATOM 2520 C C . GLU B 1 113 ? 48.007 44.836 -8.507 1.00 44.68 113 GLU B C 1
ATOM 2521 O O . GLU B 1 113 ? 46.893 45.331 -8.694 1.00 44.63 113 GLU B O 1
ATOM 2527 N N . LEU B 1 114 ? 48.430 43.749 -9.150 1.00 43.06 114 LEU B N 1
ATOM 2528 C CA . LEU B 1 114 ? 47.517 43.046 -10.044 1.00 44.09 114 LEU B CA 1
ATOM 2529 C C . LEU B 1 114 ? 46.359 42.356 -9.286 1.00 43.10 114 LEU B C 1
ATOM 2530 O O . LEU B 1 114 ? 45.211 42.416 -9.716 1.00 42.02 114 LEU B O 1
ATOM 2535 N N . ALA B 1 115 ? 46.678 41.748 -8.144 1.00 42.51 115 ALA B N 1
ATOM 2536 C CA . ALA B 1 115 ? 45.687 41.047 -7.368 1.00 42.69 115 ALA B CA 1
ATOM 2537 C C . ALA B 1 115 ? 44.664 42.059 -6.889 1.00 42.73 115 ALA B C 1
ATOM 2538 O O . ALA B 1 115 ? 43.486 41.813 -7.011 1.00 41.21 115 ALA B O 1
ATOM 2540 N N . GLU B 1 116 ? 45.106 43.206 -6.355 1.00 43.35 116 GLU B N 1
ATOM 2541 C CA . GLU B 1 116 ? 44.164 44.216 -5.857 1.00 45.11 116 GLU B CA 1
ATOM 2542 C C . GLU B 1 116 ? 43.178 44.688 -6.935 1.00 45.70 116 GLU B C 1
ATOM 2543 O O . GLU B 1 116 ? 41.977 44.815 -6.691 1.00 45.07 116 GLU B O 1
ATOM 2549 N N . LYS B 1 117 ? 43.664 44.955 -8.140 1.00 46.21 117 LYS B N 1
ATOM 2550 C CA . LYS B 1 117 ? 42.753 45.408 -9.181 1.00 46.83 117 LYS B CA 1
ATOM 2551 C C . LYS B 1 117 ? 41.778 44.333 -9.615 1.00 45.78 117 LYS B C 1
ATOM 2552 O O . LYS B 1 117 ? 40.601 44.630 -9.820 1.00 44.48 117 LYS B O 1
ATOM 2558 N N . ALA B 1 118 ? 42.271 43.102 -9.762 1.00 43.66 118 ALA B N 1
ATOM 2559 C CA . ALA B 1 118 ? 41.419 41.954 -10.160 1.00 42.76 118 ALA B CA 1
ATOM 2560 C C . ALA B 1 118 ? 40.329 41.764 -9.142 1.00 41.86 118 ALA B C 1
ATOM 2561 O O . ALA B 1 118 ? 39.194 41.544 -9.504 1.00 42.72 118 ALA B O 1
ATOM 2563 N N . GLU B 1 119 ? 40.688 41.837 -7.856 1.00 41.79 119 GLU B N 1
ATOM 2564 C CA . GLU B 1 119 ? 39.717 41.725 -6.758 1.00 42.25 119 GLU B CA 1
ATOM 2565 C C . GLU B 1 119 ? 38.610 42.791 -6.835 1.00 43.00 119 GLU B C 1
ATOM 2566 O O . GLU B 1 119 ? 37.445 42.496 -6.636 1.00 41.98 119 GLU B O 1
ATOM 2572 N N . ARG B 1 120 ? 38.976 44.013 -7.196 1.00 44.38 120 ARG B N 1
ATOM 2573 C CA . ARG B 1 120 ? 37.972 45.080 -7.327 1.00 45.95 120 ARG B CA 1
ATOM 2574 C C . ARG B 1 120 ? 37.058 44.848 -8.497 1.00 44.66 120 ARG B C 1
ATOM 2575 O O . ARG B 1 120 ? 35.845 44.952 -8.357 1.00 45.18 120 ARG B O 1
ATOM 2583 N N . THR B 1 121 ? 37.600 44.477 -9.646 1.00 44.29 121 THR B N 1
ATOM 2584 C CA . THR B 1 121 ? 36.730 44.127 -10.778 1.00 44.46 121 THR B CA 1
ATOM 2585 C C . THR B 1 121 ? 35.781 42.967 -10.438 1.00 45.34 121 THR B C 1
ATOM 2586 O O . THR B 1 121 ? 34.612 43.018 -10.770 1.00 43.91 121 THR B O 1
ATOM 2590 N N . LEU B 1 122 ? 36.291 41.917 -9.802 1.00 44.77 122 LEU B N 1
ATOM 2591 C CA . LEU B 1 122 ? 35.449 40.768 -9.488 1.00 45.48 122 LEU B CA 1
ATOM 2592 C C . LEU B 1 122 ? 34.352 41.151 -8.505 1.00 46.69 122 LEU B C 1
ATOM 2593 O O . LEU B 1 122 ? 33.221 40.696 -8.638 1.00 46.94 122 LEU B O 1
ATOM 2598 N N . ARG B 1 123 ? 34.679 41.977 -7.519 1.00 48.89 123 ARG B N 1
ATOM 2599 C CA . ARG B 1 123 ? 33.659 42.530 -6.587 1.00 50.89 123 ARG B CA 1
ATOM 2600 C C . ARG B 1 123 ? 32.597 43.295 -7.306 1.00 51.22 123 ARG B C 1
ATOM 2601 O O . ARG B 1 123 ? 31.409 43.022 -7.120 1.00 50.47 123 ARG B O 1
ATOM 2609 N N . LYS B 1 124 ? 33.045 44.256 -8.116 1.00 51.81 124 LYS B N 1
ATOM 2610 C CA . LYS B 1 124 ? 32.158 45.137 -8.857 1.00 53.98 124 LYS B CA 1
ATOM 2611 C C . LYS B 1 124 ? 31.162 44.337 -9.677 1.00 53.60 1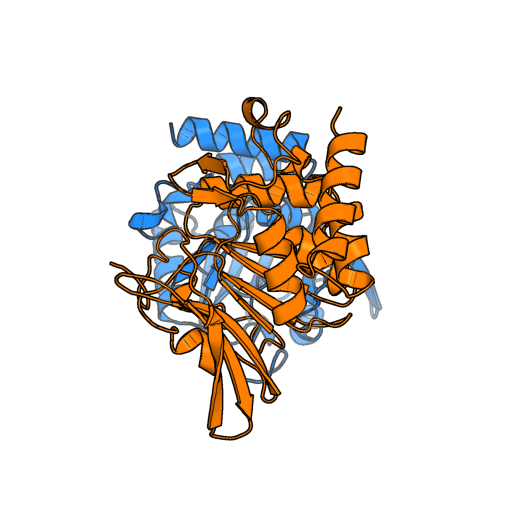24 LYS B C 1
ATOM 2612 O O . LYS B 1 124 ? 30.014 44.700 -9.756 1.00 54.34 124 LYS B O 1
ATOM 2618 N N . LEU B 1 125 ? 31.611 43.249 -10.287 1.00 52.70 125 LEU B N 1
ATOM 2619 C CA . LEU B 1 125 ? 30.734 42.464 -11.127 1.00 51.71 125 LEU B CA 1
ATOM 2620 C C . LEU B 1 125 ? 29.917 41.410 -10.404 1.00 51.30 125 LEU B C 1
ATOM 2621 O O . LEU B 1 125 ? 29.168 40.712 -11.058 1.00 50.41 125 LEU B O 1
ATOM 2626 N N . GLY B 1 126 ? 30.097 41.263 -9.087 1.00 50.75 126 GLY B N 1
ATOM 2627 C CA . GLY B 1 126 ? 29.313 40.284 -8.287 1.00 50.08 126 GLY B CA 1
ATOM 2628 C C . GLY B 1 126 ? 29.844 38.864 -8.151 1.00 50.16 126 GLY B C 1
ATOM 2629 O O . GLY B 1 126 ? 29.097 37.966 -7.744 1.00 50.61 126 GLY B O 1
ATOM 2630 N N . TYR B 1 127 ? 31.118 38.631 -8.485 1.00 49.22 127 TYR B N 1
ATOM 2631 C CA . TYR B 1 127 ? 31.739 37.273 -8.402 1.00 48.80 127 TYR B CA 1
ATOM 2632 C C . TYR B 1 127 ? 32.109 36.771 -6.995 1.00 50.93 127 TYR B C 1
ATOM 2633 O O . TYR B 1 127 ? 33.344 36.599 -6.666 1.00 51.28 127 TYR B O 1
ATOM 2642 N N . ASP B 1 128 ? 31.083 36.450 -6.199 1.00 48.78 128 ASP B N 1
ATOM 2643 C CA . ASP B 1 128 ? 31.313 36.179 -4.811 1.00 49.34 128 ASP B CA 1
ATOM 2644 C C . ASP B 1 128 ? 31.797 34.744 -4.520 1.00 47.46 128 ASP B C 1
ATOM 2645 O O . ASP B 1 128 ? 31.835 34.334 -3.366 1.00 47.47 128 ASP B O 1
ATOM 2650 N N . ASN B 1 129 ? 32.180 34.003 -5.561 1.00 44.39 129 ASN B N 1
ATOM 2651 C CA . ASN B 1 129 ? 32.776 32.668 -5.375 1.00 43.09 129 ASN B CA 1
ATOM 2652 C C . ASN B 1 129 ? 34.211 32.579 -5.881 1.00 41.68 129 ASN B C 1
ATOM 2653 O O . ASN B 1 129 ? 34.694 31.477 -6.195 1.00 40.67 129 ASN B O 1
ATOM 2658 N N . VAL B 1 130 ? 34.893 33.734 -5.944 1.00 41.00 130 VAL B N 1
ATOM 2659 C CA . VAL B 1 130 ? 36.313 33.754 -6.308 1.00 41.18 130 VAL B CA 1
ATOM 2660 C C . VAL B 1 130 ? 37.114 34.391 -5.195 1.00 42.01 130 VAL B C 1
ATOM 2661 O O . VAL B 1 130 ? 36.804 35.495 -4.772 1.00 42.74 130 VAL B O 1
ATOM 2665 N N . ILE B 1 131 ? 38.149 33.700 -4.713 1.00 42.10 131 ILE B N 1
ATOM 2666 C CA . ILE B 1 131 ? 39.016 34.291 -3.726 1.00 42.10 131 ILE B CA 1
ATOM 2667 C C . ILE B 1 131 ? 40.403 34.400 -4.370 1.00 41.23 131 ILE B C 1
ATOM 2668 O O . ILE B 1 131 ? 40.970 33.414 -4.833 1.00 39.92 131 ILE B O 1
ATOM 2673 N N . VAL B 1 132 ? 40.902 35.628 -4.429 1.00 40.35 132 VAL B N 1
ATOM 2674 C CA . VAL B 1 132 ? 42.216 35.930 -4.937 1.00 39.58 132 VAL B CA 1
ATOM 2675 C C . VAL B 1 132 ? 43.147 36.183 -3.742 1.00 39.63 132 VAL B C 1
ATOM 2676 O O . VAL B 1 132 ? 42.801 36.926 -2.817 1.00 38.88 132 VAL B O 1
ATOM 2680 N N . ILE B 1 133 ? 44.334 35.557 -3.759 1.00 39.34 133 ILE B N 1
ATOM 2681 C CA . ILE B 1 133 ? 45.258 35.681 -2.656 1.00 40.87 133 ILE B CA 1
ATOM 2682 C C . ILE B 1 133 ? 46.614 35.953 -3.272 1.00 41.20 133 ILE B C 1
ATOM 2683 O O . ILE B 1 133 ? 46.933 35.316 -4.278 1.00 41.18 133 ILE B O 1
ATOM 2688 N N . VAL B 1 134 ? 47.390 36.887 -2.698 1.00 41.18 134 VAL B N 1
ATOM 2689 C CA . VAL B 1 134 ? 48.771 37.102 -3.165 1.00 41.41 134 VAL B CA 1
ATOM 2690 C C . VAL B 1 134 ? 49.720 36.047 -2.594 1.00 41.66 134 VAL B C 1
ATOM 2691 O O . VAL B 1 134 ? 49.769 35.782 -1.389 1.00 42.66 134 VAL B O 1
ATOM 2695 N N . GLY B 1 135 ? 50.496 35.435 -3.446 1.00 42.51 135 GLY B N 1
ATOM 2696 C CA . GLY B 1 135 ? 51.406 34.434 -2.936 1.00 42.53 135 GLY B CA 1
ATOM 2697 C C . GLY B 1 135 ? 52.166 33.807 -4.066 1.00 43.51 135 GLY B C 1
ATOM 2698 O O . GLY B 1 135 ? 52.018 34.204 -5.202 1.00 43.81 135 GLY B O 1
ATOM 2699 N N . ASP B 1 136 ? 53.006 32.832 -3.738 1.00 44.02 136 ASP B N 1
ATOM 2700 C CA . ASP B 1 136 ? 53.785 32.137 -4.731 1.00 43.45 136 ASP B CA 1
ATOM 2701 C C . ASP B 1 136 ? 52.937 30.945 -5.182 1.00 42.82 136 ASP B C 1
ATOM 2702 O O . ASP B 1 136 ? 52.798 29.981 -4.432 1.00 43.09 136 ASP B O 1
ATOM 2707 N N . GLY B 1 137 ? 52.395 31.008 -6.390 1.00 42.64 137 GLY B N 1
ATOM 2708 C CA . GLY B 1 137 ? 51.383 30.019 -6.870 1.00 41.83 137 GLY B CA 1
ATOM 2709 C C . GLY B 1 137 ? 51.976 28.664 -7.224 1.00 41.86 137 GLY B C 1
ATOM 2710 O O . GLY B 1 137 ? 51.266 27.689 -7.356 1.00 39.95 137 GLY B O 1
ATOM 2711 N N . THR B 1 138 ? 53.306 28.602 -7.354 1.00 41.61 138 THR B N 1
ATOM 2712 C CA . THR B 1 138 ? 53.972 27.315 -7.627 1.00 41.27 138 THR B CA 1
ATOM 2713 C C . THR B 1 138 ? 53.838 26.395 -6.419 1.00 40.86 138 THR B C 1
ATOM 2714 O O . THR B 1 138 ? 54.017 25.204 -6.568 1.00 40.69 138 THR B O 1
ATOM 2718 N N . LEU B 1 139 ? 53.486 26.935 -5.235 1.00 40.52 139 LEU B N 1
ATOM 2719 C CA . LEU B 1 139 ? 53.221 26.113 -4.048 1.00 40.40 139 LEU B CA 1
ATOM 2720 C C . LEU B 1 139 ? 51.736 25.773 -3.900 1.00 40.63 139 LEU B C 1
ATOM 2721 O O . LEU B 1 139 ? 51.326 25.121 -2.949 1.00 39.38 139 LEU B O 1
ATOM 2726 N N . GLY B 1 140 ? 50.956 26.200 -4.875 1.00 40.63 140 GLY B N 1
ATOM 2727 C CA . GLY B 1 140 ? 49.523 26.008 -4.858 1.00 41.29 140 GLY B CA 1
ATOM 2728 C C . GLY B 1 140 ? 48.870 26.814 -3.784 1.00 41.75 140 GLY B C 1
ATOM 2729 O O . GLY B 1 140 ? 49.276 27.944 -3.493 1.00 40.78 140 GLY B O 1
ATOM 2730 N N . TYR B 1 141 ? 47.841 26.235 -3.177 1.00 41.48 141 TYR B N 1
ATOM 2731 C CA . TYR B 1 141 ? 47.282 26.851 -1.979 1.00 42.16 141 TYR B CA 1
ATOM 2732 C C . TYR B 1 141 ? 46.698 25.795 -1.013 1.00 43.00 141 TYR B C 1
ATOM 2733 O O . TYR B 1 141 ? 45.502 25.428 -1.094 1.00 41.29 141 TYR B O 1
ATOM 2742 N N . GLU B 1 142 ? 47.558 25.300 -0.120 1.00 44.20 142 GLU B N 1
ATOM 2743 C CA . GLU B 1 142 ? 47.192 24.170 0.750 1.00 43.93 142 GLU B CA 1
ATOM 2744 C C . GLU B 1 142 ? 45.997 24.436 1.675 1.00 42.82 142 GLU B C 1
ATOM 2745 O O . GLU B 1 142 ? 45.247 23.517 1.910 1.00 42.44 142 GLU B O 1
ATOM 2751 N N . PRO B 1 143 ? 45.867 25.661 2.254 1.00 41.04 143 PRO B N 1
ATOM 2752 C CA . PRO B 1 143 ? 44.765 25.836 3.186 1.00 41.13 143 PRO B CA 1
ATOM 2753 C C . PRO B 1 143 ? 43.387 25.490 2.644 1.00 41.49 143 PRO B C 1
ATOM 2754 O O . PRO B 1 143 ? 42.544 25.099 3.448 1.00 41.78 143 PRO B O 1
ATOM 2758 N N . LEU B 1 144 ? 43.153 25.577 1.313 1.00 40.95 144 LEU B N 1
ATOM 2759 C CA . LEU B 1 144 ? 41.827 25.206 0.758 1.00 40.66 144 LEU B CA 1
ATOM 2760 C C . LEU B 1 144 ? 41.823 23.940 -0.097 1.00 41.04 144 LEU B C 1
ATOM 2761 O O . LEU B 1 144 ? 40.811 23.646 -0.733 1.00 42.85 144 LEU B O 1
ATOM 2766 N N . ALA B 1 145 ? 42.931 23.189 -0.098 1.00 39.78 145 ALA B N 1
ATOM 2767 C CA . ALA B 1 145 ? 43.073 21.980 -0.907 1.00 40.25 145 ALA B CA 1
ATOM 2768 C C . ALA B 1 145 ? 42.271 20.831 -0.224 1.00 43.29 145 ALA B C 1
ATOM 2769 O O . ALA B 1 145 ? 41.960 20.921 1.024 1.00 42.84 145 ALA B O 1
ATOM 2771 N N . PRO B 1 146 ? 41.952 19.774 -0.957 1.00 42.37 146 PRO B N 1
ATOM 2772 C CA . PRO B 1 146 ? 42.247 19.428 -2.344 1.00 42.76 146 PRO B CA 1
ATOM 2773 C C . PRO B 1 146 ? 41.255 20.000 -3.350 1.00 41.76 146 PRO B C 1
ATOM 2774 O O . PRO B 1 146 ? 40.087 20.285 -3.016 1.00 41.67 146 PRO B O 1
ATOM 2778 N N . TYR B 1 147 ? 41.744 20.150 -4.573 1.00 40.26 147 TYR B N 1
ATOM 2779 C CA . TYR B 1 147 ? 41.017 20.723 -5.656 1.00 39.50 147 TYR B CA 1
ATOM 2780 C C . TYR B 1 147 ? 40.525 19.665 -6.665 1.00 38.98 147 TYR B C 1
ATOM 2781 O O . TYR B 1 147 ? 41.189 18.658 -6.933 1.00 39.74 147 TYR B O 1
ATOM 2790 N N . ASP B 1 148 ? 39.341 19.871 -7.208 1.00 38.34 148 ASP B N 1
ATOM 2791 C CA . ASP B 1 148 ? 38.865 19.046 -8.325 1.00 38.19 148 ASP B CA 1
ATOM 2792 C C . ASP B 1 148 ? 39.672 19.339 -9.570 1.00 37.78 148 ASP B C 1
ATOM 2793 O O . ASP B 1 148 ? 39.914 18.442 -10.385 1.00 37.14 148 ASP B O 1
ATOM 2798 N N . ARG B 1 149 ? 40.008 20.629 -9.782 1.00 35.98 149 ARG B N 1
ATOM 2799 C CA . ARG B 1 149 ? 40.650 21.048 -11.052 1.00 36.68 149 ARG B CA 1
ATOM 2800 C C . ARG B 1 149 ? 41.684 22.121 -10.671 1.00 36.64 149 ARG B C 1
ATOM 2801 O O . ARG B 1 149 ? 41.498 22.807 -9.681 1.00 36.80 149 ARG B O 1
ATOM 2809 N N . ILE B 1 150 ? 42.811 22.131 -11.372 1.00 37.65 150 ILE B N 1
ATOM 2810 C CA . ILE B 1 150 ? 43.887 23.113 -11.148 1.00 36.53 150 ILE B CA 1
ATOM 2811 C C . ILE B 1 150 ? 44.324 23.537 -12.553 1.00 36.69 150 ILE B C 1
ATOM 2812 O O . ILE B 1 150 ? 44.455 22.687 -13.430 1.00 37.82 150 ILE B O 1
ATOM 2817 N N . TYR B 1 151 ? 44.585 24.821 -12.777 1.00 35.83 151 TYR B N 1
ATOM 2818 C CA . TYR B 1 151 ? 45.258 25.248 -13.991 1.00 35.89 151 TYR B CA 1
ATOM 2819 C C . TYR B 1 151 ? 46.160 26.447 -13.699 1.00 36.82 151 TYR B C 1
ATOM 2820 O O . TYR B 1 151 ? 46.026 27.074 -12.639 1.00 38.25 151 TYR B O 1
ATOM 2829 N N . THR B 1 152 ? 47.139 26.702 -14.576 1.00 37.51 152 THR B N 1
ATOM 2830 C CA . THR B 1 152 ? 47.955 27.912 -14.458 1.00 36.50 152 THR B CA 1
ATOM 2831 C C . THR B 1 152 ? 47.775 28.704 -15.750 1.00 36.41 152 THR B C 1
ATOM 2832 O O . THR B 1 152 ? 47.496 28.147 -16.800 1.00 37.26 152 THR B O 1
ATOM 2836 N N . THR B 1 153 ? 47.906 30.017 -15.667 1.00 37.45 153 THR B N 1
ATOM 2837 C CA . THR B 1 153 ? 47.829 30.837 -16.866 1.00 38.71 153 THR B CA 1
ATOM 2838 C C . THR B 1 153 ? 49.237 31.338 -17.191 1.00 39.93 153 THR B C 1
ATOM 2839 O O . THR B 1 153 ? 49.393 32.284 -17.931 1.00 41.50 153 THR B O 1
ATOM 2843 N N . ALA B 1 154 ? 50.246 30.695 -16.612 1.00 41.19 154 ALA B N 1
ATOM 2844 C CA . ALA B 1 154 ? 51.647 31.032 -16.808 1.00 39.76 154 ALA B CA 1
ATOM 2845 C C . ALA B 1 154 ? 52.457 29.734 -16.817 1.00 41.04 154 ALA B C 1
ATOM 2846 O O . ALA B 1 154 ? 52.139 28.771 -16.093 1.00 39.49 154 ALA B O 1
ATOM 2848 N N . ALA B 1 155 ? 53.527 29.698 -17.625 1.00 41.51 155 ALA B N 1
ATOM 2849 C CA . ALA B 1 155 ? 54.278 28.462 -17.901 1.00 41.94 155 ALA B CA 1
ATOM 2850 C C . ALA B 1 155 ? 55.454 28.226 -17.007 1.00 43.94 155 ALA B C 1
ATOM 2851 O O . ALA B 1 155 ? 56.319 29.110 -16.856 1.00 44.74 155 ALA B O 1
ATOM 2853 N N . GLY B 1 156 ? 55.518 27.022 -16.454 1.00 43.71 156 GLY B N 1
ATOM 2854 C CA . GLY B 1 156 ? 56.550 26.656 -15.501 1.00 44.67 156 GLY B CA 1
ATOM 2855 C C . GLY B 1 156 ? 57.545 25.768 -16.221 1.00 44.77 156 GLY B C 1
ATOM 2856 O O . GLY B 1 156 ? 57.224 25.208 -17.224 1.00 44.22 156 GLY B O 1
ATOM 2857 N N . PRO B 1 157 ? 58.773 25.670 -15.710 1.00 46.12 157 PRO B N 1
ATOM 2858 C CA . PRO B 1 157 ? 59.744 24.761 -16.295 1.00 46.80 157 PRO B CA 1
ATOM 2859 C C . PRO B 1 157 ? 59.387 23.316 -16.023 1.00 46.85 157 PRO B C 1
ATOM 2860 O O . PRO B 1 157 ? 59.929 22.446 -16.643 1.00 48.24 157 PRO B O 1
ATOM 2864 N N . LYS B 1 158 ? 58.507 23.086 -15.069 1.00 46.02 158 LYS B N 1
ATOM 2865 C CA . LYS B 1 158 ? 58.009 21.738 -14.728 1.00 45.87 158 LYS B CA 1
ATOM 2866 C C . LYS B 1 158 ? 56.585 21.880 -14.189 1.00 44.91 158 LYS B C 1
ATOM 2867 O O . LYS B 1 158 ? 56.138 22.998 -13.869 1.00 43.39 158 LYS B O 1
ATOM 2873 N N . ILE B 1 159 ? 55.896 20.752 -14.051 1.00 44.32 159 ILE B N 1
ATOM 2874 C CA . ILE B 1 159 ? 54.742 20.701 -13.167 1.00 43.95 159 ILE B CA 1
ATOM 2875 C C . ILE B 1 159 ? 55.131 20.758 -11.675 1.00 45.17 159 ILE B C 1
ATOM 2876 O O . ILE B 1 159 ? 55.760 19.817 -11.152 1.00 45.83 159 ILE B O 1
ATOM 2881 N N . PRO B 1 160 ? 54.722 21.842 -10.956 1.00 43.73 160 PRO B N 1
ATOM 2882 C CA . PRO B 1 160 ? 55.116 21.892 -9.575 1.00 43.74 160 PRO B CA 1
ATOM 2883 C C . PRO B 1 160 ? 54.548 20.724 -8.822 1.00 44.91 160 PRO B C 1
ATOM 2884 O O . PRO B 1 160 ? 53.389 20.424 -8.970 1.00 44.63 160 PRO B O 1
ATOM 2888 N N . GLU B 1 161 ? 55.369 20.057 -8.014 1.00 45.49 161 GLU B N 1
ATOM 2889 C CA . GLU B 1 161 ? 54.862 18.979 -7.171 1.00 45.70 161 GLU B CA 1
ATOM 2890 C C . GLU B 1 161 ? 53.640 19.402 -6.296 1.00 44.65 161 GLU B C 1
ATOM 2891 O O . GLU B 1 161 ? 52.685 18.618 -6.122 1.00 43.12 161 GLU B O 1
ATOM 2897 N N . PRO B 1 162 ? 53.685 20.613 -5.708 1.00 44.32 162 PRO B N 1
ATOM 2898 C CA . PRO B 1 162 ? 52.534 20.990 -4.870 1.00 44.80 162 PRO B CA 1
ATOM 2899 C C . PRO B 1 162 ? 51.211 20.933 -5.606 1.00 43.80 162 PRO B C 1
ATOM 2900 O O . PRO B 1 162 ? 50.221 20.573 -5.011 1.00 45.73 162 PRO B O 1
ATOM 2904 N N . LEU B 1 163 ? 51.201 21.228 -6.889 1.00 43.51 163 LEU B N 1
ATOM 2905 C CA . LEU B 1 163 ? 49.947 21.255 -7.629 1.00 43.52 163 LEU B CA 1
ATOM 2906 C C . LEU B 1 163 ? 49.411 19.817 -7.772 1.00 45.28 163 LEU B C 1
ATOM 2907 O O . LEU B 1 163 ? 48.218 19.556 -7.577 1.00 46.53 163 LEU B O 1
ATOM 2912 N N . ILE B 1 164 ? 50.293 18.866 -8.000 1.00 44.63 164 ILE B N 1
ATOM 2913 C CA . ILE B 1 164 ? 49.832 17.476 -8.070 1.00 46.02 164 ILE B CA 1
ATOM 2914 C C . ILE B 1 164 ? 49.348 17.019 -6.702 1.00 45.50 164 ILE B C 1
ATOM 2915 O O . ILE B 1 164 ? 48.274 16.476 -6.596 1.00 46.85 164 ILE B O 1
ATOM 2920 N N . ARG B 1 165 ? 50.101 17.320 -5.662 1.00 45.75 165 ARG B N 1
ATOM 2921 C CA . ARG B 1 165 ? 49.744 16.826 -4.330 1.00 46.83 165 ARG B CA 1
ATOM 2922 C C . ARG B 1 165 ? 48.383 17.352 -3.888 1.00 46.33 165 ARG B C 1
ATOM 2923 O O . ARG B 1 165 ? 47.602 16.649 -3.211 1.00 45.31 165 ARG B O 1
ATOM 2931 N N . GLN B 1 166 ? 48.076 18.561 -4.341 1.00 43.98 166 GLN B N 1
ATOM 2932 C CA . GLN B 1 166 ? 46.826 19.229 -3.962 1.00 43.09 166 GLN B CA 1
ATOM 2933 C C . GLN B 1 166 ? 45.615 18.842 -4.808 1.00 42.39 166 GLN B C 1
ATOM 2934 O O . GLN B 1 166 ? 44.509 19.314 -4.594 1.00 42.29 166 GLN B O 1
ATOM 2940 N N . LEU B 1 167 ? 45.819 17.962 -5.763 1.00 41.40 167 LEU B N 1
ATOM 2941 C CA . LEU B 1 167 ? 44.758 17.505 -6.616 1.00 42.23 167 LEU B CA 1
ATOM 2942 C C . LEU B 1 167 ? 44.022 16.335 -5.922 1.00 42.92 167 LEU B C 1
ATOM 2943 O O . LEU B 1 167 ? 44.700 15.416 -5.420 1.00 42.47 167 LEU B O 1
ATOM 2948 N N . LYS B 1 168 ? 42.687 16.371 -5.920 1.00 42.17 168 LYS B N 1
ATOM 2949 C CA . LYS B 1 168 ? 41.861 15.232 -5.520 1.00 44.50 168 LYS B CA 1
ATOM 2950 C C . LYS B 1 168 ? 42.158 14.064 -6.438 1.00 44.93 168 LYS B C 1
ATOM 2951 O O . LYS B 1 168 ? 42.472 14.236 -7.639 1.00 44.57 168 LYS B O 1
ATOM 2957 N N . ASP B 1 169 ? 41.971 12.855 -5.913 1.00 45.82 169 ASP B N 1
ATOM 2958 C CA . ASP B 1 169 ? 41.992 11.670 -6.763 1.00 46.25 169 ASP B CA 1
ATOM 2959 C C . ASP B 1 169 ? 40.943 11.859 -7.809 1.00 45.40 169 ASP B C 1
ATOM 2960 O O . ASP B 1 169 ? 39.822 12.326 -7.495 1.00 46.90 169 ASP B O 1
ATOM 2965 N N . GLY B 1 170 ? 41.257 11.515 -9.048 1.00 44.50 170 GLY B N 1
ATOM 2966 C CA . GLY B 1 170 ? 40.353 11.808 -10.178 1.00 45.21 170 GLY B CA 1
ATOM 2967 C C . GLY B 1 170 ? 40.495 13.258 -10.696 1.00 44.41 170 GLY B C 1
ATOM 2968 O O . GLY B 1 170 ? 39.928 13.605 -11.720 1.00 44.86 170 GLY B O 1
ATOM 2969 N N . GLY B 1 171 ? 41.224 14.110 -9.969 1.00 43.64 171 GLY B N 1
ATOM 2970 C CA . GLY B 1 171 ? 41.350 15.535 -10.328 1.00 40.99 171 GLY B CA 1
ATOM 2971 C C . GLY B 1 171 ? 42.194 15.682 -11.590 1.00 41.23 171 GLY B C 1
ATOM 2972 O O . GLY B 1 171 ? 42.886 14.722 -11.996 1.00 40.96 171 GLY B O 1
ATOM 2973 N N . LYS B 1 172 ? 42.149 16.872 -12.206 1.00 40.53 172 LYS B N 1
ATOM 2974 C CA . LYS B 1 172 ? 42.880 17.154 -13.415 1.00 39.79 172 LYS B CA 1
ATOM 2975 C C . LYS B 1 172 ? 43.550 18.520 -13.302 1.00 40.92 172 LYS B C 1
ATOM 2976 O O . LYS B 1 172 ? 42.965 19.490 -12.768 1.00 39.88 172 LYS B O 1
ATOM 2982 N N . LEU B 1 173 ? 44.750 18.570 -13.862 1.00 41.11 173 LEU B N 1
ATOM 2983 C CA . LEU B 1 173 ? 45.604 19.775 -13.857 1.00 40.10 173 LEU B CA 1
ATOM 2984 C C . LEU B 1 173 ? 45.942 20.092 -15.307 1.00 39.83 173 LEU B C 1
ATOM 2985 O O . LEU B 1 173 ? 46.370 19.212 -16.045 1.00 40.51 173 LEU B O 1
ATOM 2990 N N . LEU B 1 174 ? 45.765 21.345 -15.692 1.00 38.80 174 LEU B N 1
ATOM 2991 C CA . LEU B 1 174 ? 46.045 21.830 -17.040 1.00 38.73 174 LEU B CA 1
ATOM 2992 C C . LEU B 1 174 ? 47.013 23.024 -16.962 1.00 39.02 174 LEU B C 1
ATOM 2993 O O . LEU B 1 174 ? 46.718 24.014 -16.311 1.00 38.36 174 LEU B O 1
ATOM 2998 N N . MET B 1 175 ? 48.187 22.896 -17.554 1.00 38.33 175 MET B N 1
ATOM 2999 C CA . MET B 1 175 ? 49.146 23.999 -17.454 1.00 39.76 175 MET B CA 1
ATOM 3000 C C . MET B 1 175 ? 50.148 23.928 -18.577 1.00 41.63 175 MET B C 1
ATOM 3001 O O . MET B 1 175 ? 50.432 22.821 -19.112 1.00 42.01 175 MET B O 1
ATOM 3006 N N . PRO B 1 176 ? 50.664 25.107 -18.980 1.00 41.99 176 PRO B N 1
ATOM 3007 C CA . PRO B 1 176 ? 51.753 25.098 -19.950 1.00 42.02 176 PRO B CA 1
ATOM 3008 C C . PRO B 1 176 ? 53.069 24.787 -19.231 1.00 43.63 176 PRO B C 1
ATOM 3009 O O . PRO B 1 176 ? 53.303 25.261 -18.089 1.00 44.88 176 PRO B O 1
ATOM 3013 N N . VAL B 1 177 ? 53.904 23.951 -19.832 1.00 43.83 177 VAL B N 1
ATOM 3014 C CA . VAL B 1 177 ? 55.131 23.546 -19.192 1.00 44.57 177 VAL B CA 1
ATOM 3015 C C . VAL B 1 177 ? 56.243 23.650 -20.213 1.00 45.92 177 VAL B C 1
ATOM 3016 O O . VAL B 1 177 ? 56.082 23.231 -21.361 1.00 44.52 177 VAL B O 1
ATOM 3020 N N . GLY B 1 178 ? 57.384 24.186 -19.798 1.00 47.55 178 GLY B N 1
ATOM 3021 C CA . GLY B 1 178 ? 58.462 24.285 -20.751 1.00 50.47 178 GLY B CA 1
ATOM 3022 C C . GLY B 1 178 ? 59.409 25.352 -20.313 1.00 52.78 178 GLY B C 1
ATOM 3023 O O . GLY B 1 178 ? 59.012 26.514 -20.212 1.00 52.11 178 GLY B O 1
ATOM 3024 N N . ARG B 1 179 ? 60.649 24.919 -20.014 1.00 55.41 179 ARG B N 1
ATOM 3025 C CA . ARG B 1 179 ? 61.775 25.831 -19.701 1.00 57.47 179 ARG B CA 1
ATOM 3026 C C . ARG B 1 179 ? 62.098 26.706 -20.937 1.00 58.36 179 ARG B C 1
ATOM 3027 O O . ARG B 1 179 ? 62.313 27.928 -20.807 1.00 57.30 179 ARG B O 1
ATOM 3035 N N . TYR B 1 180 ? 62.115 26.053 -22.112 1.00 59.54 180 TYR B N 1
ATOM 3036 C CA . TYR B 1 180 ? 62.329 26.704 -23.416 1.00 60.54 180 TYR B CA 1
ATOM 3037 C C . TYR B 1 180 ? 61.018 26.909 -24.240 1.00 60.18 180 TYR B C 1
ATOM 3038 O O . TYR B 1 180 ? 60.226 27.852 -23.950 1.00 59.97 180 TYR B O 1
ATOM 3047 N N . LEU B 1 181 ? 60.789 26.026 -25.216 1.00 59.09 181 LEU B N 1
ATOM 3048 C CA . LEU B 1 181 ? 59.494 25.863 -25.941 1.00 57.51 181 LEU B CA 1
ATOM 3049 C C . LEU B 1 181 ? 58.496 25.133 -24.997 1.00 55.63 181 LEU B C 1
ATOM 3050 O O . LEU B 1 181 ? 58.911 24.271 -24.184 1.00 54.64 181 LEU B O 1
ATOM 3055 N N . GLN B 1 182 ? 57.209 25.473 -25.105 1.00 51.98 182 GLN B N 1
ATOM 3056 C CA . GLN B 1 182 ? 56.221 25.064 -24.114 1.00 49.12 182 GLN B CA 1
ATOM 3057 C C . GLN B 1 182 ? 55.078 24.244 -24.746 1.00 48.02 182 GLN B C 1
ATOM 3058 O O . GLN B 1 182 ? 54.587 24.566 -25.840 1.00 47.87 182 GLN B O 1
ATOM 3064 N N . ARG B 1 183 ? 54.638 23.221 -24.015 1.00 47.02 183 ARG B N 1
ATOM 3065 C CA . ARG B 1 183 ? 53.467 22.430 -24.348 1.00 46.35 183 ARG B CA 1
ATOM 3066 C C . ARG B 1 183 ? 52.354 22.592 -23.273 1.00 45.53 183 ARG B C 1
ATOM 3067 O O . ARG B 1 183 ? 52.624 22.738 -22.055 1.00 45.94 183 ARG B O 1
ATOM 3075 N N . LEU B 1 184 ? 51.105 22.554 -23.722 1.00 44.69 184 LEU B N 1
ATOM 3076 C CA . LEU B 1 184 ? 49.968 22.562 -22.807 1.00 43.12 184 LEU B CA 1
ATOM 3077 C C . LEU B 1 184 ? 49.762 21.123 -22.352 1.00 42.90 184 LEU B C 1
ATOM 3078 O O . LEU B 1 184 ? 49.457 20.261 -23.175 1.00 43.05 184 LEU B O 1
ATOM 3083 N N . VAL B 1 185 ? 49.982 20.859 -21.071 1.00 42.82 185 VAL B N 1
ATOM 3084 C CA . VAL B 1 185 ? 49.747 19.493 -20.563 1.00 42.82 185 VAL B CA 1
ATOM 3085 C C . VAL B 1 185 ? 48.523 19.378 -19.669 1.00 41.73 185 VAL B C 1
ATOM 3086 O O . VAL B 1 185 ? 48.208 20.291 -18.899 1.00 40.42 185 VAL B O 1
ATOM 3090 N N . LEU B 1 186 ? 47.812 18.266 -19.854 1.00 41.6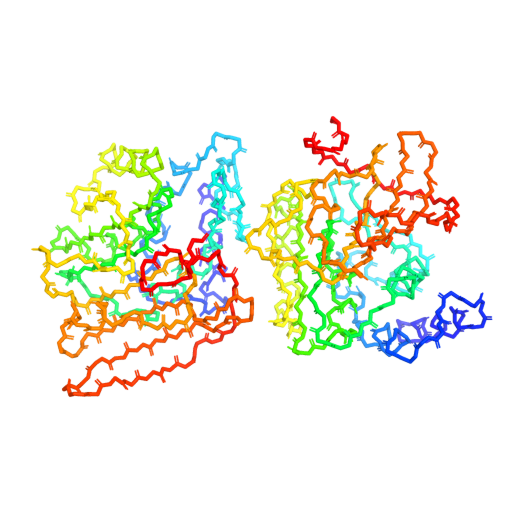1 186 LEU B N 1
ATOM 3091 C CA . LEU B 1 186 ? 46.668 17.891 -19.039 1.00 41.16 186 LEU B CA 1
ATOM 3092 C C . LEU B 1 186 ? 47.093 16.653 -18.253 1.00 42.02 186 LEU B C 1
ATOM 3093 O O . LEU B 1 186 ? 47.423 15.632 -18.858 1.00 41.65 186 LEU B O 1
ATOM 3098 N N . ALA B 1 187 ? 47.047 16.739 -16.932 1.00 41.84 187 ALA B N 1
ATOM 3099 C CA . ALA B 1 187 ? 47.389 15.629 -16.079 1.00 44.05 187 ALA B CA 1
ATOM 3100 C C . ALA B 1 187 ? 46.172 15.243 -15.240 1.00 45.44 187 ALA B C 1
ATOM 3101 O O . ALA B 1 187 ? 45.490 16.105 -14.649 1.00 46.65 187 ALA B O 1
ATOM 3103 N N . GLU B 1 188 ? 45.954 13.941 -15.126 1.00 45.66 188 GLU B N 1
ATOM 3104 C CA . GLU B 1 188 ? 44.843 13.402 -14.368 1.00 45.74 188 GLU B CA 1
ATOM 3105 C C . GLU B 1 188 ? 45.371 12.456 -13.315 1.00 45.84 188 GLU B C 1
ATOM 3106 O O . GLU B 1 188 ? 46.149 11.540 -13.618 1.00 45.16 188 GLU B O 1
ATOM 3112 N N . LYS B 1 189 ? 44.980 12.686 -12.075 1.00 45.17 189 LYS B N 1
ATOM 3113 C CA . LYS B 1 189 ? 45.370 11.789 -10.977 1.00 47.67 189 LYS B CA 1
ATOM 3114 C C . LYS B 1 189 ? 44.443 10.555 -10.916 1.00 50.07 189 LYS B C 1
ATOM 3115 O O . LYS B 1 189 ? 43.225 10.703 -10.952 1.00 50.89 189 LYS B O 1
ATOM 3121 N N . ARG B 1 190 ? 45.027 9.358 -10.869 1.00 53.10 190 ARG B N 1
ATOM 3122 C CA . ARG B 1 190 ? 44.310 8.086 -10.629 1.00 56.26 190 ARG B CA 1
ATOM 3123 C C . ARG B 1 190 ? 45.139 7.193 -9.702 1.00 57.27 190 ARG B C 1
ATOM 3124 O O . ARG B 1 190 ? 46.101 6.562 -10.146 1.00 57.15 190 ARG B O 1
ATOM 3132 N N . GLY B 1 191 ? 44.806 7.149 -8.416 1.00 58.35 191 GLY B N 1
ATOM 3133 C CA . GLY B 1 191 ? 45.511 6.235 -7.545 1.00 58.48 191 GLY B CA 1
ATOM 3134 C C . GLY B 1 191 ? 46.924 6.710 -7.349 1.00 60.13 191 GLY B C 1
ATOM 3135 O O . GLY B 1 191 ? 47.151 7.887 -7.000 1.00 59.45 191 GLY B O 1
ATOM 3136 N N . ASP B 1 192 ? 47.894 5.809 -7.556 1.00 61.05 192 ASP B N 1
ATOM 3137 C CA . ASP B 1 192 ? 49.297 6.228 -7.495 1.00 62.58 192 ASP B CA 1
ATOM 3138 C C . ASP B 1 192 ? 49.835 6.589 -8.879 1.00 61.77 192 ASP B C 1
ATOM 3139 O O . ASP B 1 192 ? 51.035 6.780 -9.033 1.00 62.41 192 ASP B O 1
ATOM 3144 N N . GLU B 1 193 ? 48.961 6.699 -9.882 1.00 60.69 193 GLU B N 1
ATOM 3145 C CA . GLU B 1 193 ? 49.432 7.194 -11.169 1.00 59.04 193 GLU B CA 1
ATOM 3146 C C . GLU B 1 193 ? 48.869 8.554 -11.619 1.00 56.28 193 GLU B C 1
ATOM 3147 O O . GLU B 1 193 ? 47.756 8.957 -11.233 1.00 55.15 193 GLU B O 1
ATOM 3153 N N . ILE B 1 194 ? 49.678 9.255 -12.419 1.00 52.82 194 ILE B N 1
ATOM 3154 C CA . ILE B 1 194 ? 49.242 10.444 -13.110 1.00 50.37 194 ILE B CA 1
ATOM 3155 C C . ILE B 1 194 ? 49.310 10.119 -14.603 1.00 48.59 194 ILE B C 1
ATOM 3156 O O . ILE B 1 194 ? 50.274 9.514 -15.063 1.00 46.37 194 ILE B O 1
ATOM 3161 N N . ILE B 1 195 ? 48.235 10.460 -15.320 1.00 46.27 195 ILE B N 1
ATOM 3162 C CA . ILE B 1 195 ? 48.153 10.305 -16.762 1.00 46.01 195 ILE B CA 1
ATOM 3163 C C . ILE B 1 195 ? 48.376 11.675 -17.332 1.00 45.25 195 ILE B C 1
ATOM 3164 O O . ILE B 1 195 ? 47.628 12.590 -17.009 1.00 44.77 195 ILE B O 1
ATOM 3169 N N . ILE B 1 196 ? 49.419 11.838 -18.136 1.00 45.21 196 ILE B N 1
ATOM 3170 C CA . ILE B 1 196 ? 49.691 13.156 -18.741 1.00 45.40 196 ILE B CA 1
ATOM 3171 C C . ILE B 1 196 ? 49.461 13.130 -20.249 1.00 45.23 196 ILE B C 1
ATOM 3172 O O . ILE B 1 196 ? 49.946 12.238 -20.939 1.00 44.75 196 ILE B O 1
ATOM 3177 N N . LYS B 1 197 ? 48.682 14.082 -20.755 1.00 43.90 197 LYS B N 1
ATOM 3178 C CA . LYS B 1 197 ? 48.427 14.193 -22.172 1.00 44.43 197 LYS B CA 1
ATOM 3179 C C . LYS B 1 197 ? 48.991 15.508 -22.702 1.00 44.56 197 LYS B C 1
ATOM 3180 O O . LYS B 1 197 ? 48.823 16.565 -22.096 1.00 43.38 197 LYS B O 1
ATOM 3186 N N . ASP B 1 198 ? 49.686 15.415 -23.823 1.00 45.16 198 ASP B N 1
ATOM 3187 C CA . ASP B 1 198 ? 50.130 16.584 -24.554 1.00 46.53 198 ASP B CA 1
ATOM 3188 C C . ASP B 1 198 ? 49.008 17.203 -25.368 1.00 46.84 198 ASP B C 1
ATOM 3189 O O . ASP B 1 198 ? 48.393 16.536 -26.198 1.00 48.45 198 ASP B O 1
ATOM 3194 N N . CYS B 1 199 ? 48.748 18.479 -25.121 1.00 46.96 199 CYS B N 1
ATOM 3195 C CA . CYS B 1 199 ? 47.664 19.175 -25.782 1.00 46.99 199 CYS B CA 1
ATOM 3196 C C . CYS B 1 199 ? 48.159 20.225 -26.740 1.00 48.29 199 CYS B C 1
ATOM 3197 O O . CYS B 1 199 ? 47.392 21.108 -27.094 1.00 49.56 199 CYS B O 1
ATOM 3200 N N . GLY B 1 200 ? 49.432 20.193 -27.139 1.00 47.79 200 GLY B N 1
ATOM 3201 C CA . GLY B 1 200 ? 49.885 21.102 -28.223 1.00 46.95 200 GLY B CA 1
ATOM 3202 C C . GLY B 1 200 ? 50.838 22.185 -27.781 1.00 46.76 200 GLY B C 1
ATOM 3203 O O . GLY B 1 200 ? 50.921 22.479 -26.589 1.00 46.77 200 GLY B O 1
ATOM 3204 N N . PRO B 1 201 ? 51.551 22.818 -28.732 1.00 46.65 201 PRO B N 1
ATOM 3205 C CA . PRO B 1 201 ? 52.530 23.852 -28.377 1.00 46.17 201 PRO B CA 1
ATOM 3206 C C . PRO B 1 201 ? 51.776 25.138 -28.021 1.00 46.20 201 PRO B C 1
ATOM 3207 O O . PRO B 1 201 ? 50.723 25.400 -28.580 1.00 44.10 201 PRO B O 1
ATOM 3211 N N . VAL B 1 202 ? 52.312 25.914 -27.079 1.00 46.67 202 VAL B N 1
ATOM 3212 C CA . VAL B 1 202 ? 51.701 27.178 -26.683 1.00 47.03 202 VAL B CA 1
ATOM 3213 C C . VAL B 1 202 ? 52.837 28.094 -26.274 1.00 47.48 202 VAL B C 1
ATOM 3214 O O . VAL B 1 202 ? 54.009 27.641 -26.172 1.00 47.27 202 VAL B O 1
ATOM 3218 N N . ALA B 1 203 ? 52.517 29.347 -25.986 1.00 47.29 203 ALA B N 1
ATOM 3219 C CA . ALA B 1 203 ? 53.550 30.213 -25.418 1.00 48.91 203 ALA B CA 1
ATOM 3220 C C . ALA B 1 203 ? 52.927 31.193 -24.444 1.00 49.68 203 ALA B C 1
ATOM 3221 O O . ALA B 1 203 ? 52.147 32.045 -24.830 1.00 51.01 203 ALA B O 1
ATOM 3223 N N . PHE B 1 204 ? 53.225 31.004 -23.170 1.00 48.84 204 PHE B N 1
ATOM 3224 C CA . PHE B 1 204 ? 52.660 31.816 -22.103 1.00 47.96 204 PHE B CA 1
ATOM 3225 C C . PHE B 1 204 ? 53.860 32.497 -21.433 1.00 47.75 204 PHE B C 1
ATOM 3226 O O . PHE B 1 204 ? 54.983 32.027 -21.585 1.00 46.52 204 PHE B O 1
ATOM 3234 N N . VAL B 1 205 ? 53.596 33.523 -20.635 1.00 48.05 205 VAL B N 1
ATOM 3235 C CA . VAL B 1 205 ? 54.618 34.169 -19.817 1.00 49.87 205 VAL B CA 1
ATOM 3236 C C . VAL B 1 205 ? 55.122 33.210 -18.730 1.00 50.83 205 VAL B C 1
ATOM 3237 O O . VAL B 1 205 ? 54.398 32.321 -18.286 1.00 51.84 205 VAL B O 1
ATOM 3241 N N . PRO B 1 206 ? 56.375 33.382 -18.312 1.00 51.56 206 PRO B N 1
ATOM 3242 C CA . PRO B 1 206 ? 56.974 32.536 -17.291 1.00 51.56 206 PRO B CA 1
ATOM 3243 C C . PRO B 1 206 ? 56.222 32.541 -15.963 1.00 50.86 206 PRO B C 1
ATOM 3244 O O . PRO B 1 206 ? 55.858 33.604 -15.468 1.00 50.83 206 PRO B O 1
ATOM 3248 N N . LEU B 1 207 ? 56.003 31.342 -15.410 1.00 49.79 207 LEU B N 1
ATOM 3249 C CA . LEU B 1 207 ? 55.609 31.133 -14.017 1.00 48.28 207 LEU B CA 1
ATOM 3250 C C . LEU B 1 207 ? 56.821 31.189 -13.097 1.00 48.12 207 LEU B C 1
ATOM 3251 O O . LEU B 1 207 ? 57.659 30.240 -13.085 1.00 48.06 207 LEU B O 1
ATOM 3256 N N . VAL B 1 208 ? 56.895 32.277 -12.307 1.00 48.27 208 VAL B N 1
ATOM 3257 C CA . VAL B 1 208 ? 58.013 32.558 -11.403 1.00 49.05 208 VAL B CA 1
ATOM 3258 C C . VAL B 1 208 ? 57.691 32.148 -9.958 1.00 48.74 208 VAL B C 1
ATOM 3259 O O . VAL B 1 208 ? 56.663 32.566 -9.405 1.00 49.33 208 VAL B O 1
ATOM 3263 N N . GLY B 1 209 ? 58.546 31.322 -9.343 1.00 46.99 209 GLY B N 1
ATOM 3264 C CA . GLY B 1 209 ? 58.360 30.989 -7.925 1.00 46.91 209 GLY B CA 1
ATOM 3265 C C . GLY B 1 209 ? 59.313 29.896 -7.467 1.00 47.37 209 GLY B C 1
ATOM 3266 O O . GLY B 1 209 ? 60.093 29.391 -8.261 1.00 47.29 209 GLY B O 1
ATOM 3267 N N . LYS B 1 210 ? 59.196 29.492 -6.209 1.00 48.09 210 LYS B N 1
ATOM 3268 C CA . LYS B 1 210 ? 60.039 28.474 -5.654 1.00 49.94 210 LYS B CA 1
ATOM 3269 C C . LYS B 1 210 ? 60.011 27.159 -6.448 1.00 51.15 210 LYS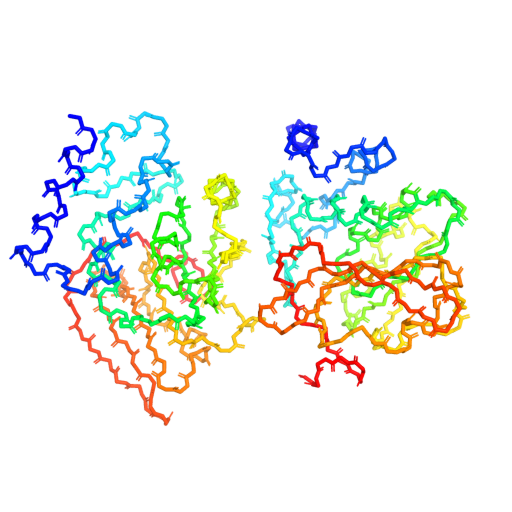 B C 1
ATOM 3270 O O . LYS B 1 210 ? 61.060 26.499 -6.561 1.00 50.90 210 LYS B O 1
ATOM 3276 N N . GLU B 1 211 ? 58.849 26.784 -7.001 1.00 50.27 211 GLU B N 1
ATOM 3277 C CA . GLU B 1 211 ? 58.749 25.540 -7.771 1.00 50.36 211 GLU B CA 1
ATOM 3278 C C . GLU B 1 211 ? 58.547 25.823 -9.260 1.00 50.25 211 GLU B C 1
ATOM 3279 O O . GLU B 1 211 ? 58.076 24.977 -10.025 1.00 49.35 211 GLU B O 1
ATOM 3285 N N . GLY B 1 212 ? 58.959 27.019 -9.673 1.00 49.86 212 GLY B N 1
ATOM 3286 C CA . GLY B 1 212 ? 58.935 27.382 -11.078 1.00 50.85 212 GLY B CA 1
ATOM 3287 C C . GLY B 1 212 ? 60.225 28.072 -11.531 1.00 52.39 212 GLY B C 1
ATOM 3288 O O . GLY B 1 212 ? 61.325 27.644 -11.170 1.00 51.76 212 GLY B O 1
ATOM 3289 N N . PHE B 1 213 ? 60.092 29.118 -12.338 1.00 53.00 213 PHE B N 1
ATOM 3290 C CA . PHE B 1 213 ? 61.231 29.889 -12.797 1.00 54.91 213 PHE B CA 1
ATOM 3291 C C . PHE B 1 213 ? 61.788 30.744 -11.676 1.00 56.74 213 PHE B C 1
ATOM 3292 O O . PHE B 1 213 ? 61.031 31.330 -10.904 1.00 56.48 213 PHE B O 1
ATOM 3300 N N . GLN B 1 214 ? 63.119 30.743 -11.565 1.00 59.18 214 GLN B N 1
ATOM 3301 C CA . GLN B 1 214 ? 63.919 31.776 -10.873 1.00 61.42 214 GLN B CA 1
ATOM 3302 C C . GLN B 1 214 ? 63.481 33.234 -11.199 1.00 61.41 214 GLN B C 1
ATOM 3303 O O . GLN B 1 214 ? 63.238 33.610 -12.377 1.00 60.87 214 GLN B O 1
#

InterPro domains:
  IPR000682 Protein-L-isoaspartate(D-aspartate) O-methyltransferase [MF_00090] (4-213)
  IPR000682 Protein-L-isoaspartate(D-aspartate) O-methyltransferase [PS01279] (135-150)
  IPR000682 Protein-L-isoaspartate(D-aspartate) O-methyltransferase [PTHR11579] (5-210)
  IPR000682 Protein-L-isoaspartate(D-aspartate) O-methyltransferase [TIGR00080] (1-214)
  IPR029063 S-adenosyl-L-methionine-dependent methyltransferase superfamily [G3DSA:3.40.50.150] (1-215)
  IPR029063 S-adenosyl-L-methionine-dependent methyltransferase superfamily [SSF53335] (1-209)